Protein AF-A0A7Z9HD71-F1 (afdb_monomer_lite)

Radius of gyration: 30.68 Å; chains: 1; bounding box: 74×83×87 Å

Foldseek 3Di:
DDDPDDPPDDPVVVPPPVPPPADPVNVVVVVVPPPDDAQLQLEDEEEDPPDDPVVVVVCVVVVSLLRRLVVVVVQHQDHGDAYEYEYEQVVVCVVVVHHDPPPDDPQDWDWDADPPRLYIYIYTYHYPDDPDPVNVLVSSLSCQLCVRLFRSCVRPVCPPPQNVLLVPDPDDDDADLLLLLLLCVLLVDDAPLLVVVLVVVCVVVVHDCVPCVVVSSVVVSVVVVVCVVVVNDDPSNVVSSVRSVVVVLVCCLVCVPSVLVSLVVSLVVLCVQAVLQALVRVVVLVCCSVPPSLVNLVVSLVSLVVLLVLLVLLVVLVVCLQVPDDLVVLVVVLVVLVVVLVVCVVVVVALQLLLPQHDDDPVSVVVVVVCLVVLLVSDDDPDDPVCSVVSSVVSSVSNHRHSSSLSSLSSVLSSVLSVDDPVCNRPPSCVDPSNVSNVVSNVVCVVSSVSSVSSSSNSVSVSVSVSSSLVVDDCPPDPRPDNDPVVVVSSVSSNVSSVVSSVVSVVVVVD

pLDDT: mean 79.18, std 13.58, range [26.28, 94.44]

Structure (mmCIF, N/CA/C/O backbone):
data_AF-A0A7Z9HD71-F1
#
_entry.id   AF-A0A7Z9HD71-F1
#
loop_
_atom_site.group_PDB
_atom_site.id
_atom_site.type_symbol
_atom_site.label_atom_id
_atom_site.label_alt_id
_atom_site.label_comp_id
_atom_site.label_asym_id
_atom_site.label_entity_id
_atom_site.label_seq_id
_atom_site.pdbx_PDB_ins_code
_atom_site.Cartn_x
_atom_site.Cartn_y
_atom_site.Cartn_z
_atom_site.occupancy
_atom_site.B_iso_or_equiv
_atom_site.auth_seq_id
_atom_site.auth_comp_id
_atom_site.auth_asym_id
_atom_site.auth_atom_id
_atom_site.pdbx_PDB_model_num
ATOM 1 N N . MET A 1 1 ? -14.960 -52.617 -0.074 1.00 45.84 1 MET A N 1
ATOM 2 C CA . MET A 1 1 ? -15.505 -52.714 -1.448 1.00 45.84 1 MET A CA 1
ATOM 3 C C . MET A 1 1 ? -17.019 -52.862 -1.388 1.00 45.84 1 MET A C 1
ATOM 5 O O . MET A 1 1 ? -17.477 -53.902 -0.934 1.00 45.84 1 MET A O 1
ATOM 9 N N . LYS A 1 2 ? -17.758 -51.826 -1.813 1.00 26.28 2 LYS A N 1
ATOM 10 C CA . LYS A 1 2 ? -19.028 -51.873 -2.569 1.00 26.28 2 LYS A CA 1
ATOM 11 C C . LYS A 1 2 ? -19.408 -50.432 -2.987 1.00 26.28 2 LYS A C 1
ATOM 13 O O . LYS A 1 2 ? -19.581 -49.579 -2.128 1.00 26.28 2 LYS A O 1
ATOM 18 N N . SER A 1 3 ? -19.392 -50.231 -4.310 1.00 29.30 3 SER A N 1
ATOM 19 C CA . SER A 1 3 ? -19.991 -49.202 -5.190 1.00 29.30 3 SER A CA 1
ATOM 20 C C . SER A 1 3 ? -20.022 -47.717 -4.783 1.00 29.30 3 SER A C 1
ATOM 22 O O . SER A 1 3 ? -20.931 -47.270 -4.089 1.00 29.30 3 SER A O 1
ATOM 24 N N . PHE A 1 4 ? -19.106 -46.943 -5.379 1.00 30.17 4 PHE A N 1
ATOM 25 C CA . PHE A 1 4 ? -19.309 -45.536 -5.748 1.00 30.17 4 PHE A CA 1
ATOM 26 C C . PHE A 1 4 ? -20.047 -45.483 -7.094 1.00 30.17 4 PHE A C 1
ATOM 28 O O . PHE A 1 4 ? -19.411 -45.332 -8.130 1.00 30.17 4 PHE A O 1
ATOM 35 N N . ASP A 1 5 ? -21.370 -45.620 -7.083 1.00 34.09 5 ASP A N 1
ATOM 36 C CA . ASP A 1 5 ? -22.198 -45.277 -8.241 1.00 34.09 5 ASP A CA 1
ATOM 37 C C . ASP A 1 5 ? -23.297 -44.306 -7.801 1.00 34.09 5 ASP A C 1
ATOM 39 O O . ASP A 1 5 ? -23.986 -44.545 -6.815 1.00 34.09 5 ASP A O 1
ATOM 43 N N . SER A 1 6 ? -23.433 -43.228 -8.580 1.00 38.50 6 SER A N 1
ATOM 44 C CA . SER A 1 6 ? -24.420 -42.136 -8.520 1.00 38.50 6 SER A CA 1
ATOM 45 C C . SER A 1 6 ? -23.956 -40.816 -7.880 1.00 38.50 6 SER A C 1
ATOM 47 O O . SER A 1 6 ? -24.410 -40.419 -6.810 1.00 38.50 6 SER A O 1
ATOM 49 N N . ASN A 1 7 ? -23.107 -40.070 -8.592 1.00 38.47 7 ASN A N 1
ATOM 50 C CA . ASN A 1 7 ? -23.017 -38.608 -8.436 1.00 38.47 7 ASN A CA 1
ATOM 51 C C . ASN A 1 7 ? -23.155 -37.857 -9.779 1.00 38.47 7 ASN A C 1
ATOM 53 O O . ASN A 1 7 ? -22.732 -36.707 -9.898 1.00 38.47 7 ASN A O 1
ATOM 57 N N . ASP A 1 8 ? -23.820 -38.472 -10.762 1.00 45.00 8 ASP A N 1
ATOM 58 C CA . ASP A 1 8 ? -24.334 -37.796 -11.961 1.00 45.00 8 ASP A CA 1
ATOM 59 C C . ASP A 1 8 ? -25.717 -37.200 -11.675 1.00 45.00 8 ASP A C 1
ATOM 61 O O . ASP A 1 8 ? -26.750 -37.677 -12.137 1.00 45.00 8 ASP A O 1
ATOM 65 N N . LYS A 1 9 ? -25.735 -36.134 -10.874 1.00 44.38 9 LYS A N 1
ATOM 66 C CA . LYS A 1 9 ? -26.870 -35.206 -10.837 1.00 44.38 9 LYS A CA 1
ATOM 67 C C . LYS A 1 9 ? -26.512 -33.974 -11.650 1.00 44.38 9 LYS A C 1
ATOM 69 O O . LYS A 1 9 ? -25.464 -33.359 -11.410 1.00 44.38 9 LYS A O 1
ATOM 74 N N . SER A 1 10 ? -27.357 -33.671 -12.634 1.00 48.06 10 SER A N 1
ATOM 75 C CA . SER A 1 10 ? -27.175 -32.589 -13.598 1.00 48.06 10 SER A CA 1
ATOM 76 C C . SER A 1 10 ? -26.979 -31.245 -12.893 1.00 48.06 10 SER A C 1
ATOM 78 O O . SER A 1 10 ? -27.435 -31.009 -11.773 1.00 48.06 10 SER A O 1
ATOM 80 N N . PHE A 1 11 ? -26.253 -30.349 -13.560 1.00 42.38 11 PHE A N 1
ATOM 81 C CA . PHE A 1 11 ? -25.911 -29.017 -13.057 1.00 42.38 11 PHE A CA 1
ATOM 82 C C . PHE A 1 11 ? -27.153 -28.214 -12.628 1.00 42.38 11 PHE A C 1
ATOM 84 O O . PHE A 1 11 ? -27.065 -27.416 -11.704 1.00 42.38 11 PHE A O 1
ATOM 91 N N . GLU A 1 12 ? -28.311 -28.466 -13.240 1.00 47.09 12 GLU A N 1
ATOM 92 C CA . GLU A 1 12 ? -29.579 -27.793 -12.941 1.00 47.09 12 GLU A CA 1
ATOM 93 C C . GLU A 1 12 ? -30.193 -28.203 -11.591 1.00 47.09 12 GLU A C 1
ATOM 95 O O . GLU A 1 12 ? -30.733 -27.341 -10.902 1.00 47.09 12 GLU A O 1
ATOM 100 N N . GLU A 1 13 ? -30.026 -29.451 -11.132 1.00 47.56 13 GLU A N 1
ATOM 101 C CA . GLU A 1 13 ? -30.533 -29.883 -9.813 1.00 47.56 13 GLU A CA 1
ATOM 102 C C . GLU A 1 13 ? -29.772 -29.234 -8.644 1.00 47.56 13 GLU A C 1
ATOM 104 O O . GLU A 1 13 ? -30.321 -29.060 -7.558 1.00 47.56 13 GLU A O 1
ATOM 109 N N . ARG A 1 14 ? -28.511 -28.826 -8.852 1.00 48.66 14 ARG A N 1
ATOM 110 C CA . ARG A 1 14 ? -27.676 -28.188 -7.811 1.00 48.66 14 ARG A CA 1
ATOM 111 C C . ARG A 1 14 ? -28.049 -26.729 -7.540 1.00 48.66 14 ARG A C 1
ATOM 113 O O . ARG A 1 14 ? -27.627 -26.177 -6.527 1.00 48.66 14 ARG A O 1
ATOM 120 N N . PHE A 1 15 ? -28.812 -26.110 -8.440 1.00 47.66 15 PHE A N 1
ATOM 121 C CA . PHE A 1 15 ? -29.289 -24.731 -8.314 1.00 47.66 15 PHE A CA 1
ATOM 122 C C . PHE A 1 15 ? -30.808 -24.641 -8.133 1.00 47.66 15 PHE A C 1
ATOM 124 O O . PHE A 1 15 ? -31.336 -23.528 -8.107 1.00 47.66 15 PHE A O 1
ATOM 131 N N . ASP A 1 16 ? -31.503 -25.772 -7.961 1.00 54.28 16 ASP A N 1
ATOM 132 C CA . ASP A 1 16 ? -32.911 -25.769 -7.572 1.00 54.28 16 ASP A CA 1
ATOM 133 C C . ASP A 1 16 ? -33.041 -25.130 -6.172 1.00 54.28 16 ASP A C 1
ATOM 135 O O . ASP A 1 16 ? -32.463 -25.639 -5.201 1.00 54.28 16 ASP A O 1
ATOM 139 N N . PRO A 1 17 ? -33.787 -24.018 -6.022 1.00 54.69 17 PRO A N 1
ATOM 140 C CA . PRO A 1 17 ? -34.010 -23.373 -4.731 1.00 54.69 17 PRO A CA 1
ATOM 141 C C . PRO A 1 17 ? -34.573 -24.322 -3.665 1.00 54.69 17 PRO A C 1
ATOM 143 O O . PRO A 1 17 ? -34.365 -24.084 -2.478 1.00 54.69 17 PRO A O 1
ATOM 146 N N . LYS A 1 18 ? -35.255 -25.402 -4.076 1.00 55.28 18 LYS A N 1
ATOM 147 C CA . LYS A 1 18 ? -35.837 -26.413 -3.181 1.00 55.28 18 LYS A CA 1
ATOM 148 C C . LYS A 1 18 ? -34.819 -27.419 -2.629 1.00 55.28 18 LYS A C 1
ATOM 150 O O . LYS A 1 18 ? -35.139 -28.116 -1.671 1.00 55.28 18 LYS A O 1
ATOM 155 N N . LEU A 1 19 ? -33.617 -27.497 -3.209 1.00 49.62 19 LEU A N 1
ATOM 156 C CA . LEU A 1 19 ? -32.542 -28.426 -2.827 1.00 49.62 19 LEU A CA 1
ATOM 157 C C . LEU A 1 19 ? -31.338 -27.728 -2.166 1.00 49.62 19 LEU A C 1
ATOM 159 O O . LEU A 1 19 ? -30.326 -28.379 -1.902 1.00 49.62 19 LEU A O 1
ATOM 163 N N . ARG A 1 20 ? -31.429 -26.421 -1.861 1.00 50.47 20 ARG A N 1
ATOM 164 C CA . ARG A 1 20 ? -30.422 -25.715 -1.050 1.00 50.47 20 ARG A CA 1
ATOM 165 C C . ARG A 1 20 ? -30.355 -26.344 0.346 1.00 50.47 20 ARG A C 1
ATOM 167 O O . ARG A 1 20 ? -31.183 -26.057 1.200 1.00 50.47 20 ARG A O 1
ATOM 174 N N . THR A 1 21 ? -29.345 -27.176 0.587 1.00 55.38 21 THR A N 1
ATOM 175 C CA . THR A 1 21 ? -29.051 -27.746 1.913 1.00 55.38 21 THR A CA 1
ATOM 176 C C . THR A 1 21 ? -28.481 -26.724 2.891 1.00 55.38 21 THR A C 1
ATOM 178 O O . THR A 1 21 ? -28.513 -26.977 4.089 1.00 55.38 21 THR A O 1
ATOM 181 N N . ILE A 1 22 ? -27.991 -25.580 2.399 1.00 50.41 22 ILE A N 1
ATOM 182 C CA . ILE A 1 22 ? -27.481 -24.482 3.222 1.00 50.41 22 ILE A CA 1
ATOM 183 C C . ILE A 1 22 ? -28.224 -23.202 2.842 1.00 50.41 22 ILE A C 1
ATOM 185 O O . ILE A 1 22 ? -28.063 -22.678 1.738 1.00 50.41 22 ILE A O 1
ATOM 189 N N . GLY A 1 23 ? -29.090 -22.735 3.741 1.00 54.22 23 GLY A N 1
ATOM 190 C CA . GLY A 1 23 ? -29.813 -21.471 3.594 1.00 54.22 23 GLY A CA 1
ATOM 191 C C . GLY A 1 23 ? -28.956 -20.268 3.996 1.00 54.22 23 GLY A C 1
ATOM 192 O O . GLY A 1 23 ? -28.019 -20.407 4.780 1.00 54.22 23 GLY A O 1
ATOM 193 N N . ASP A 1 24 ? -29.311 -19.071 3.519 1.00 53.75 24 ASP A N 1
ATOM 194 C CA . ASP A 1 24 ? -28.658 -17.813 3.931 1.00 53.75 24 ASP A CA 1
ATOM 195 C C . ASP A 1 24 ? -28.716 -17.605 5.457 1.00 53.75 24 ASP A C 1
ATOM 197 O O . ASP A 1 24 ? -27.792 -17.048 6.044 1.00 53.75 24 ASP A O 1
ATOM 201 N N . SER A 1 25 ? -29.743 -18.147 6.120 1.00 54.56 25 SER A N 1
ATOM 202 C CA . SER A 1 25 ? -29.850 -18.192 7.581 1.00 54.56 25 SER A CA 1
ATOM 203 C C . SER A 1 25 ? -28.784 -19.072 8.239 1.00 54.56 25 SER A C 1
ATOM 205 O O . SER A 1 25 ? -28.287 -18.726 9.300 1.00 54.56 25 SER A O 1
ATOM 207 N N . GLN A 1 26 ? -28.371 -20.179 7.615 1.00 51.75 26 GLN A N 1
ATOM 208 C CA . GLN A 1 26 ? -27.293 -21.025 8.139 1.00 51.75 26 GLN A CA 1
ATOM 209 C C . GLN A 1 26 ? -25.910 -20.402 7.924 1.00 51.75 26 GLN A C 1
ATOM 211 O O . GLN A 1 26 ? -25.029 -20.594 8.753 1.00 51.75 26 GLN A O 1
ATOM 216 N N . LEU A 1 27 ? -25.719 -19.615 6.859 1.00 47.50 27 LEU A N 1
ATOM 217 C CA . LEU A 1 27 ? -24.504 -18.812 6.668 1.00 47.50 27 LEU A CA 1
ATOM 218 C C . LEU A 1 27 ? -24.435 -17.644 7.662 1.00 47.50 27 LEU A C 1
ATOM 220 O O . LEU A 1 27 ? -23.371 -17.390 8.221 1.00 47.50 27 LEU A O 1
ATOM 224 N N . GLN A 1 28 ? -25.565 -16.983 7.936 1.00 52.75 28 GLN A N 1
ATOM 225 C CA . GLN A 1 28 ? -25.663 -15.983 9.002 1.00 52.75 28 GLN A CA 1
ATOM 226 C C . GLN A 1 28 ? -25.402 -16.599 10.379 1.00 52.75 28 GLN A C 1
ATOM 228 O O . GLN A 1 28 ? -24.622 -16.034 11.139 1.00 52.75 28 GLN A O 1
ATOM 233 N N . ASN A 1 29 ? -25.963 -17.776 10.669 1.00 53.28 29 ASN A N 1
ATOM 234 C CA . ASN A 1 29 ? -25.707 -18.491 11.920 1.00 53.28 29 ASN A CA 1
ATOM 235 C C . ASN A 1 29 ? -24.240 -18.936 12.027 1.00 53.28 29 ASN A C 1
ATOM 237 O O . ASN A 1 29 ? -23.640 -18.776 13.077 1.00 53.28 29 ASN A O 1
ATOM 241 N N . HIS A 1 30 ? -23.611 -19.393 10.940 1.00 45.59 30 HIS A N 1
ATOM 242 C CA . HIS A 1 30 ? -22.191 -19.763 10.938 1.00 45.59 30 HIS A CA 1
ATOM 243 C C . HIS A 1 30 ? -21.258 -18.550 11.145 1.00 45.59 30 HIS A C 1
ATOM 245 O O . HIS A 1 30 ? -20.209 -18.663 11.779 1.00 45.59 30 HIS A O 1
ATOM 251 N N . ASP A 1 31 ? -21.605 -17.367 10.626 1.00 46.19 31 ASP A N 1
ATOM 252 C CA . ASP A 1 31 ? -20.862 -16.132 10.924 1.00 46.19 31 ASP A CA 1
ATOM 253 C C . ASP A 1 31 ? -21.166 -15.571 12.328 1.00 46.19 31 ASP A C 1
ATOM 255 O O . ASP A 1 31 ? -20.317 -14.876 12.895 1.00 46.19 31 ASP A O 1
ATOM 259 N N . GLN A 1 32 ? -22.320 -15.914 12.914 1.00 51.03 32 GLN A N 1
ATOM 260 C CA . GLN A 1 32 ? -22.642 -15.681 14.329 1.00 51.03 32 GLN A CA 1
ATOM 261 C C . GLN A 1 32 ? -21.922 -16.668 15.270 1.00 51.03 32 GLN A C 1
ATOM 263 O O . GLN A 1 32 ? -21.570 -16.284 16.380 1.00 51.03 32 GLN A O 1
ATOM 268 N N . GLU A 1 33 ? -21.648 -17.897 14.819 1.00 43.44 33 GLU A N 1
ATOM 269 C CA . GLU A 1 33 ? -20.976 -18.972 15.572 1.00 43.44 33 GLU A CA 1
ATOM 270 C C . GLU A 1 33 ? -19.443 -18.860 15.606 1.00 43.44 33 GLU A C 1
ATOM 272 O O . GLU A 1 33 ? -18.788 -19.595 16.347 1.00 43.44 33 GLU A O 1
ATOM 277 N N . LYS A 1 34 ? -18.828 -17.926 14.864 1.00 48.38 34 LYS A N 1
ATOM 278 C CA . LYS A 1 34 ? -17.434 -17.547 15.145 1.00 48.38 34 LYS A CA 1
ATOM 279 C C . LYS A 1 34 ? -17.401 -16.973 16.553 1.00 48.38 34 LYS A C 1
ATOM 281 O O . LYS A 1 34 ? -17.892 -15.865 16.735 1.00 48.38 34 LYS A O 1
ATOM 286 N N . GLU A 1 35 ? -16.815 -17.693 17.511 1.00 47.06 35 GLU A N 1
ATOM 287 C CA . GLU A 1 35 ? -16.573 -17.205 18.873 1.00 47.06 35 GLU A CA 1
ATOM 288 C C . GLU A 1 35 ? -15.892 -15.832 18.811 1.00 47.06 35 GLU A C 1
ATOM 290 O O . GLU A 1 35 ? -14.683 -15.699 18.611 1.00 47.06 35 GLU A O 1
ATOM 295 N N . GLN A 1 36 ? -16.692 -14.774 18.917 1.00 58.44 36 GLN A N 1
ATOM 296 C CA . GLN A 1 36 ? -16.181 -13.425 19.031 1.00 58.44 36 GLN A CA 1
ATOM 297 C C . GLN A 1 36 ? -15.729 -13.281 20.472 1.00 58.44 36 GLN A C 1
ATOM 299 O O . GLN A 1 36 ? -16.520 -13.478 21.393 1.00 58.44 36 GLN A O 1
ATOM 304 N N . THR A 1 37 ? -14.455 -12.955 20.675 1.00 63.47 37 THR A N 1
ATOM 305 C CA . THR A 1 37 ? -13.954 -12.593 21.997 1.00 63.47 37 THR A CA 1
ATOM 306 C C . THR A 1 37 ? -14.873 -11.511 22.578 1.00 63.47 37 THR A C 1
ATOM 308 O O . THR A 1 37 ? -15.030 -10.473 21.928 1.00 63.47 37 THR A O 1
ATOM 311 N N . PRO A 1 38 ? -15.497 -11.737 23.753 1.00 72.06 38 PRO A N 1
ATOM 312 C CA . PRO A 1 38 ? -16.361 -10.747 24.381 1.00 72.06 38 PRO A CA 1
ATOM 313 C C . PRO A 1 38 ? -15.624 -9.418 24.522 1.00 72.06 38 PRO A C 1
ATOM 315 O O . PRO A 1 38 ? -14.438 -9.392 24.869 1.00 72.06 38 PRO A O 1
ATOM 318 N N . THR A 1 39 ? -16.322 -8.322 24.238 1.00 73.81 39 THR A N 1
ATOM 319 C CA . THR A 1 39 ? -15.751 -6.974 24.268 1.00 73.81 39 THR A CA 1
ATOM 320 C C . THR A 1 39 ? -15.222 -6.631 25.665 1.00 73.81 39 THR A C 1
ATOM 322 O O . THR A 1 39 ? -14.179 -5.991 25.805 1.00 73.81 39 THR A O 1
ATOM 325 N N . SER A 1 40 ? -15.871 -7.157 26.704 1.00 76.19 40 SER A N 1
ATOM 326 C CA . SER A 1 40 ? -15.459 -7.097 28.105 1.00 76.19 40 SER A CA 1
ATOM 327 C C . SER A 1 40 ? -14.022 -7.578 28.348 1.00 76.19 40 SER A C 1
ATOM 329 O O . SER A 1 40 ? -13.339 -7.024 29.208 1.00 76.19 40 SER A O 1
ATOM 331 N N . LYS A 1 41 ? -13.500 -8.527 27.554 1.00 76.75 41 LYS A N 1
ATOM 332 C CA . LYS A 1 41 ? -12.119 -9.033 27.689 1.00 76.75 41 LYS A CA 1
ATOM 333 C C . LYS A 1 41 ? -11.046 -8.055 27.202 1.00 76.75 41 LYS A C 1
ATOM 335 O O . LYS A 1 41 ? -9.874 -8.238 27.530 1.00 76.75 41 LYS A O 1
ATOM 340 N N . PHE A 1 42 ? -11.411 -7.025 26.437 1.00 73.62 42 PHE A N 1
ATOM 341 C CA . PHE A 1 42 ? -10.463 -6.000 25.982 1.00 73.62 42 PHE A CA 1
ATOM 342 C C . PHE A 1 42 ? -10.230 -4.894 27.023 1.00 73.62 42 PHE A C 1
ATOM 344 O O . PHE A 1 42 ? -9.261 -4.136 26.896 1.00 73.62 42 PHE A O 1
ATOM 351 N N . PHE A 1 43 ? -11.064 -4.837 28.069 1.00 80.00 43 PHE A N 1
ATOM 352 C CA . PHE A 1 43 ? -11.001 -3.840 29.133 1.00 80.00 43 PHE A CA 1
ATOM 353 C C . PHE A 1 43 ? -10.417 -4.408 30.424 1.00 80.00 43 PHE A C 1
ATOM 355 O O . PHE A 1 43 ? -10.829 -5.455 30.917 1.00 80.00 43 PHE A O 1
ATOM 362 N N . ARG A 1 44 ? -9.484 -3.668 31.025 1.00 83.88 44 ARG A N 1
ATOM 363 C CA . ARG A 1 44 ? -9.055 -3.889 32.409 1.00 83.88 44 ARG A CA 1
ATOM 364 C C . ARG A 1 44 ? -9.925 -3.032 33.319 1.00 83.88 44 ARG A C 1
ATOM 366 O O . ARG A 1 44 ? -9.958 -1.815 33.151 1.00 83.88 44 ARG A O 1
ATOM 373 N N . LEU A 1 45 ? -10.629 -3.662 34.255 1.00 87.31 45 LEU A N 1
ATOM 374 C CA . LEU A 1 45 ? -11.439 -2.969 35.256 1.00 87.31 45 LEU A CA 1
ATOM 375 C C . LEU A 1 45 ? -10.585 -2.656 36.488 1.00 87.31 45 LEU A C 1
ATOM 377 O O . LEU A 1 45 ? -9.921 -3.544 37.020 1.00 87.31 45 LEU A O 1
ATOM 381 N N . GLU A 1 46 ? -10.627 -1.414 36.960 1.00 90.19 46 GLU A N 1
ATOM 382 C CA . GLU A 1 46 ? -9.950 -0.989 38.188 1.00 90.19 46 GLU A CA 1
ATOM 383 C C . GLU A 1 46 ? -10.911 -0.177 39.062 1.00 90.19 46 GLU A C 1
ATOM 385 O O . GLU A 1 46 ? -11.564 0.753 38.589 1.00 90.19 46 GLU A O 1
ATOM 390 N N . PHE A 1 47 ? -10.989 -0.500 40.351 1.00 90.31 47 PHE A N 1
ATOM 391 C CA . PHE A 1 47 ? -11.779 0.257 41.321 1.00 90.31 47 PHE A CA 1
ATOM 392 C C . PHE A 1 47 ? -10.860 0.835 42.391 1.00 90.31 47 PHE A C 1
ATOM 394 O O . PHE A 1 47 ? -10.088 0.093 42.996 1.00 90.31 47 PHE A O 1
ATOM 401 N N . SER A 1 48 ? -10.992 2.133 42.675 1.00 88.56 48 SER A N 1
ATOM 402 C CA . SER A 1 48 ? -10.280 2.771 43.788 1.00 88.56 48 SER A CA 1
ATOM 403 C C . SER A 1 48 ? -10.581 2.085 45.125 1.00 88.56 48 SER A C 1
ATOM 405 O O . SER A 1 48 ? -11.681 1.567 45.354 1.00 88.56 48 SER A O 1
ATOM 407 N N . GLU A 1 49 ? -9.621 2.118 46.048 1.00 86.31 49 GLU A N 1
ATOM 408 C CA . GLU A 1 49 ? -9.794 1.653 47.429 1.00 86.31 49 GLU A CA 1
ATOM 409 C C . GLU A 1 49 ? -10.939 2.379 48.145 1.00 86.31 49 GLU A C 1
ATOM 411 O O . GLU A 1 49 ? -11.656 1.761 48.926 1.00 86.31 49 GLU A O 1
ATOM 416 N N . SER A 1 50 ? -11.174 3.645 47.794 1.00 85.00 50 SER A N 1
ATOM 417 C CA . SER A 1 50 ? -12.235 4.493 48.346 1.00 85.00 50 SER A CA 1
ATOM 418 C C . SER A 1 50 ? -13.661 4.050 47.994 1.00 85.00 50 SER A C 1
ATOM 420 O O . SER A 1 50 ? -14.614 4.489 48.638 1.00 85.00 50 SER A O 1
ATOM 422 N N . ILE A 1 51 ? -13.841 3.192 46.983 1.00 87.31 51 ILE A N 1
ATOM 423 C CA . ILE A 1 51 ? -15.172 2.715 46.590 1.00 87.31 51 ILE A CA 1
ATOM 424 C C . ILE A 1 51 ? -15.632 1.597 47.545 1.00 87.31 51 ILE A C 1
ATOM 426 O O . ILE A 1 51 ? -14.900 0.613 47.713 1.00 87.31 51 ILE A O 1
ATOM 430 N N . PRO A 1 52 ? -16.856 1.682 48.112 1.00 87.25 52 PRO A N 1
ATOM 431 C CA . PRO A 1 52 ? -17.421 0.633 48.960 1.00 87.25 52 PRO A CA 1
ATOM 432 C C . PRO A 1 52 ? -17.473 -0.732 48.265 1.00 87.25 52 PRO A C 1
ATOM 434 O O . PRO A 1 52 ? -17.759 -0.816 47.069 1.00 87.25 52 PRO A O 1
ATOM 437 N N . LEU A 1 53 ? -17.253 -1.809 49.026 1.00 85.88 53 LEU A N 1
ATOM 438 C CA . LEU A 1 53 ? -17.245 -3.176 48.494 1.00 85.88 53 LEU A CA 1
ATOM 439 C C . LEU A 1 53 ? -18.568 -3.538 47.802 1.00 85.88 53 LEU A C 1
ATOM 441 O O . LEU A 1 53 ? -18.545 -4.115 46.724 1.00 85.88 53 LEU A O 1
ATOM 445 N N . GLU A 1 54 ? -19.702 -3.126 48.371 1.00 85.50 54 GLU A N 1
ATOM 446 C CA . GLU A 1 54 ? -21.036 -3.334 47.788 1.00 85.50 54 GLU A CA 1
ATOM 447 C C . GLU A 1 54 ? -21.145 -2.742 46.373 1.00 85.50 54 GLU A C 1
ATOM 449 O O . GLU A 1 54 ? -21.603 -3.407 45.445 1.00 85.50 54 GLU A O 1
ATOM 454 N N . THR A 1 55 ? -20.643 -1.518 46.181 1.00 85.38 55 THR A N 1
ATOM 455 C CA . THR A 1 55 ? -20.614 -0.841 44.878 1.00 85.38 55 THR A CA 1
ATOM 456 C C . THR A 1 55 ? -19.680 -1.538 43.890 1.00 85.38 55 THR A C 1
ATOM 458 O O . THR A 1 55 ? -20.009 -1.631 42.706 1.00 85.38 55 THR A O 1
ATOM 461 N N . LYS A 1 56 ? -18.526 -2.037 44.359 1.00 87.50 56 LYS A N 1
ATOM 462 C CA . LYS A 1 56 ? -17.592 -2.812 43.525 1.00 87.50 56 LYS A CA 1
ATOM 463 C C . LYS A 1 56 ? -18.266 -4.078 43.012 1.00 87.50 56 LYS A C 1
ATOM 465 O O . LYS A 1 56 ? -18.284 -4.288 41.807 1.00 87.50 56 LYS A O 1
ATOM 470 N N . THR A 1 57 ? -18.876 -4.860 43.901 1.00 86.25 57 THR A N 1
ATOM 471 C CA . THR A 1 57 ? -19.576 -6.099 43.537 1.00 86.25 57 THR A CA 1
ATOM 472 C C . THR A 1 57 ? -20.705 -5.826 42.546 1.00 86.25 57 THR A C 1
ATOM 474 O O . THR A 1 57 ? -20.740 -6.437 41.482 1.00 86.25 57 THR A O 1
ATOM 477 N N . PHE A 1 58 ? -21.558 -4.834 42.828 1.00 86.81 58 PHE A N 1
ATOM 478 C CA . PHE A 1 58 ? -22.666 -4.463 41.945 1.00 86.81 58 PHE A CA 1
ATOM 479 C C . PHE A 1 58 ? -22.203 -4.085 40.527 1.00 86.81 58 PHE A C 1
ATOM 481 O O . PHE A 1 58 ? -22.759 -4.553 39.533 1.00 86.81 58 PHE A O 1
ATOM 488 N N . LEU A 1 59 ? -21.173 -3.240 40.411 1.00 87.38 59 LEU A N 1
ATOM 489 C CA . LEU A 1 59 ? -20.650 -2.827 39.107 1.00 87.38 59 LEU A CA 1
ATOM 490 C C . LEU A 1 59 ? -19.907 -3.968 38.407 1.00 87.38 59 LEU A C 1
ATOM 492 O O . LEU A 1 59 ? -20.057 -4.124 37.200 1.00 87.38 59 LEU A O 1
ATOM 496 N N . SER A 1 60 ? -19.146 -4.787 39.132 1.00 86.56 60 SER A N 1
ATOM 497 C CA . SER A 1 60 ? -18.468 -5.959 38.570 1.00 86.56 60 SER A CA 1
ATOM 498 C C . SER A 1 60 ? -19.437 -6.984 37.980 1.00 86.56 60 SER A C 1
ATOM 500 O O . SER A 1 60 ? -19.094 -7.609 36.982 1.00 86.56 60 SER A O 1
ATOM 502 N N . GLU A 1 61 ? -20.637 -7.128 38.543 1.00 86.50 61 GLU A N 1
ATOM 503 C CA . GLU A 1 61 ? -21.689 -7.984 37.980 1.00 86.50 61 GLU A CA 1
ATOM 504 C C . GLU A 1 61 ? -22.325 -7.376 36.723 1.00 86.50 61 GLU A C 1
ATOM 506 O O . GLU A 1 61 ? -22.607 -8.092 35.768 1.00 86.50 61 GLU A O 1
ATOM 511 N N . LYS A 1 62 ? -22.539 -6.055 36.693 1.00 85.94 62 LYS A N 1
ATOM 512 C CA . LYS A 1 62 ? -23.259 -5.378 35.598 1.00 85.94 62 LYS A CA 1
ATOM 513 C C . LYS A 1 62 ? -22.391 -4.984 34.403 1.00 85.94 62 LYS A C 1
ATOM 515 O O . LYS A 1 62 ? -22.890 -4.919 33.282 1.00 85.94 62 LYS A O 1
ATOM 520 N N . LEU A 1 63 ? -21.118 -4.666 34.624 1.00 88.12 63 LEU A N 1
ATOM 521 C CA . LEU A 1 63 ? -20.236 -4.133 33.584 1.00 88.12 63 LEU A CA 1
ATOM 522 C C . LEU A 1 63 ? -19.958 -5.105 32.433 1.00 88.12 63 LEU A C 1
ATOM 524 O O . LEU A 1 63 ? -19.952 -4.623 31.304 1.00 88.12 63 LEU A O 1
ATOM 528 N N . PRO A 1 64 ? -19.738 -6.418 32.642 1.00 87.25 64 PRO A N 1
ATOM 529 C CA . PRO A 1 64 ? -19.527 -7.346 31.532 1.00 87.25 64 PRO A CA 1
ATOM 530 C C . PRO A 1 64 ? -20.664 -7.287 30.505 1.00 87.25 64 PRO A C 1
ATOM 532 O O . PRO A 1 64 ? -20.404 -7.043 29.329 1.00 87.25 64 PRO A O 1
ATOM 535 N N . ASP A 1 65 ? -21.915 -7.354 30.968 1.00 86.56 65 ASP A N 1
ATOM 536 C CA . ASP A 1 65 ? -23.101 -7.273 30.108 1.00 86.56 65 ASP A CA 1
ATOM 537 C C . ASP A 1 65 ? -23.190 -5.930 29.373 1.00 86.56 65 ASP A C 1
ATOM 539 O O . ASP A 1 65 ? -23.449 -5.891 28.169 1.00 86.56 65 ASP A O 1
ATOM 543 N N . MET A 1 66 ? -22.920 -4.820 30.073 1.00 87.94 66 MET A N 1
ATOM 544 C CA . MET A 1 66 ? -22.865 -3.495 29.449 1.00 87.94 66 MET A CA 1
ATOM 545 C C . MET A 1 66 ? -21.796 -3.437 28.354 1.00 87.94 66 MET A C 1
ATOM 547 O O . MET A 1 66 ? -22.048 -2.904 27.281 1.00 87.94 66 MET A O 1
ATOM 551 N N . LEU A 1 67 ? -20.599 -3.968 28.602 1.00 87.25 67 LEU A N 1
ATOM 552 C CA . LEU A 1 67 ? -19.485 -3.917 27.653 1.00 87.25 67 LEU A CA 1
ATOM 553 C C . LEU A 1 67 ? -19.718 -4.817 26.437 1.00 87.25 67 LEU A C 1
ATOM 555 O O . LEU A 1 67 ? -19.313 -4.455 25.333 1.00 87.25 67 LEU A O 1
ATOM 559 N N . ASP A 1 68 ? -20.377 -5.957 26.626 1.00 86.94 68 ASP A N 1
ATOM 560 C CA . ASP A 1 68 ? -20.615 -6.943 25.574 1.00 86.94 68 ASP A CA 1
ATOM 561 C C . ASP A 1 68 ? -21.838 -6.618 24.703 1.00 86.94 68 ASP A C 1
ATOM 563 O O . ASP A 1 68 ? -21.868 -6.994 23.527 1.00 86.94 68 ASP A O 1
ATOM 567 N N . PHE A 1 69 ? -22.813 -5.867 25.228 1.00 88.25 69 PHE A N 1
ATOM 568 C CA . PHE A 1 69 ? -24.044 -5.521 24.513 1.00 88.25 69 PHE A CA 1
ATOM 569 C C . PHE A 1 69 ? -23.808 -4.833 23.149 1.00 88.25 69 PHE A C 1
ATOM 571 O O . PHE A 1 69 ? -24.327 -5.327 22.145 1.00 88.25 69 PHE A O 1
ATOM 578 N N . PRO A 1 70 ? -22.986 -3.768 23.024 1.00 86.56 70 PRO A N 1
ATOM 579 C CA . PRO A 1 70 ? -22.773 -3.096 21.736 1.00 86.56 70 PRO A CA 1
ATOM 580 C C . PRO A 1 70 ? -22.109 -3.985 20.676 1.00 86.56 70 PRO A C 1
ATOM 582 O O . PRO A 1 70 ? -22.308 -3.768 19.477 1.00 86.56 70 PRO A O 1
ATOM 585 N N . GLY A 1 71 ? -21.389 -5.031 21.098 1.00 79.88 71 GLY A N 1
ATOM 586 C CA . GLY A 1 71 ? -20.820 -6.034 20.200 1.00 79.88 71 GLY A CA 1
ATOM 587 C C . GLY A 1 71 ? -21.885 -6.766 19.376 1.00 79.88 71 GLY A C 1
ATOM 588 O O . GLY A 1 71 ? -21.652 -7.049 18.199 1.00 79.88 71 GLY A O 1
ATOM 589 N N . ARG A 1 72 ? -23.088 -6.981 19.936 1.00 82.00 72 ARG A N 1
ATOM 590 C CA . ARG A 1 72 ? -24.240 -7.585 19.233 1.00 82.00 72 ARG A CA 1
ATOM 591 C C . ARG A 1 72 ? -24.736 -6.720 18.073 1.00 82.00 72 ARG A C 1
ATOM 593 O O . ARG A 1 72 ? -25.226 -7.240 17.077 1.00 82.00 72 ARG A O 1
ATOM 600 N N . LEU A 1 73 ? -24.557 -5.404 18.180 1.00 81.56 73 LEU A N 1
ATOM 601 C CA . LEU A 1 73 ? -24.915 -4.417 17.157 1.00 81.56 73 LEU A CA 1
ATOM 602 C C . LEU A 1 73 ? -23.777 -4.171 16.149 1.00 81.56 73 LEU A C 1
ATOM 604 O O . LEU A 1 73 ? -23.868 -3.275 15.312 1.00 81.56 73 LEU A O 1
ATOM 608 N N . GLY A 1 74 ? -22.691 -4.948 16.225 1.00 78.94 74 GLY A N 1
ATOM 609 C CA . GLY A 1 74 ? -21.531 -4.826 15.343 1.00 78.94 74 GLY A CA 1
ATOM 610 C C . GLY A 1 74 ? -20.529 -3.740 15.747 1.00 78.94 74 GLY A C 1
ATOM 611 O O . GLY A 1 74 ? -19.566 -3.515 15.013 1.00 78.94 74 GLY A O 1
ATOM 612 N N . LEU A 1 75 ? -20.699 -3.087 16.904 1.00 82.50 75 LEU A N 1
ATOM 613 C CA . LEU A 1 75 ? -19.744 -2.102 17.418 1.00 82.50 75 LEU A CA 1
ATOM 614 C C . LEU A 1 75 ? -18.610 -2.814 18.159 1.00 82.50 75 LEU A C 1
ATOM 616 O O . LEU A 1 75 ? -18.747 -3.187 19.323 1.00 82.50 75 LEU A O 1
ATOM 620 N N . LYS A 1 76 ? -17.479 -3.006 17.474 1.00 79.19 76 LYS A N 1
ATOM 621 C CA . LYS A 1 76 ? -16.302 -3.697 18.015 1.00 79.19 76 LYS A CA 1
ATOM 622 C C . LYS A 1 76 ? -15.126 -2.753 18.222 1.00 79.19 76 LYS A C 1
ATOM 624 O O . LYS A 1 76 ? -14.766 -1.982 17.333 1.00 79.19 76 LYS A O 1
ATOM 629 N N . ILE A 1 77 ? -14.517 -2.854 19.394 1.00 78.31 77 ILE A N 1
ATOM 630 C CA . ILE A 1 77 ? -13.272 -2.169 19.750 1.00 78.31 77 ILE A CA 1
ATOM 631 C C . ILE A 1 77 ? -12.138 -3.155 19.466 1.00 78.31 77 ILE A C 1
ATOM 633 O O . ILE A 1 77 ? -12.222 -4.318 19.858 1.00 78.31 77 ILE A O 1
ATOM 637 N N . ASN A 1 78 ? -11.143 -2.726 18.688 1.00 68.38 78 ASN A N 1
ATOM 638 C CA . ASN A 1 78 ? -10.168 -3.641 18.084 1.00 68.38 78 ASN A CA 1
ATOM 639 C C . ASN A 1 78 ? -8.889 -3.772 18.911 1.00 68.38 78 ASN A C 1
ATOM 641 O O . ASN A 1 78 ? -8.214 -4.800 18.818 1.00 68.38 78 ASN A O 1
ATOM 645 N N . TYR A 1 79 ? -8.525 -2.745 19.680 1.00 68.38 79 TYR A N 1
ATOM 646 C CA . TYR A 1 79 ? -7.312 -2.784 20.487 1.00 68.38 79 TYR A CA 1
ATOM 647 C C . TYR A 1 79 ? -7.596 -3.362 21.879 1.00 68.38 79 TYR A C 1
ATOM 649 O O . TYR A 1 79 ? -8.557 -3.014 22.560 1.00 68.38 79 TYR A O 1
ATOM 657 N N . ALA A 1 80 ? -6.737 -4.284 22.313 1.00 61.12 80 ALA A N 1
ATOM 658 C CA . ALA A 1 80 ? -6.753 -4.803 23.674 1.00 61.12 80 ALA A CA 1
ATOM 659 C C . ALA A 1 80 ? -5.994 -3.847 24.605 1.00 61.12 80 ALA A C 1
ATOM 661 O O . ALA A 1 80 ? -5.006 -3.260 24.168 1.00 61.12 80 ALA A O 1
ATOM 662 N N . SER A 1 81 ? -6.387 -3.782 25.889 1.00 71.19 81 SER A N 1
ATOM 663 C CA . SER A 1 81 ? -5.706 -3.103 27.020 1.00 71.19 81 SER A CA 1
ATOM 664 C C . SER A 1 81 ? -6.196 -1.711 27.449 1.00 71.19 81 SER A C 1
ATOM 666 O O . SER A 1 81 ? -5.499 -1.027 28.202 1.00 71.19 81 SER A O 1
ATOM 668 N N . HIS A 1 82 ? -7.404 -1.291 27.072 1.00 83.38 82 HIS A N 1
ATOM 669 C CA . HIS A 1 82 ? -7.984 -0.071 27.649 1.00 83.38 82 HIS A CA 1
ATOM 670 C C . HIS A 1 82 ? -8.271 -0.255 29.147 1.00 83.38 82 HIS A C 1
ATOM 672 O O . HIS A 1 82 ? -8.712 -1.319 29.585 1.00 83.38 82 HIS A O 1
ATOM 678 N N . LEU A 1 83 ? -8.038 0.792 29.936 1.00 85.50 83 LEU A N 1
ATOM 679 C CA . LEU A 1 83 ? -8.300 0.800 31.373 1.00 85.50 83 LEU A CA 1
ATOM 680 C C . LEU A 1 83 ? -9.630 1.506 31.634 1.00 85.50 83 LEU A C 1
ATOM 682 O O . LEU A 1 83 ? -9.759 2.690 31.328 1.00 85.50 83 LEU A O 1
ATOM 686 N N . LEU A 1 84 ? -10.596 0.802 32.221 1.00 89.81 84 LEU A N 1
ATOM 687 C CA . LEU A 1 84 ? -11.835 1.386 32.726 1.00 89.81 84 LEU A CA 1
ATOM 688 C C . LEU A 1 84 ? -11.753 1.453 34.253 1.00 89.81 84 LEU A C 1
ATOM 690 O O . LEU A 1 84 ? -11.852 0.439 34.945 1.00 89.81 84 LEU A O 1
ATOM 694 N N . ARG A 1 85 ? -11.537 2.663 34.767 1.00 92.81 85 ARG A N 1
ATOM 695 C CA . ARG A 1 85 ? -11.294 2.933 36.182 1.00 92.81 85 ARG A CA 1
ATOM 696 C C . ARG A 1 85 ? -12.477 3.643 36.823 1.00 92.81 85 ARG A C 1
ATOM 698 O O . ARG A 1 85 ? -12.963 4.641 36.295 1.00 92.81 85 ARG A O 1
ATOM 705 N N . PHE A 1 86 ? -12.884 3.182 37.996 1.00 91.69 86 PHE A N 1
ATOM 706 C CA . PHE A 1 86 ? -13.923 3.800 38.813 1.00 91.69 86 PHE A CA 1
ATOM 707 C C . PHE A 1 86 ? -13.301 4.417 40.059 1.00 91.69 86 PHE A C 1
ATOM 709 O O . PHE A 1 86 ? -12.555 3.753 40.782 1.00 91.69 86 PHE A O 1
ATOM 716 N N . ILE A 1 87 ? -13.630 5.679 40.323 1.00 92.38 87 ILE A N 1
ATOM 717 C CA . ILE A 1 87 ? -13.142 6.431 41.485 1.00 92.38 87 ILE A CA 1
ATOM 718 C C . ILE A 1 87 ? -14.268 7.272 42.095 1.00 92.38 87 ILE A C 1
ATOM 720 O O . ILE A 1 87 ? -15.260 7.572 41.430 1.00 92.38 87 ILE A O 1
ATOM 724 N N . ASP A 1 88 ? -14.118 7.673 43.352 1.00 90.44 88 ASP A N 1
ATOM 725 C CA . ASP A 1 88 ? -14.973 8.675 43.988 1.00 90.44 88 ASP A CA 1
ATOM 726 C C . ASP A 1 88 ? -14.440 10.099 43.746 1.00 90.44 88 ASP A C 1
ATOM 728 O O . ASP A 1 88 ? -13.299 10.310 43.324 1.00 90.44 88 ASP A O 1
ATOM 732 N N . GLN A 1 89 ? -15.282 11.094 44.027 1.00 88.69 89 GLN A N 1
ATOM 733 C CA . GLN A 1 89 ? -14.936 12.506 43.848 1.00 88.69 89 GLN A CA 1
ATOM 734 C C . GLN A 1 89 ? -13.671 12.902 44.627 1.00 88.69 89 GLN A C 1
ATOM 736 O O . GLN A 1 89 ? -12.794 13.558 44.075 1.00 88.69 89 GLN A O 1
ATOM 741 N N . THR A 1 90 ? -13.548 12.473 45.884 1.00 86.62 90 THR A N 1
ATOM 742 C CA . THR A 1 90 ? -12.414 12.815 46.753 1.00 86.62 90 THR A CA 1
ATOM 743 C C . THR A 1 90 ? -11.083 12.278 46.233 1.00 86.62 90 THR A C 1
ATOM 745 O O . THR A 1 90 ? -10.094 13.012 46.226 1.00 86.62 90 THR A O 1
ATOM 748 N N . THR A 1 91 ? -11.048 11.041 45.729 1.00 87.69 91 THR A N 1
ATOM 749 C CA . THR A 1 91 ? -9.832 10.497 45.103 1.00 87.69 91 THR A CA 1
ATOM 750 C C . THR A 1 91 ? -9.515 11.210 43.793 1.00 87.69 91 THR A C 1
ATOM 752 O O . THR A 1 91 ? -8.357 11.543 43.560 1.00 87.69 91 THR A O 1
ATOM 755 N N . TYR A 1 92 ? -10.522 11.523 42.965 1.00 87.62 92 TYR A N 1
ATOM 756 C CA . TYR A 1 92 ? -10.299 12.281 41.728 1.00 87.62 92 TYR A CA 1
ATOM 757 C C . TYR A 1 92 ? -9.654 13.648 41.990 1.00 87.62 92 TYR A C 1
ATOM 759 O O . TYR A 1 92 ? -8.657 13.996 41.359 1.00 87.62 92 TYR A O 1
ATOM 767 N N . GLU A 1 93 ? -10.211 14.419 42.926 1.00 88.00 93 GLU A N 1
ATOM 768 C CA . GLU A 1 93 ? -9.730 15.769 43.246 1.00 88.00 93 GLU A CA 1
ATOM 769 C C . GLU A 1 93 ? -8.314 15.743 43.836 1.00 88.00 93 GLU A C 1
ATOM 771 O O . GLU A 1 93 ? -7.506 16.625 43.544 1.00 88.00 93 GLU A O 1
ATOM 776 N N . THR A 1 94 ? -7.993 14.693 44.600 1.00 87.75 94 THR A N 1
ATOM 777 C CA . THR A 1 94 ? -6.654 14.468 45.161 1.00 87.75 94 THR A CA 1
ATOM 778 C C . THR A 1 94 ? -5.633 14.122 44.073 1.00 87.75 94 THR A C 1
ATOM 780 O O . THR A 1 94 ? -4.541 14.682 44.066 1.00 87.75 94 THR A O 1
ATOM 783 N N . GLU A 1 95 ? -5.979 13.241 43.127 1.00 85.44 95 GLU A N 1
ATOM 784 C CA . GLU A 1 95 ? -5.072 12.837 42.041 1.00 85.44 95 GLU A CA 1
ATOM 785 C C . GLU A 1 95 ? -4.831 13.949 41.010 1.00 85.44 95 GLU A C 1
ATOM 787 O O . GLU A 1 95 ? -3.728 14.075 40.483 1.00 85.44 95 GLU A O 1
ATOM 792 N N . ILE A 1 96 ? -5.854 14.753 40.702 1.00 82.50 96 ILE A N 1
ATOM 793 C CA . ILE A 1 96 ? -5.762 15.835 39.710 1.00 82.50 96 ILE A CA 1
ATOM 794 C C . ILE A 1 96 ? -5.253 17.148 40.328 1.00 82.50 96 ILE A C 1
ATOM 796 O O . ILE A 1 96 ? -4.824 18.043 39.600 1.00 82.50 96 ILE A O 1
ATOM 800 N N . GLY A 1 97 ? -5.288 17.286 41.657 1.00 80.12 97 GLY A N 1
ATOM 801 C CA . GLY A 1 97 ? -4.836 18.487 42.365 1.00 80.12 97 GLY A CA 1
ATOM 802 C C . GLY A 1 97 ? -5.745 19.708 42.171 1.00 80.12 97 GLY A C 1
ATOM 803 O O . GLY A 1 97 ? -5.324 20.835 42.427 1.00 80.12 97 GLY A O 1
ATOM 804 N N . SER A 1 98 ? -6.983 19.512 41.704 1.00 82.06 98 SER A N 1
ATOM 805 C CA . SER A 1 98 ? -7.989 20.574 41.574 1.00 82.06 98 SER A CA 1
ATOM 806 C C . SER A 1 98 ? -9.404 20.055 41.870 1.00 82.06 98 SER A C 1
ATOM 808 O O . SER A 1 98 ? -9.706 18.900 41.555 1.00 82.06 98 SER A O 1
ATOM 810 N N . PRO A 1 99 ? -10.277 20.884 42.481 1.00 83.88 99 PRO A N 1
ATOM 811 C CA . PRO A 1 99 ? -11.648 20.492 42.787 1.00 83.88 99 PRO A CA 1
ATOM 812 C C . PRO A 1 99 ? -12.482 20.332 41.511 1.00 83.88 99 PRO A C 1
ATOM 814 O O . PRO A 1 99 ? -12.289 21.062 40.533 1.00 83.88 99 PRO A O 1
ATOM 817 N N . LEU A 1 100 ? -13.453 19.415 41.532 1.00 83.69 100 LEU A N 1
ATOM 818 C CA . LEU A 1 100 ? -14.383 19.236 40.421 1.00 83.69 100 LEU A CA 1
ATOM 819 C C . LEU A 1 100 ? -15.211 20.528 40.239 1.00 83.69 100 LEU A C 1
ATOM 821 O O . LEU A 1 100 ? -15.722 21.071 41.226 1.00 83.69 100 LEU A O 1
ATOM 825 N N . PRO A 1 101 ? -15.382 21.047 39.008 1.00 84.12 101 PRO A N 1
ATOM 826 C CA . PRO A 1 101 ? -16.203 22.232 38.785 1.00 84.12 101 PRO A CA 1
ATOM 827 C C . PRO A 1 101 ? -17.636 22.044 39.307 1.00 84.12 101 PRO A C 1
ATOM 829 O O . PRO A 1 101 ? -18.264 21.014 39.064 1.00 84.12 101 PRO A O 1
ATOM 832 N N . LYS A 1 102 ? -18.181 23.059 39.995 1.00 78.62 102 LYS A N 1
ATOM 833 C CA . LYS A 1 102 ? -19.501 22.989 40.667 1.00 78.62 102 LYS A CA 1
ATOM 834 C C . LYS A 1 102 ? -20.682 22.690 39.729 1.00 78.62 102 LYS A C 1
ATOM 836 O O . LYS A 1 102 ? -21.758 22.348 40.201 1.00 78.62 102 LYS A O 1
ATOM 841 N N . ASN A 1 103 ? -20.501 22.861 38.424 1.00 82.56 103 ASN A N 1
ATOM 842 C CA . ASN A 1 103 ? -21.497 22.622 37.381 1.00 82.56 103 ASN A CA 1
ATOM 843 C C . ASN A 1 103 ? -21.492 21.185 36.829 1.00 82.56 103 ASN A C 1
ATOM 845 O O . ASN A 1 103 ? -22.331 20.868 35.989 1.00 82.56 103 ASN A O 1
ATOM 849 N N . VAL A 1 104 ? -20.565 20.324 37.257 1.00 80.69 104 VAL A N 1
ATOM 850 C CA . VAL A 1 104 ? -20.492 18.931 36.797 1.00 80.69 104 VAL A CA 1
ATOM 851 C C . VAL A 1 104 ? -21.347 18.046 37.700 1.00 80.69 104 VAL A C 1
ATOM 853 O O . VAL A 1 104 ? -21.096 17.934 38.898 1.00 80.69 104 VAL A O 1
ATOM 856 N N . THR A 1 105 ? -22.353 17.394 37.119 1.00 85.00 105 THR A N 1
ATOM 857 C CA . THR A 1 105 ? -23.174 16.397 37.811 1.00 85.00 105 THR A CA 1
ATOM 858 C C . THR A 1 105 ? -22.487 15.030 37.809 1.00 85.00 105 THR A C 1
ATOM 860 O O . THR A 1 105 ? -21.840 14.644 36.835 1.00 85.00 105 THR A O 1
ATOM 863 N N . LEU A 1 106 ? -22.616 14.291 38.914 1.00 86.50 106 LEU A N 1
ATOM 864 C CA . LEU A 1 106 ? -22.131 12.913 39.024 1.00 86.50 106 LEU A CA 1
ATOM 865 C C . LEU A 1 106 ? -23.264 11.930 38.676 1.00 86.50 106 LEU A C 1
ATOM 867 O O . LEU A 1 106 ? -24.407 12.181 39.061 1.00 86.50 106 LEU A O 1
ATOM 871 N N . PRO A 1 107 ? -22.980 10.802 38.002 1.00 87.81 107 PRO A N 1
ATOM 872 C CA . PRO A 1 107 ? -21.661 10.308 37.603 1.00 87.81 107 PRO A CA 1
ATOM 873 C C . PRO A 1 107 ? -21.062 11.092 36.422 1.00 87.81 107 PRO A C 1
ATOM 875 O O . PRO A 1 107 ? -21.754 11.401 35.453 1.00 87.81 107 PRO A O 1
ATOM 878 N N . ALA A 1 108 ? -19.760 11.373 36.487 1.00 87.88 108 ALA A N 1
ATOM 879 C CA . ALA A 1 108 ? -19.014 12.075 35.439 1.00 87.88 108 ALA A CA 1
ATOM 880 C C . ALA A 1 108 ? -17.959 11.158 34.808 1.00 87.88 108 ALA A C 1
ATOM 882 O O . ALA A 1 108 ? -17.608 10.121 35.368 1.00 87.88 108 ALA A O 1
ATOM 883 N N . SER A 1 109 ? -17.440 11.524 33.634 1.00 89.38 109 SER A N 1
ATOM 884 C CA . SER A 1 109 ? -16.461 10.693 32.932 1.00 89.38 109 SER A CA 1
ATOM 885 C C . SER A 1 109 ? -15.366 11.493 32.231 1.00 89.38 109 SER A C 1
ATOM 887 O O . SER A 1 109 ? -15.613 12.497 31.557 1.00 89.38 109 SER A O 1
ATOM 889 N N . ARG A 1 110 ? -14.137 10.990 32.335 1.00 87.19 110 ARG A N 1
ATOM 890 C CA . ARG A 1 110 ? -12.936 11.524 31.687 1.00 87.19 110 ARG A CA 1
ATOM 891 C C . ARG A 1 110 ? -12.267 10.431 30.862 1.00 87.19 110 ARG A C 1
ATOM 893 O O . ARG A 1 110 ? -12.341 9.257 31.209 1.00 87.19 110 ARG A O 1
ATOM 900 N N . ILE A 1 111 ? -11.641 10.823 29.759 1.00 86.06 111 ILE A N 1
ATOM 901 C CA . ILE A 1 111 ? -10.817 9.936 28.942 1.00 86.06 111 ILE A CA 1
ATOM 902 C C . ILE A 1 111 ? -9.446 10.577 28.765 1.00 86.06 111 ILE A C 1
ATOM 904 O O . ILE A 1 111 ? -9.366 11.748 28.401 1.00 86.06 111 ILE A O 1
ATOM 908 N N . ASP A 1 112 ? -8.400 9.807 29.027 1.00 83.06 112 ASP A N 1
ATOM 909 C CA . ASP A 1 112 ? -7.012 10.181 28.783 1.00 83.06 112 ASP A CA 1
ATOM 910 C C . ASP A 1 112 ? -6.408 9.177 27.783 1.00 83.06 112 ASP A C 1
ATOM 912 O O . ASP A 1 112 ? -6.690 7.976 27.842 1.00 83.06 112 ASP A O 1
ATOM 916 N N . SER A 1 113 ? -5.611 9.665 26.833 1.00 74.38 113 SER A N 1
ATOM 917 C CA . SER A 1 113 ? -4.942 8.841 25.817 1.00 74.38 113 SER A CA 1
ATOM 918 C C . SER A 1 113 ? -3.467 8.656 26.154 1.00 74.38 113 SER A C 1
ATOM 920 O O . SER A 1 113 ? -2.777 9.645 26.409 1.00 74.38 113 SER A O 1
ATOM 922 N N . PHE A 1 114 ? -2.961 7.427 26.077 1.00 64.38 114 PHE A N 1
ATOM 923 C CA . PHE A 1 114 ? -1.526 7.165 26.157 1.00 64.38 114 PHE A CA 1
ATOM 924 C C . PHE A 1 114 ? -0.932 7.169 24.746 1.00 64.38 114 PHE A C 1
ATOM 926 O O . PHE A 1 114 ? -1.263 6.315 23.922 1.00 64.38 114 PHE A O 1
ATOM 933 N N . ILE A 1 115 ? -0.072 8.153 24.465 1.00 50.19 115 ILE A N 1
ATOM 934 C CA . ILE A 1 115 ? 0.501 8.395 23.128 1.00 50.19 115 ILE A CA 1
ATOM 935 C C . ILE A 1 115 ? 1.316 7.178 22.644 1.00 50.19 115 ILE A C 1
ATOM 937 O O . ILE A 1 115 ? 1.278 6.852 21.460 1.00 50.19 115 ILE A O 1
ATOM 941 N N . ASP A 1 116 ? 1.953 6.449 23.564 1.00 50.88 116 ASP A N 1
ATOM 942 C CA . ASP A 1 116 ? 2.908 5.384 23.232 1.00 50.88 116 ASP A CA 1
ATOM 943 C C . ASP A 1 116 ? 2.275 3.998 22.999 1.00 50.88 116 ASP A C 1
ATOM 945 O O . ASP A 1 116 ? 2.911 3.125 22.413 1.00 50.88 116 ASP A O 1
ATOM 949 N N . SER A 1 117 ? 1.031 3.759 23.436 1.00 53.84 117 SER A N 1
ATOM 950 C CA . SER A 1 117 ? 0.446 2.403 23.500 1.00 53.84 117 SER A CA 1
ATOM 951 C C . SER A 1 117 ? -0.893 2.228 22.777 1.00 53.84 117 SER A C 1
ATOM 953 O O . SER A 1 117 ? -1.471 1.143 22.835 1.00 53.84 117 SER A O 1
ATOM 955 N N . ARG A 1 118 ? -1.405 3.267 22.094 1.00 65.69 118 ARG A N 1
ATOM 956 C CA . ARG A 1 118 ? -2.758 3.287 21.483 1.00 65.69 118 ARG A CA 1
ATOM 957 C C . ARG A 1 118 ? -3.876 2.857 22.451 1.00 65.69 118 ARG A C 1
ATOM 959 O O . ARG A 1 118 ? -4.957 2.473 22.014 1.00 65.69 118 ARG A O 1
ATOM 966 N N . SER A 1 119 ? -3.633 2.929 23.760 1.00 76.62 119 SER A N 1
ATOM 967 C CA . SER A 1 119 ? -4.602 2.581 24.791 1.00 76.62 119 SER A CA 1
ATOM 968 C C . SER A 1 119 ? -5.173 3.839 25.441 1.00 76.62 119 SER A C 1
ATOM 970 O O . SER A 1 119 ? -4.588 4.927 25.422 1.00 76.62 119 SER A O 1
ATOM 972 N N . PHE A 1 120 ? -6.366 3.688 26.007 1.00 83.12 120 PHE A N 1
ATOM 973 C CA . PHE A 1 120 ? -7.118 4.780 26.613 1.00 83.12 120 PHE A CA 1
ATOM 974 C C . PHE A 1 120 ? -7.404 4.428 28.069 1.00 83.12 120 PHE A C 1
ATOM 976 O O . PHE A 1 120 ? -7.750 3.283 28.376 1.00 83.12 120 PHE A O 1
ATOM 983 N N . LYS A 1 121 ? -7.285 5.419 28.955 1.00 88.06 121 LYS A N 1
ATOM 984 C CA . LYS A 1 121 ? -7.779 5.356 30.331 1.00 88.06 121 LYS A CA 1
ATOM 985 C C . LYS A 1 121 ? -9.107 6.090 30.397 1.00 88.06 121 LYS A C 1
ATOM 987 O O . LYS A 1 121 ? -9.159 7.310 30.268 1.00 88.06 121 LYS A O 1
ATOM 992 N N . VAL A 1 122 ? -10.182 5.348 30.615 1.00 89.75 122 VAL A N 1
ATOM 993 C CA . VAL A 1 122 ? -11.511 5.893 30.881 1.00 89.75 122 VAL A CA 1
ATOM 994 C C . VAL A 1 122 ? -11.731 5.889 32.381 1.00 89.75 122 VAL A C 1
ATOM 996 O O . VAL A 1 122 ? -11.729 4.838 33.010 1.00 89.75 122 VAL A O 1
ATOM 999 N N . THR A 1 123 ? -11.921 7.071 32.954 1.00 91.25 123 THR A N 1
ATOM 1000 C CA . THR A 1 123 ? -12.180 7.251 34.381 1.00 91.25 123 THR A CA 1
ATOM 1001 C C . THR A 1 123 ? -13.634 7.660 34.578 1.00 91.25 123 THR A C 1
ATOM 1003 O O . THR A 1 123 ? -14.056 8.695 34.061 1.00 91.25 123 THR A O 1
ATOM 1006 N N . ILE A 1 124 ? -14.395 6.863 35.325 1.00 92.19 124 ILE A N 1
ATOM 1007 C CA . ILE A 1 124 ? -15.768 7.162 35.737 1.00 92.19 124 ILE A CA 1
ATOM 1008 C C . ILE A 1 124 ? -15.745 7.614 37.199 1.00 92.19 124 ILE A C 1
ATOM 1010 O O . ILE A 1 124 ? -15.318 6.874 38.085 1.00 92.19 124 ILE A O 1
ATOM 1014 N N . ILE A 1 125 ? -16.201 8.841 37.440 1.00 91.56 125 ILE A N 1
ATOM 1015 C CA . ILE A 1 125 ? -16.289 9.449 38.768 1.00 91.56 125 ILE A CA 1
ATOM 1016 C C . ILE A 1 125 ? -17.692 9.182 39.301 1.00 91.56 125 ILE A C 1
ATOM 1018 O O . ILE A 1 125 ? -18.680 9.676 38.751 1.00 91.56 125 ILE A O 1
ATOM 1022 N N . LEU A 1 126 ? -17.777 8.381 40.357 1.00 91.00 126 LEU A N 1
ATOM 1023 C CA . LEU A 1 126 ? -19.036 7.950 40.948 1.00 91.00 126 LEU A CA 1
ATOM 1024 C C . LEU A 1 126 ? -19.507 8.914 42.049 1.00 91.00 126 LEU A C 1
ATOM 1026 O O . LEU A 1 126 ? -18.684 9.477 42.779 1.00 91.00 126 LEU A O 1
ATOM 1030 N N . PRO A 1 127 ? -20.831 9.090 42.216 1.00 87.00 127 PRO A N 1
ATOM 1031 C CA . PRO A 1 127 ? -21.381 9.729 43.404 1.00 87.00 127 PRO A CA 1
ATOM 1032 C C . PRO A 1 127 ? -21.186 8.838 44.641 1.00 87.00 127 PRO A C 1
ATOM 1034 O O . PRO A 1 127 ? -20.988 7.629 44.533 1.00 87.00 127 PRO A O 1
ATOM 1037 N N . LYS A 1 128 ? -21.303 9.427 45.840 1.00 79.50 128 LYS A N 1
ATOM 1038 C CA . LYS A 1 128 ? -21.117 8.712 47.120 1.00 79.50 128 LYS A CA 1
ATOM 1039 C C . LYS A 1 128 ? -22.056 7.516 47.306 1.00 79.50 128 LYS A C 1
ATOM 1041 O O . LYS A 1 128 ? -21.723 6.603 48.054 1.00 79.50 128 LYS A O 1
ATOM 1046 N N . LYS A 1 129 ? -23.228 7.537 46.666 1.00 78.62 129 LYS A N 1
ATOM 1047 C CA . LYS A 1 129 ? -24.226 6.471 46.738 1.00 78.62 129 LYS A CA 1
ATOM 1048 C C . LYS A 1 129 ? -24.907 6.250 45.389 1.00 78.62 129 LYS A C 1
ATOM 1050 O O . LYS A 1 129 ? -25.187 7.213 44.677 1.00 78.62 129 LYS A O 1
ATOM 1055 N N . LEU A 1 130 ? -25.208 4.990 45.076 1.00 81.50 130 LEU A N 1
ATOM 1056 C CA . LEU A 1 130 ? -25.907 4.557 43.861 1.00 81.50 130 LEU A CA 1
ATOM 1057 C C . LEU A 1 130 ? -27.368 4.186 44.173 1.00 81.50 130 LEU A C 1
ATOM 1059 O O . LEU A 1 130 ? -27.784 3.054 43.962 1.00 81.50 130 LEU A O 1
ATOM 1063 N N . GLU A 1 131 ? -28.138 5.113 44.747 1.00 76.00 131 GLU A N 1
ATOM 1064 C CA . GLU A 1 131 ? -29.489 4.810 45.261 1.00 76.00 131 GLU A CA 1
ATOM 1065 C C . GLU A 1 131 ? -30.597 4.880 44.191 1.00 76.00 131 GLU A C 1
ATOM 1067 O O . GLU A 1 131 ? -31.671 4.321 44.397 1.00 76.00 131 GLU A O 1
ATOM 1072 N N . THR A 1 132 ? -30.371 5.541 43.047 1.00 82.44 132 THR A N 1
ATOM 1073 C CA . THR A 1 132 ? -31.411 5.746 42.022 1.00 82.44 132 THR A CA 1
ATOM 1074 C C . THR A 1 132 ? -31.090 5.056 40.698 1.00 82.44 132 THR A C 1
ATOM 1076 O O . THR A 1 132 ? -29.941 5.005 40.253 1.00 82.44 132 THR A O 1
ATOM 1079 N N . ALA A 1 133 ? -32.136 4.579 40.014 1.00 83.50 133 ALA A N 1
ATOM 1080 C CA . ALA A 1 133 ? -32.022 4.013 38.669 1.00 83.50 133 ALA A CA 1
ATOM 1081 C C . ALA A 1 133 ? -31.425 5.019 37.669 1.00 83.50 133 ALA A C 1
ATOM 1083 O O . ALA A 1 133 ? -30.641 4.640 36.805 1.00 83.50 133 ALA A O 1
ATOM 1084 N N . GLU A 1 134 ? -31.725 6.309 37.832 1.00 85.81 134 GLU A N 1
ATOM 1085 C CA . GLU A 1 134 ? -31.166 7.384 37.010 1.00 85.81 134 GLU A CA 1
ATOM 1086 C C . GLU A 1 134 ? -29.635 7.458 37.109 1.00 85.81 134 GLU A C 1
ATOM 1088 O O . GLU A 1 134 ? -28.954 7.622 36.096 1.00 85.81 134 GLU A O 1
ATOM 1093 N N . VAL A 1 135 ? -29.072 7.279 38.309 1.00 86.81 135 VAL A N 1
ATOM 1094 C CA . VAL A 1 135 ? -27.615 7.247 38.495 1.00 86.81 135 VAL A CA 1
ATOM 1095 C C . VAL A 1 135 ? -27.009 6.064 37.741 1.00 86.81 135 VAL A C 1
ATOM 1097 O O . VAL A 1 135 ? -26.006 6.243 37.054 1.00 86.81 135 VAL A O 1
ATOM 1100 N N . ILE A 1 136 ? -27.633 4.884 37.796 1.00 87.06 136 ILE A N 1
ATOM 1101 C CA . ILE A 1 136 ? -27.161 3.687 37.081 1.00 87.06 136 ILE A CA 1
ATOM 1102 C C . ILE A 1 136 ? -27.229 3.909 35.563 1.00 87.06 136 ILE A C 1
ATOM 1104 O O . ILE A 1 136 ? -26.247 3.667 34.865 1.00 87.06 136 ILE A O 1
ATOM 1108 N N . VAL A 1 137 ? -28.341 4.450 35.057 1.00 88.50 137 VAL A N 1
ATOM 1109 C CA . VAL A 1 137 ? -28.506 4.803 33.637 1.00 88.50 137 VAL A CA 1
ATOM 1110 C C . VAL A 1 137 ? -27.429 5.795 33.193 1.00 88.50 137 VAL A C 1
ATOM 1112 O O . VAL A 1 137 ? -26.850 5.641 32.118 1.00 88.50 137 VAL A O 1
ATOM 1115 N N . ASN A 1 138 ? -27.102 6.787 34.023 1.00 88.81 138 ASN A N 1
ATOM 1116 C CA . ASN A 1 138 ? -26.056 7.760 33.719 1.00 88.81 138 ASN A CA 1
ATOM 1117 C C . ASN A 1 138 ? -24.639 7.156 33.763 1.00 88.81 138 ASN A C 1
ATOM 1119 O O . ASN A 1 138 ? -23.778 7.592 32.996 1.00 88.81 138 ASN A O 1
ATOM 1123 N N . ILE A 1 139 ? -24.378 6.134 34.590 1.00 89.62 139 ILE A N 1
ATOM 1124 C CA . ILE A 1 139 ? -23.125 5.357 34.527 1.00 89.62 139 ILE A CA 1
ATOM 1125 C C . ILE A 1 139 ? -23.038 4.644 33.175 1.00 89.62 139 ILE A C 1
ATOM 1127 O O . ILE A 1 139 ? -22.052 4.827 32.461 1.00 89.62 139 ILE A O 1
ATOM 1131 N N . THR A 1 140 ? -24.084 3.913 32.784 1.00 90.31 140 THR A N 1
ATOM 1132 C CA . THR A 1 140 ? -24.165 3.202 31.496 1.00 90.31 140 THR A CA 1
ATOM 1133 C C . THR A 1 140 ? -23.957 4.154 30.320 1.00 90.31 140 THR A C 1
ATOM 1135 O O . THR A 1 140 ? -23.121 3.916 29.447 1.00 90.31 140 THR A O 1
ATOM 1138 N N . ARG A 1 141 ? -24.640 5.303 30.345 1.00 90.62 141 ARG A N 1
ATOM 1139 C CA . ARG A 1 141 ? -24.515 6.364 29.342 1.00 90.62 141 ARG A CA 1
ATOM 1140 C C . ARG A 1 141 ? -23.073 6.859 29.222 1.00 90.62 141 ARG A C 1
ATOM 1142 O O . ARG A 1 141 ? -22.554 6.969 28.109 1.00 90.62 141 ARG A O 1
ATOM 1149 N N . ASN A 1 142 ? -22.410 7.130 30.347 1.00 90.94 142 ASN A N 1
ATOM 1150 C CA . ASN A 1 142 ? -21.009 7.552 30.370 1.00 90.94 142 ASN A CA 1
ATOM 1151 C C . ASN A 1 142 ? -20.071 6.480 29.797 1.00 90.94 142 ASN A C 1
ATOM 1153 O O . ASN A 1 142 ? -19.206 6.808 28.983 1.00 90.94 142 ASN A O 1
ATOM 1157 N N . VAL A 1 143 ? -20.267 5.213 30.175 1.00 90.62 143 VAL A N 1
ATOM 1158 C CA . VAL A 1 143 ? -19.501 4.078 29.641 1.00 90.62 143 VAL A CA 1
ATOM 1159 C C . VAL A 1 143 ? -19.661 4.011 28.119 1.00 90.62 143 VAL A C 1
ATOM 1161 O O . VAL A 1 143 ? -18.663 4.069 27.400 1.00 90.62 143 VAL A O 1
ATOM 1164 N N . PHE A 1 144 ? -20.891 4.024 27.598 1.00 93.00 144 PHE A N 1
ATOM 1165 C CA . PHE A 1 144 ? -21.132 4.009 26.152 1.00 93.00 144 PHE A CA 1
ATOM 1166 C C . PHE A 1 144 ? -20.566 5.231 25.425 1.00 93.00 144 PHE A C 1
ATOM 1168 O O . PHE A 1 144 ? -19.958 5.091 24.365 1.00 93.00 144 PHE A O 1
ATOM 1175 N N . SER A 1 145 ? -20.689 6.424 26.010 1.00 91.81 145 SER A N 1
ATOM 1176 C CA . SER A 1 145 ? -20.171 7.667 25.427 1.00 91.81 145 SER A CA 1
ATOM 1177 C C . SER A 1 145 ? -18.651 7.650 25.252 1.00 91.81 145 SER A C 1
ATOM 1179 O O . SER A 1 145 ? -18.136 8.120 24.232 1.00 91.81 145 SER A O 1
ATOM 1181 N N . LYS A 1 146 ? -17.911 7.107 26.226 1.00 91.12 146 LYS A N 1
ATOM 1182 C CA . LYS A 1 146 ? -16.445 7.064 26.167 1.00 91.12 146 LYS A CA 1
ATOM 1183 C C . LYS A 1 146 ? -15.936 5.895 25.337 1.00 91.12 146 LYS A C 1
ATOM 1185 O O . LYS A 1 146 ? -15.070 6.110 24.496 1.00 91.12 146 LYS A O 1
ATOM 1190 N N . LEU A 1 147 ? -16.496 4.703 25.517 1.00 88.81 147 LEU A N 1
ATOM 1191 C CA . LEU A 1 147 ? -16.027 3.503 24.827 1.00 88.81 147 LEU A CA 1
ATOM 1192 C C . LEU A 1 147 ? -16.483 3.470 23.364 1.00 88.81 147 LEU A C 1
ATOM 1194 O O . LEU A 1 147 ? -15.667 3.484 22.450 1.00 88.81 147 LEU A O 1
ATOM 1198 N N . PHE A 1 148 ? -17.786 3.516 23.115 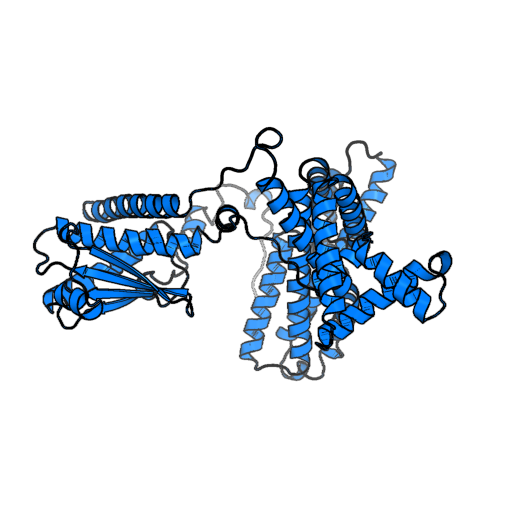1.00 88.81 148 PHE A N 1
ATOM 1199 C CA . PHE A 1 148 ? -18.336 3.370 21.761 1.00 88.81 148 PHE A CA 1
ATOM 1200 C C . PHE A 1 148 ? -18.588 4.712 21.067 1.00 88.81 148 PHE A C 1
ATOM 1202 O O . PHE A 1 148 ? -18.709 4.792 19.845 1.00 88.81 148 PHE A O 1
ATOM 1209 N N . GLY A 1 149 ? -18.627 5.794 21.840 1.00 87.31 149 GLY A N 1
ATOM 1210 C CA . GLY A 1 149 ? -18.593 7.144 21.305 1.00 87.31 149 GLY A CA 1
ATOM 1211 C C . GLY A 1 149 ? -17.177 7.595 20.951 1.00 87.31 149 GLY A C 1
ATOM 1212 O O . GLY A 1 149 ? -16.925 7.956 19.814 1.00 87.31 149 GLY A O 1
ATOM 1213 N N . ASN A 1 150 ? -16.230 7.587 21.893 1.00 87.19 150 ASN A N 1
ATOM 1214 C CA . ASN A 1 150 ? -14.910 8.184 21.650 1.00 87.19 150 ASN A CA 1
ATOM 1215 C C . ASN A 1 150 ? -13.877 7.174 21.130 1.00 87.19 150 ASN A C 1
ATOM 1217 O O . ASN A 1 150 ? -13.299 7.391 20.068 1.00 87.19 150 ASN A O 1
ATOM 1221 N N . ILE A 1 151 ? -13.664 6.062 21.842 1.00 87.19 151 ILE A N 1
ATOM 1222 C CA . ILE A 1 151 ? -12.641 5.070 21.469 1.00 87.19 151 ILE A CA 1
ATOM 1223 C C . ILE A 1 151 ? -12.978 4.439 20.116 1.00 87.19 151 ILE A C 1
ATOM 1225 O O . ILE A 1 151 ? -12.181 4.540 19.189 1.00 87.19 151 ILE A O 1
ATOM 1229 N N . PHE A 1 152 ? -14.189 3.898 19.952 1.00 87.62 152 PHE A N 1
ATOM 1230 C CA . PHE A 1 152 ? -14.637 3.334 18.673 1.00 87.62 152 PHE A CA 1
ATOM 1231 C C . PHE A 1 152 ? -14.531 4.341 17.520 1.00 87.62 152 PHE A C 1
ATOM 1233 O O . PHE A 1 152 ? -14.112 3.980 16.423 1.00 87.62 152 PHE A O 1
ATOM 1240 N N . PHE A 1 153 ? -14.853 5.617 17.758 1.00 85.94 153 PHE A N 1
ATOM 1241 C CA . PHE A 1 153 ? -14.684 6.649 16.738 1.00 85.94 153 PHE A CA 1
ATOM 1242 C C . PHE A 1 153 ? -13.220 6.786 16.318 1.00 85.94 153 PHE A C 1
ATOM 1244 O O . PHE A 1 153 ? -12.929 6.755 15.127 1.00 85.94 153 PHE A O 1
ATOM 1251 N N . ASN A 1 154 ? -12.291 6.884 17.269 1.00 80.69 154 ASN A N 1
ATOM 1252 C CA . ASN A 1 154 ? -10.867 7.011 16.954 1.00 80.69 154 ASN A CA 1
ATOM 1253 C C . ASN A 1 154 ? -10.288 5.744 16.300 1.00 80.69 154 ASN A C 1
ATOM 1255 O O . ASN A 1 154 ? -9.360 5.845 15.503 1.00 80.69 154 ASN A O 1
ATOM 1259 N N . GLU A 1 155 ? -10.821 4.564 16.620 1.00 80.88 155 GLU A N 1
ATOM 1260 C CA . GLU A 1 155 ? -10.310 3.281 16.127 1.00 80.88 155 GLU A CA 1
ATOM 1261 C C . GLU A 1 155 ? -10.900 2.830 14.793 1.00 80.88 155 GLU A C 1
ATOM 1263 O O . GLU A 1 155 ? -10.203 2.185 14.014 1.00 80.88 155 GLU A O 1
ATOM 1268 N N . GLN A 1 156 ? -12.174 3.129 14.538 1.00 82.62 156 GLN A N 1
ATOM 1269 C CA . GLN A 1 156 ? -12.926 2.556 13.415 1.00 82.62 156 GLN A CA 1
ATOM 1270 C C . GLN A 1 156 ? -13.425 3.608 12.434 1.00 82.62 156 GLN A C 1
ATOM 1272 O O . GLN A 1 156 ? -13.542 3.320 11.247 1.00 82.62 156 GLN A O 1
ATOM 1277 N N . ILE A 1 157 ? -13.738 4.817 12.913 1.00 81.19 157 ILE A N 1
ATOM 1278 C CA . ILE A 1 157 ? -14.329 5.877 12.083 1.00 81.19 157 ILE A CA 1
ATOM 1279 C C . ILE A 1 157 ? -13.235 6.809 11.564 1.00 81.19 157 ILE A C 1
ATOM 1281 O O . ILE A 1 157 ? -13.093 6.986 10.358 1.00 81.19 157 ILE A O 1
ATOM 1285 N N . LEU A 1 158 ? -12.422 7.372 12.458 1.00 76.56 158 LEU A N 1
ATOM 1286 C CA . LEU A 1 158 ? -11.354 8.311 12.121 1.00 76.56 158 LEU A CA 1
ATOM 1287 C C . LEU A 1 158 ? -10.329 7.743 11.121 1.00 76.56 158 LEU A C 1
ATOM 1289 O O . LEU A 1 158 ? -9.888 8.501 10.257 1.00 76.56 158 LEU A O 1
ATOM 1293 N N . PRO A 1 159 ? -9.959 6.444 11.164 1.00 72.25 159 PRO A N 1
ATOM 1294 C CA . PRO A 1 159 ? -9.026 5.886 10.192 1.00 72.25 159 PRO A CA 1
ATOM 1295 C C . PRO A 1 159 ? -9.600 5.722 8.782 1.00 72.25 159 PRO A C 1
ATOM 1297 O O . PRO A 1 159 ? -8.825 5.448 7.870 1.00 72.25 159 PRO A O 1
ATOM 1300 N N . LEU A 1 160 ? -10.912 5.879 8.571 1.00 72.88 160 LEU A N 1
ATOM 1301 C CA . LEU A 1 160 ? -11.493 5.810 7.231 1.00 72.88 160 LEU A CA 1
ATOM 1302 C C . LEU A 1 160 ? -10.993 6.989 6.381 1.00 72.88 160 LEU A C 1
ATOM 1304 O O . LEU A 1 160 ? -10.949 8.130 6.847 1.00 72.88 160 LEU A O 1
ATOM 1308 N N . GLU A 1 161 ? -10.662 6.713 5.114 1.00 61.72 161 GLU A N 1
ATOM 1309 C CA . GLU A 1 161 ? -10.020 7.655 4.175 1.00 61.72 161 GLU A CA 1
ATOM 1310 C C . GLU A 1 161 ? -10.717 9.027 4.132 1.00 61.72 161 GLU A C 1
ATOM 1312 O O . GLU A 1 161 ? -10.068 10.072 4.114 1.00 61.72 161 GLU A O 1
ATOM 1317 N N . PHE A 1 162 ? -12.050 9.021 4.191 1.00 67.38 162 PHE A N 1
ATOM 1318 C CA . PHE A 1 162 ? -12.880 10.221 4.171 1.00 67.38 162 PHE A CA 1
ATOM 1319 C C . PHE A 1 162 ? -12.617 11.175 5.353 1.00 67.38 162 PHE A C 1
ATOM 1321 O O . PHE A 1 162 ? -12.557 12.388 5.161 1.00 67.38 162 PHE A O 1
ATOM 1328 N N . TYR A 1 163 ? -12.415 10.649 6.567 1.00 68.88 163 TYR A N 1
ATOM 1329 C CA . TYR A 1 163 ? -12.206 11.467 7.767 1.00 68.88 163 TYR A CA 1
ATOM 1330 C C . TYR A 1 163 ? -10.738 11.857 7.962 1.00 68.88 163 TYR A C 1
ATOM 1332 O O . TYR A 1 163 ? -10.468 12.965 8.424 1.00 68.88 163 TYR A O 1
ATOM 1340 N N . GLN A 1 164 ? -9.783 11.018 7.538 1.00 61.88 164 GLN A N 1
ATOM 1341 C CA . GLN A 1 164 ? -8.352 11.355 7.582 1.00 61.88 164 GLN A CA 1
ATOM 1342 C C . GLN A 1 164 ? -8.023 12.633 6.796 1.00 61.88 164 GLN A C 1
ATOM 1344 O O . GLN A 1 164 ? -7.193 13.434 7.228 1.00 61.88 164 GLN A O 1
ATOM 1349 N N . GLN A 1 165 ? -8.713 12.861 5.676 1.00 56.31 165 GLN A N 1
ATOM 1350 C CA . GLN A 1 165 ? -8.543 14.059 4.848 1.00 56.31 165 GLN A CA 1
ATOM 1351 C C . GLN A 1 165 ? -8.986 15.345 5.570 1.00 56.31 165 GLN A C 1
ATOM 1353 O O . GLN A 1 165 ? -8.450 16.409 5.286 1.00 56.31 165 GLN A O 1
ATOM 1358 N N . SER A 1 166 ? -9.890 15.253 6.557 1.00 58.72 166 SER A N 1
ATOM 1359 C CA . SER A 1 166 ? -10.282 16.390 7.409 1.00 58.72 166 SER A CA 1
ATOM 1360 C C . SER A 1 166 ? -9.337 16.608 8.606 1.00 58.72 166 SER A C 1
ATOM 1362 O O . SER A 1 166 ? -9.287 17.708 9.146 1.00 58.72 166 SER A O 1
ATOM 1364 N N . VAL A 1 167 ? -8.561 15.590 9.018 1.00 52.16 167 VAL A N 1
ATOM 1365 C CA . VAL A 1 167 ? -7.504 15.719 10.052 1.00 52.16 167 VAL A CA 1
ATOM 1366 C C . VAL A 1 167 ? -6.290 16.466 9.495 1.00 52.16 167 VAL A C 1
ATOM 1368 O O . VAL A 1 167 ? -5.620 17.209 10.212 1.00 52.16 167 VAL A O 1
ATOM 1371 N N . LYS A 1 168 ? -6.002 16.274 8.203 1.00 51.22 168 LYS A N 1
ATOM 1372 C CA . LYS A 1 168 ? -4.943 16.968 7.464 1.00 51.22 168 LYS A CA 1
ATOM 1373 C C . LYS A 1 168 ? -5.372 18.402 7.088 1.00 51.22 168 LYS A C 1
ATOM 1375 O O . LYS A 1 168 ? -5.325 18.777 5.924 1.00 51.22 168 LYS A O 1
ATOM 1380 N N . GLY A 1 169 ? -5.803 19.224 8.049 1.00 52.25 169 GLY A N 1
ATOM 1381 C CA . GLY A 1 169 ? -5.873 20.675 7.814 1.00 52.25 169 GLY A CA 1
ATOM 1382 C C . GLY A 1 169 ? -4.497 21.209 7.389 1.00 52.25 169 GLY A C 1
ATOM 1383 O O . GLY A 1 169 ? -3.512 20.637 7.843 1.00 52.25 169 GLY A O 1
ATOM 1384 N N . GLN A 1 170 ? -4.452 22.239 6.523 1.00 49.94 170 GLN A N 1
ATOM 1385 C CA . GLN A 1 170 ? -3.284 22.993 5.993 1.00 49.94 170 GLN A CA 1
ATOM 1386 C C . GLN A 1 170 ? -1.886 22.531 6.470 1.00 49.94 170 GLN A C 1
ATOM 1388 O O . GLN A 1 170 ? -1.132 23.294 7.076 1.00 49.94 170 GLN A O 1
ATOM 1393 N N . LYS A 1 171 ? -1.504 21.278 6.218 1.00 53.41 171 LYS A N 1
ATOM 1394 C CA . LYS A 1 171 ? -0.135 20.828 6.450 1.00 53.41 171 LYS A CA 1
ATOM 1395 C C . LYS A 1 171 ? 0.636 21.199 5.201 1.00 53.41 171 LYS A C 1
ATOM 1397 O O . LYS A 1 171 ? 0.294 20.725 4.123 1.00 53.41 171 LYS A O 1
ATOM 1402 N N . GLN A 1 172 ? 1.654 22.043 5.361 1.00 58.53 172 GLN A N 1
ATOM 1403 C CA . GLN A 1 172 ? 2.639 22.259 4.308 1.00 58.53 172 GLN A CA 1
ATOM 1404 C C . GLN A 1 172 ? 3.201 20.900 3.908 1.00 58.53 172 GLN A C 1
ATOM 1406 O O . GLN A 1 172 ? 3.675 20.144 4.760 1.00 58.53 172 GLN A O 1
ATOM 1411 N N . ILE A 1 173 ? 3.114 20.579 2.623 1.00 66.00 173 ILE A N 1
ATOM 1412 C CA . ILE A 1 173 ? 3.659 19.329 2.115 1.00 66.00 173 ILE A CA 1
ATOM 1413 C C . ILE A 1 173 ? 5.172 19.395 2.224 1.00 66.00 173 ILE A C 1
ATOM 1415 O O . ILE A 1 173 ? 5.812 20.340 1.754 1.00 66.00 173 ILE A O 1
ATOM 1419 N N . THR A 1 174 ? 5.739 18.355 2.819 1.00 67.62 174 THR A N 1
ATOM 1420 C CA . THR A 1 174 ? 7.175 18.117 2.848 1.00 67.62 174 THR A CA 1
ATOM 1421 C C . THR A 1 174 ? 7.452 16.808 2.134 1.00 67.62 174 THR A C 1
ATOM 1423 O O . THR A 1 174 ? 6.933 15.775 2.550 1.00 67.62 174 THR A O 1
ATOM 1426 N N . ALA A 1 175 ? 8.273 16.857 1.092 1.00 78.38 175 ALA A N 1
ATOM 1427 C CA . ALA A 1 175 ? 8.815 15.673 0.445 1.00 78.38 175 ALA A CA 1
ATOM 1428 C C . ALA A 1 175 ? 10.205 15.376 1.016 1.00 78.38 175 ALA A C 1
ATOM 1430 O O . ALA A 1 175 ? 11.007 16.289 1.242 1.00 78.38 175 ALA A O 1
ATOM 1431 N N . ALA A 1 176 ? 10.507 14.103 1.251 1.00 84.19 176 ALA A N 1
ATOM 1432 C CA . ALA A 1 176 ? 11.852 13.693 1.622 1.00 84.19 176 ALA A CA 1
ATOM 1433 C C . ALA A 1 176 ? 12.805 13.836 0.422 1.00 84.19 176 ALA A C 1
ATOM 1435 O O . ALA A 1 176 ? 12.402 13.720 -0.734 1.00 84.19 176 ALA A O 1
ATOM 1436 N N . ILE A 1 177 ? 14.104 14.019 0.680 1.00 84.06 177 ILE A N 1
ATOM 1437 C CA . ILE A 1 177 ? 15.125 14.161 -0.376 1.00 84.06 177 ILE A CA 1
ATOM 1438 C C . ILE A 1 177 ? 15.056 13.046 -1.442 1.00 84.06 177 ILE A C 1
ATOM 1440 O O . ILE A 1 177 ? 15.087 13.376 -2.627 1.00 84.06 177 ILE A O 1
ATOM 1444 N N . PRO A 1 178 ? 14.900 11.749 -1.099 1.00 84.44 178 PRO A N 1
ATOM 1445 C CA . PRO A 1 178 ? 14.751 10.700 -2.108 1.00 84.44 178 PRO A CA 1
ATOM 1446 C C . PRO A 1 178 ? 13.532 10.882 -3.015 1.00 84.44 178 PRO A C 1
ATOM 1448 O O . PRO A 1 178 ? 13.618 10.575 -4.199 1.00 84.44 178 PRO A O 1
ATOM 1451 N N . GLU A 1 179 ? 12.427 11.393 -2.473 1.00 85.50 179 GLU A N 1
ATOM 1452 C CA . GLU A 1 179 ? 11.180 11.619 -3.206 1.00 85.50 179 GLU A CA 1
ATOM 1453 C C . GLU A 1 179 ? 11.326 12.802 -4.166 1.00 85.50 179 GLU A C 1
ATOM 1455 O O . GLU A 1 179 ? 10.896 12.712 -5.312 1.00 85.50 179 GLU A O 1
ATOM 1460 N N . ILE A 1 180 ? 12.018 13.869 -3.743 1.00 86.38 180 ILE A N 1
ATOM 1461 C CA . ILE A 1 180 ? 12.376 15.002 -4.611 1.00 86.38 180 ILE A CA 1
ATOM 1462 C C . ILE A 1 180 ? 13.254 14.512 -5.771 1.00 86.38 180 ILE A C 1
ATOM 1464 O O . ILE A 1 180 ? 12.984 14.815 -6.932 1.00 86.38 180 ILE A O 1
ATOM 1468 N N . LEU A 1 181 ? 14.285 13.712 -5.478 1.00 86.94 181 LEU A N 1
ATOM 1469 C CA . LEU A 1 181 ? 15.180 13.158 -6.498 1.00 86.94 181 LEU A CA 1
ATOM 1470 C C . LEU A 1 181 ? 14.453 12.211 -7.464 1.00 86.94 181 LEU A C 1
ATOM 1472 O O . LEU A 1 181 ? 14.731 12.234 -8.663 1.00 86.94 181 LEU A O 1
ATOM 1476 N N . ASP A 1 182 ? 13.545 11.373 -6.957 1.00 85.94 182 ASP A N 1
ATOM 1477 C CA . ASP A 1 182 ? 12.700 10.500 -7.778 1.00 85.94 182 ASP A CA 1
ATOM 1478 C C . ASP A 1 182 ? 11.802 11.328 -8.700 1.00 85.94 182 ASP A C 1
ATOM 1480 O O . ASP A 1 182 ? 11.812 11.110 -9.908 1.00 85.94 182 ASP A O 1
ATOM 1484 N N . LEU A 1 183 ? 11.126 12.345 -8.166 1.00 86.31 183 LEU A N 1
ATOM 1485 C CA . LEU A 1 183 ? 10.234 13.220 -8.924 1.00 86.31 183 LEU A CA 1
ATOM 1486 C C . LEU A 1 183 ? 10.966 13.928 -10.071 1.00 86.31 183 LEU A C 1
ATOM 1488 O O . LEU A 1 183 ? 10.503 13.936 -11.217 1.00 86.31 183 LEU A O 1
ATOM 1492 N N . VAL A 1 184 ? 12.146 14.485 -9.783 1.00 85.44 184 VAL A N 1
ATOM 1493 C CA . VAL A 1 184 ? 12.987 15.169 -10.774 1.00 85.44 184 VAL A CA 1
ATOM 1494 C C . VAL A 1 184 ? 13.445 14.209 -11.872 1.00 85.44 184 VAL A C 1
ATOM 1496 O O . VAL A 1 184 ? 13.507 14.604 -13.042 1.00 85.44 184 VAL A O 1
ATOM 1499 N N . LYS A 1 185 ? 13.769 12.961 -11.513 1.00 85.06 185 LYS A N 1
ATOM 1500 C CA . LYS A 1 185 ? 14.253 11.927 -12.437 1.00 85.06 185 LYS A CA 1
ATOM 1501 C C . LYS A 1 185 ? 13.132 11.343 -13.295 1.00 85.06 185 LYS A C 1
ATOM 1503 O O . LYS A 1 185 ? 13.319 11.174 -14.497 1.00 85.06 185 LYS A O 1
ATOM 1508 N N . GLU A 1 186 ? 11.983 11.046 -12.697 1.00 83.50 186 GLU A N 1
ATOM 1509 C CA . GLU A 1 186 ? 10.868 10.345 -13.339 1.00 83.50 186 GLU A CA 1
ATOM 1510 C C . GLU A 1 186 ? 10.100 11.234 -14.324 1.00 83.50 186 GLU A C 1
ATOM 1512 O O . GLU A 1 186 ? 9.697 10.755 -15.384 1.00 83.50 186 GLU A O 1
ATOM 1517 N N . PHE A 1 187 ? 9.951 12.532 -14.033 1.00 79.69 187 PHE A N 1
ATOM 1518 C CA . PHE A 1 187 ? 9.219 13.464 -14.908 1.00 79.69 187 PHE A CA 1
ATOM 1519 C C . PHE A 1 187 ? 10.106 14.415 -15.711 1.00 79.69 187 PHE A C 1
ATOM 1521 O O . PHE A 1 187 ? 9.590 15.284 -16.426 1.00 79.69 187 PHE A O 1
ATOM 1528 N N . ASN A 1 188 ? 11.429 14.258 -15.596 1.00 77.50 188 ASN A N 1
ATOM 1529 C CA . ASN A 1 188 ? 12.419 15.160 -16.179 1.00 77.50 188 ASN A CA 1
ATOM 1530 C C . ASN A 1 188 ? 12.067 16.636 -15.898 1.00 77.50 188 ASN A C 1
ATOM 1532 O O . ASN A 1 188 ? 11.974 17.457 -16.811 1.00 77.50 188 ASN A O 1
ATOM 1536 N N . PHE A 1 189 ? 11.765 16.951 -14.632 1.00 79.75 189 PHE A N 1
ATOM 1537 C CA . PHE A 1 189 ? 11.290 18.276 -14.218 1.00 79.75 189 PHE A CA 1
ATOM 1538 C C . PHE A 1 189 ? 12.363 19.343 -14.462 1.00 79.75 189 PHE A C 1
ATOM 1540 O O . PHE A 1 189 ? 13.491 19.194 -14.002 1.00 79.75 189 PHE A O 1
ATOM 1547 N N . HIS A 1 190 ? 12.045 20.387 -15.214 1.00 77.81 190 HIS A N 1
ATOM 1548 C CA . HIS A 1 190 ? 12.976 21.482 -15.466 1.00 77.81 190 HIS A CA 1
ATOM 1549 C C . HIS A 1 190 ? 12.884 22.476 -14.306 1.00 77.81 190 HIS A C 1
ATOM 1551 O O . HIS A 1 190 ? 11.788 22.913 -13.969 1.00 77.81 190 HIS A O 1
ATOM 1557 N N . SER A 1 191 ? 14.023 22.744 -13.673 1.00 83.06 191 SER A N 1
ATOM 1558 C CA . SER A 1 191 ? 14.146 23.582 -12.482 1.00 83.06 191 SER A CA 1
ATOM 1559 C C . SER A 1 191 ? 15.340 24.501 -12.667 1.00 83.06 191 SER A C 1
ATOM 1561 O O . SER A 1 191 ? 16.443 24.010 -12.917 1.00 83.06 191 SER A O 1
ATOM 1563 N N . ASP A 1 192 ? 15.133 25.801 -12.489 1.00 85.12 192 ASP A N 1
ATOM 1564 C CA . ASP A 1 192 ? 16.177 26.817 -12.638 1.00 85.12 192 ASP A CA 1
ATOM 1565 C C . ASP A 1 192 ? 17.298 26.585 -11.614 1.00 85.12 192 ASP A C 1
ATOM 1567 O O . ASP A 1 192 ? 18.486 26.673 -11.935 1.00 85.12 192 ASP A O 1
ATOM 1571 N N . SER A 1 193 ? 16.932 26.183 -10.390 1.00 84.56 193 SER A N 1
ATOM 1572 C CA . SER A 1 193 ? 17.890 25.796 -9.348 1.00 84.56 193 SER A CA 1
ATOM 1573 C C . SER A 1 193 ? 18.744 24.586 -9.744 1.00 84.56 193 SER A C 1
ATOM 1575 O O . SER A 1 193 ? 19.951 24.562 -9.485 1.00 84.56 193 SER A O 1
ATOM 1577 N N . LEU A 1 194 ? 18.141 23.571 -10.376 1.00 84.94 194 LEU A N 1
ATOM 1578 C CA . LEU A 1 194 ? 18.872 22.393 -10.848 1.00 84.94 194 LEU A CA 1
ATOM 1579 C C . LEU A 1 194 ? 19.799 22.741 -12.016 1.00 84.94 194 LEU A C 1
ATOM 1581 O O . LEU A 1 194 ? 20.931 22.259 -12.060 1.00 84.94 194 LEU A O 1
ATOM 1585 N N . GLU A 1 195 ? 19.334 23.567 -12.951 1.00 84.62 195 GLU A N 1
ATOM 1586 C CA . GLU A 1 195 ? 20.122 23.973 -14.113 1.00 84.62 195 GLU A CA 1
ATOM 1587 C C . GLU A 1 195 ? 21.301 24.850 -13.727 1.00 84.62 195 GLU A C 1
ATOM 1589 O O . GLU A 1 195 ? 22.422 24.553 -14.137 1.00 84.62 195 GLU A O 1
ATOM 1594 N N . GLY A 1 196 ? 21.097 25.836 -12.851 1.00 84.12 196 GLY A N 1
ATOM 1595 C CA . GLY A 1 196 ? 22.185 26.660 -12.329 1.00 84.12 196 GLY A CA 1
ATOM 1596 C C . GLY A 1 196 ? 23.274 25.824 -11.648 1.00 84.12 196 GLY A C 1
ATOM 1597 O O . GLY A 1 196 ? 24.469 26.083 -11.819 1.00 84.12 196 GLY A O 1
ATOM 1598 N N . HIS A 1 197 ? 22.884 24.763 -10.933 1.00 83.25 197 HIS A N 1
ATOM 1599 C CA . HIS A 1 197 ? 23.843 23.848 -10.319 1.00 83.25 197 HIS A CA 1
ATOM 1600 C C . HIS A 1 197 ? 24.543 22.951 -11.358 1.00 83.25 197 HIS A C 1
ATOM 1602 O O . HIS A 1 197 ? 25.764 22.793 -11.305 1.00 83.25 197 HIS A O 1
ATOM 1608 N N . CYS A 1 198 ? 23.817 22.437 -12.359 1.00 84.50 198 CYS A N 1
ATOM 1609 C CA . CYS A 1 198 ? 24.413 21.686 -13.471 1.00 84.50 198 CYS A CA 1
ATOM 1610 C C . CYS A 1 198 ? 25.405 22.541 -14.274 1.00 84.50 198 CYS A C 1
ATOM 1612 O O . CYS A 1 198 ? 26.475 22.053 -14.628 1.00 84.50 198 CYS A O 1
ATOM 1614 N N . GLU A 1 199 ? 25.107 23.819 -14.515 1.00 85.69 199 GLU A N 1
ATOM 1615 C CA . GLU A 1 199 ? 26.021 24.754 -15.174 1.00 85.69 199 GLU A CA 1
ATOM 1616 C C . GLU A 1 199 ? 27.289 25.012 -14.358 1.00 85.69 199 GLU A C 1
ATOM 1618 O O . GLU A 1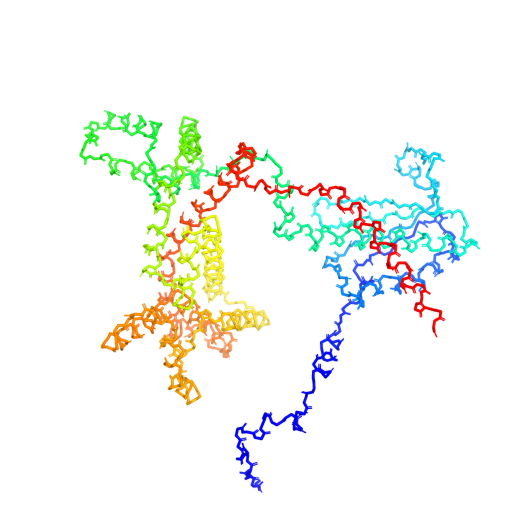 199 ? 28.379 25.106 -14.926 1.00 85.69 199 GLU A O 1
ATOM 1623 N N . SER A 1 200 ? 27.164 25.142 -13.034 1.00 83.31 200 SER A N 1
ATOM 1624 C CA . SER A 1 200 ? 28.309 25.310 -12.133 1.00 83.31 200 SER A CA 1
ATOM 1625 C C . SER A 1 200 ? 29.247 24.099 -12.202 1.00 83.31 200 SER A C 1
ATOM 1627 O O . SER A 1 200 ? 30.461 24.249 -12.368 1.00 83.31 200 SER A O 1
ATOM 1629 N N . VAL A 1 201 ? 28.673 22.892 -12.190 1.00 82.50 201 VAL A N 1
ATOM 1630 C CA . VAL A 1 201 ? 29.406 21.630 -12.355 1.00 82.50 201 VAL A CA 1
ATOM 1631 C C . VAL A 1 201 ? 30.011 21.520 -13.758 1.00 82.50 201 VAL A C 1
ATOM 1633 O O . VAL A 1 201 ? 31.191 21.214 -13.908 1.00 82.50 201 VAL A O 1
ATOM 1636 N N . ALA A 1 202 ? 29.266 21.844 -14.813 1.00 84.69 202 ALA A N 1
ATOM 1637 C CA . ALA A 1 202 ? 29.799 21.822 -16.172 1.00 84.69 202 ALA A CA 1
ATOM 1638 C C . ALA A 1 202 ? 30.992 22.779 -16.333 1.00 84.69 202 ALA A C 1
ATOM 1640 O O . ALA A 1 202 ? 32.008 22.412 -16.926 1.00 84.69 202 ALA A O 1
ATOM 1641 N N . LYS A 1 203 ? 30.920 23.980 -15.741 1.00 85.12 203 LYS A N 1
ATOM 1642 C CA . LYS A 1 203 ? 32.018 24.960 -15.734 1.00 85.12 203 LYS A CA 1
ATOM 1643 C C . LYS A 1 203 ? 33.241 24.453 -14.968 1.00 85.12 203 LYS A C 1
ATOM 1645 O O . LYS A 1 203 ? 34.358 24.634 -15.454 1.00 85.12 203 LYS A O 1
ATOM 1650 N N . SER A 1 204 ? 33.060 23.799 -13.817 1.00 83.38 204 SER A N 1
ATOM 1651 C CA . SER A 1 204 ? 34.180 23.277 -13.020 1.00 83.38 204 SER A CA 1
ATOM 1652 C C . SER A 1 204 ? 34.917 22.126 -13.720 1.00 83.38 204 SER A C 1
ATOM 1654 O O . SER A 1 204 ? 36.146 22.061 -13.657 1.00 83.38 204 SER A O 1
ATOM 1656 N N . TYR A 1 205 ? 34.195 21.290 -14.473 1.00 81.69 205 TYR A N 1
ATOM 1657 C CA . TYR A 1 205 ? 34.757 20.166 -15.232 1.00 81.69 205 TYR A CA 1
ATOM 1658 C C . TYR A 1 205 ? 35.042 20.467 -16.717 1.00 81.69 205 TYR A C 1
ATOM 1660 O O . TYR A 1 205 ? 35.539 19.594 -17.426 1.00 81.69 205 TYR A O 1
ATOM 1668 N N . ARG A 1 206 ? 34.794 21.700 -17.189 1.00 82.06 206 ARG A N 1
ATOM 1669 C CA . ARG A 1 206 ? 34.939 22.133 -18.600 1.00 82.06 206 ARG A CA 1
ATOM 1670 C C . ARG A 1 206 ? 34.112 21.299 -19.592 1.00 82.06 206 ARG A C 1
ATOM 1672 O O . ARG A 1 206 ? 34.554 21.043 -20.712 1.00 82.06 206 ARG A O 1
ATOM 1679 N N . LEU A 1 207 ? 32.922 20.892 -19.171 1.00 84.31 207 LEU A N 1
ATOM 1680 C CA . LEU A 1 207 ? 31.952 20.133 -19.959 1.00 84.31 207 LEU A CA 1
ATOM 1681 C C . LEU A 1 207 ? 30.974 21.073 -20.678 1.00 84.31 207 LEU A C 1
ATOM 1683 O O . LEU A 1 207 ? 30.781 22.223 -20.276 1.00 84.31 207 LEU A O 1
ATOM 1687 N N . SER A 1 208 ? 30.354 20.595 -21.758 1.00 81.50 208 SER A N 1
ATOM 1688 C CA . SER A 1 208 ? 29.399 21.384 -22.549 1.00 81.50 208 SER A CA 1
ATOM 1689 C C . SER A 1 208 ? 27.964 21.037 -22.166 1.00 81.50 208 SER A C 1
ATOM 1691 O O . SER A 1 208 ? 27.506 19.929 -22.432 1.00 81.50 208 SER A O 1
ATOM 1693 N N . MET A 1 209 ? 27.216 22.000 -21.616 1.00 79.56 209 MET A N 1
ATOM 1694 C CA . MET A 1 209 ? 25.804 21.793 -21.256 1.00 79.56 209 MET A CA 1
ATOM 1695 C C . MET A 1 209 ? 24.925 21.411 -22.456 1.00 79.56 209 MET A C 1
ATOM 1697 O O . MET A 1 209 ? 24.055 20.558 -22.318 1.00 79.56 209 MET A O 1
ATOM 1701 N N . GLU A 1 210 ? 25.197 21.955 -23.647 1.00 75.75 210 GLU A N 1
ATOM 1702 C CA . GLU A 1 210 ? 24.441 21.641 -24.871 1.00 75.75 210 GLU A CA 1
ATOM 1703 C C . GLU A 1 210 ? 24.594 20.183 -25.329 1.00 75.75 210 GLU A C 1
ATOM 1705 O O . GLU A 1 210 ? 23.704 19.648 -25.986 1.00 75.75 210 GLU A O 1
ATOM 1710 N N . LYS A 1 211 ? 25.725 19.536 -25.015 1.00 75.44 211 LYS A N 1
ATOM 1711 C CA . LYS A 1 211 ? 26.021 18.163 -25.460 1.00 75.44 211 LYS A CA 1
ATOM 1712 C C . LYS A 1 211 ? 25.889 17.128 -24.349 1.00 75.44 211 LYS A C 1
ATOM 1714 O O . LYS A 1 211 ? 25.523 15.991 -24.624 1.00 75.44 211 LYS A O 1
ATOM 1719 N N . GLU A 1 212 ? 26.207 17.507 -23.115 1.00 80.00 212 GLU A N 1
ATOM 1720 C CA . GLU A 1 212 ? 26.381 16.588 -21.984 1.00 80.00 212 GLU A CA 1
ATOM 1721 C C . GLU A 1 212 ? 25.391 16.863 -20.840 1.00 80.00 212 GLU A C 1
ATOM 1723 O O . GLU A 1 212 ? 25.385 16.123 -19.856 1.00 80.00 212 GLU A O 1
ATOM 1728 N N . GLY A 1 213 ? 24.516 17.870 -20.963 1.00 78.94 213 GLY A N 1
ATOM 1729 C CA . GLY A 1 213 ? 23.605 18.313 -19.899 1.00 78.94 213 GLY A CA 1
ATOM 1730 C C . GLY A 1 213 ? 22.735 17.198 -19.306 1.00 78.94 213 GLY A C 1
ATOM 1731 O O . GLY A 1 213 ? 22.686 17.037 -18.088 1.00 78.94 213 GLY A O 1
ATOM 1732 N N . ASP A 1 214 ? 22.129 16.354 -20.145 1.00 80.81 214 ASP A N 1
ATOM 1733 C CA . ASP A 1 214 ? 21.312 15.217 -19.686 1.00 80.81 214 ASP A CA 1
ATOM 1734 C C . ASP A 1 214 ? 22.121 14.180 -18.893 1.00 80.81 214 ASP A C 1
ATOM 1736 O O . ASP A 1 214 ? 21.612 13.543 -17.963 1.00 80.81 214 ASP A O 1
ATOM 1740 N N . GLN A 1 215 ? 23.385 13.979 -19.270 1.00 83.44 215 GLN A N 1
ATOM 1741 C CA . GLN A 1 215 ? 24.276 13.040 -18.601 1.00 83.44 215 GLN A CA 1
ATOM 1742 C C . GLN A 1 215 ? 24.758 13.610 -17.266 1.00 83.44 215 GLN A C 1
ATOM 1744 O O . GLN A 1 215 ? 24.706 12.896 -16.264 1.00 83.44 215 GLN A O 1
ATOM 1749 N N . ILE A 1 216 ? 25.144 14.890 -17.243 1.00 83.06 216 ILE A N 1
ATOM 1750 C CA . ILE A 1 216 ? 25.525 15.625 -16.029 1.00 83.06 216 ILE A CA 1
ATOM 1751 C C . ILE A 1 216 ? 24.376 15.573 -15.026 1.00 83.06 216 ILE A C 1
ATOM 1753 O O . ILE A 1 216 ? 24.563 15.145 -13.891 1.00 83.06 216 ILE A O 1
ATOM 1757 N N . ARG A 1 217 ? 23.159 15.898 -15.468 1.00 84.69 217 ARG A N 1
ATOM 1758 C CA . ARG A 1 217 ? 21.962 15.871 -14.627 1.00 84.69 217 ARG A CA 1
ATOM 1759 C C . ARG A 1 217 ? 21.707 14.493 -14.015 1.00 84.69 217 ARG A C 1
ATOM 1761 O O . ARG A 1 217 ? 21.435 14.392 -12.821 1.00 84.69 217 ARG A O 1
ATOM 1768 N N . LYS A 1 218 ? 21.788 13.418 -14.808 1.00 84.69 218 LYS A N 1
ATOM 1769 C CA . LYS A 1 218 ? 21.600 12.046 -14.298 1.00 84.69 218 LYS A CA 1
ATOM 1770 C C . LYS A 1 218 ? 22.665 11.667 -13.274 1.00 84.69 218 LYS A C 1
ATOM 1772 O O . LYS A 1 218 ? 22.316 11.135 -12.224 1.00 84.69 218 LYS A O 1
ATOM 1777 N N . GLN A 1 219 ? 23.931 11.954 -13.572 1.00 86.06 219 GLN A N 1
ATOM 1778 C CA . GLN A 1 219 ? 25.046 11.670 -12.669 1.00 86.06 219 GLN A CA 1
ATOM 1779 C C . GLN A 1 219 ? 24.907 12.434 -11.353 1.00 86.06 219 GLN A C 1
ATOM 1781 O O . GLN A 1 219 ? 25.096 11.846 -10.296 1.00 86.06 219 GLN A O 1
ATOM 1786 N N . LEU A 1 220 ? 24.492 13.697 -11.414 1.00 87.06 220 LEU A N 1
ATOM 1787 C CA . LEU A 1 220 ? 24.300 14.554 -10.251 1.00 87.06 220 LEU A CA 1
ATOM 1788 C C . LEU A 1 220 ? 23.159 14.067 -9.343 1.00 87.06 220 LEU A C 1
ATOM 1790 O O . LEU A 1 220 ? 23.315 13.994 -8.128 1.00 87.06 220 LEU A O 1
ATOM 1794 N N . ILE A 1 221 ? 22.030 13.652 -9.927 1.00 87.56 221 ILE A N 1
ATOM 1795 C CA . ILE A 1 221 ? 20.914 13.050 -9.177 1.00 87.56 221 ILE A CA 1
ATOM 1796 C C . ILE A 1 221 ? 21.348 11.744 -8.495 1.00 87.56 221 ILE A C 1
ATOM 1798 O O . ILE A 1 221 ? 20.972 11.485 -7.349 1.00 87.56 221 ILE A O 1
ATOM 1802 N N . ASP A 1 222 ? 22.119 10.907 -9.194 1.00 86.88 222 ASP A N 1
ATOM 1803 C CA . ASP A 1 222 ? 22.616 9.647 -8.641 1.00 86.88 222 ASP A CA 1
ATOM 1804 C C . ASP A 1 222 ? 23.680 9.900 -7.547 1.00 86.88 222 ASP A C 1
ATOM 1806 O O . ASP A 1 222 ? 23.651 9.243 -6.507 1.00 86.88 222 ASP A O 1
ATOM 1810 N N . GLU A 1 223 ? 24.543 10.909 -7.705 1.00 89.38 223 GLU A N 1
ATOM 1811 C CA . GLU A 1 223 ? 25.511 11.346 -6.689 1.00 89.38 223 GLU A CA 1
ATOM 1812 C C . GLU A 1 223 ? 24.815 11.859 -5.424 1.00 89.38 223 GLU A C 1
ATOM 1814 O O . GLU A 1 223 ? 25.129 11.409 -4.321 1.00 89.38 223 GLU A O 1
ATOM 1819 N N . TRP A 1 224 ? 23.828 12.750 -5.560 1.00 90.06 224 TRP A N 1
ATOM 1820 C CA . TRP A 1 224 ? 23.046 13.250 -4.427 1.00 90.06 224 TRP A CA 1
ATOM 1821 C C . TRP A 1 224 ? 22.307 12.137 -3.691 1.00 90.06 224 TRP A C 1
ATOM 1823 O O . TRP A 1 224 ? 22.185 12.184 -2.466 1.00 90.06 224 TRP A O 1
ATOM 1833 N N . ARG A 1 225 ? 21.863 11.095 -4.403 1.00 88.94 225 ARG A N 1
ATOM 1834 C CA . ARG A 1 225 ? 21.256 9.916 -3.778 1.00 88.94 225 ARG A CA 1
ATOM 1835 C C . ARG A 1 225 ? 22.255 9.136 -2.928 1.00 88.94 225 ARG A C 1
ATOM 1837 O O . ARG A 1 225 ? 21.901 8.713 -1.828 1.00 88.94 225 ARG A O 1
ATOM 1844 N N . GLU A 1 226 ? 23.478 8.940 -3.409 1.00 90.38 226 GLU A N 1
ATOM 1845 C CA . GLU A 1 226 ? 24.518 8.257 -2.634 1.00 90.38 226 GLU A CA 1
ATOM 1846 C C . GLU A 1 226 ? 25.005 9.114 -1.458 1.00 90.38 226 GLU A C 1
ATOM 1848 O O . GLU A 1 226 ? 25.119 8.600 -0.345 1.00 90.38 226 GLU A O 1
ATOM 1853 N N . LYS A 1 227 ? 25.171 10.432 -1.643 1.00 89.31 227 LYS A N 1
ATOM 1854 C CA . LYS A 1 227 ? 25.461 11.368 -0.542 1.00 89.31 227 LYS A CA 1
ATOM 1855 C C . LYS A 1 227 ? 24.361 11.369 0.514 1.00 89.31 227 LYS A C 1
ATOM 1857 O O . LYS A 1 227 ? 24.655 11.377 1.706 1.00 89.31 227 LYS A O 1
ATOM 1862 N N . TRP A 1 228 ? 23.093 11.302 0.107 1.00 89.06 228 TRP A N 1
ATOM 1863 C CA . TRP A 1 228 ? 21.975 11.186 1.041 1.00 89.06 228 TRP A CA 1
ATOM 1864 C C . TRP A 1 228 ? 22.050 9.897 1.869 1.00 89.06 228 TRP A C 1
ATOM 1866 O O . TRP A 1 228 ? 21.959 9.956 3.095 1.00 89.06 228 TRP A O 1
ATOM 1876 N N . LYS A 1 229 ? 22.282 8.741 1.227 1.00 88.19 229 LYS A N 1
ATOM 1877 C CA . LYS A 1 229 ? 22.450 7.451 1.927 1.00 88.19 229 LYS A CA 1
ATOM 1878 C C . LYS A 1 229 ? 23.632 7.470 2.898 1.00 88.19 229 LYS A C 1
ATOM 1880 O O . LYS A 1 229 ? 23.539 6.896 3.978 1.00 88.19 229 LYS A O 1
ATOM 1885 N N . ALA A 1 230 ? 24.723 8.128 2.511 1.00 89.81 230 ALA A N 1
ATOM 1886 C CA . ALA A 1 230 ? 25.924 8.288 3.323 1.00 89.81 230 ALA A CA 1
ATOM 1887 C C . ALA A 1 230 ? 25.828 9.431 4.354 1.00 89.81 230 ALA A C 1
ATOM 1889 O O . ALA A 1 230 ? 26.793 9.665 5.077 1.00 89.81 230 ALA A O 1
ATOM 1890 N N . GLN A 1 231 ? 24.694 10.144 4.420 1.00 86.62 231 GLN A N 1
ATOM 1891 C CA . GLN A 1 231 ? 24.478 11.317 5.278 1.00 86.62 231 GLN A CA 1
ATOM 1892 C C . GLN A 1 231 ? 25.538 12.424 5.092 1.00 86.62 231 GLN A C 1
ATOM 1894 O O . GLN A 1 231 ? 25.889 13.128 6.035 1.00 86.62 231 GLN A O 1
ATOM 1899 N N . SER A 1 232 ? 26.045 12.590 3.869 1.00 90.69 232 SER A N 1
ATOM 1900 C CA . SER A 1 232 ? 27.149 13.496 3.519 1.00 90.69 232 SER A CA 1
ATOM 1901 C C . SER A 1 232 ? 26.743 14.659 2.606 1.00 90.69 232 SER A C 1
ATOM 1903 O O . SER A 1 232 ? 27.604 15.335 2.046 1.00 90.69 232 SER A O 1
ATOM 1905 N N . LEU A 1 233 ? 25.438 14.904 2.451 1.00 88.31 233 LEU A N 1
ATOM 1906 C CA . LEU A 1 233 ? 24.919 16.065 1.724 1.00 88.31 233 LEU A CA 1
ATOM 1907 C C . LEU A 1 233 ? 25.304 17.368 2.428 1.00 88.31 233 LEU A C 1
ATOM 1909 O O . LEU A 1 233 ? 25.016 17.552 3.613 1.00 88.31 233 LEU A O 1
ATOM 1913 N N . SER A 1 234 ? 25.891 18.286 1.671 1.00 87.38 234 SER A N 1
ATOM 1914 C CA . SER A 1 234 ? 26.215 19.633 2.134 1.00 87.38 234 SER A CA 1
ATOM 1915 C C . SER A 1 234 ? 24.961 20.494 2.325 1.00 87.38 234 SER A C 1
ATOM 1917 O O . SER A 1 234 ? 23.903 20.241 1.745 1.00 87.38 234 SER A O 1
ATOM 1919 N N . THR A 1 235 ? 25.084 21.555 3.124 1.00 86.00 235 THR A N 1
ATOM 1920 C CA . THR A 1 235 ? 23.998 22.520 3.359 1.00 86.00 235 THR A CA 1
ATOM 1921 C C . THR A 1 235 ? 23.547 23.212 2.070 1.00 86.00 235 THR A C 1
ATOM 1923 O O . THR A 1 235 ? 22.360 23.483 1.905 1.00 86.00 235 THR A O 1
ATOM 1926 N N . GLU A 1 236 ? 24.473 23.469 1.142 1.00 85.31 236 GLU A N 1
ATOM 1927 C CA . GLU A 1 236 ? 24.166 24.065 -0.162 1.00 85.31 236 GLU A CA 1
ATOM 1928 C C . GLU A 1 236 ? 23.309 23.118 -1.013 1.00 85.31 236 GLU A C 1
ATOM 1930 O O . GLU A 1 236 ? 22.253 23.518 -1.490 1.00 85.31 236 GLU A O 1
ATOM 1935 N N . GLU A 1 237 ? 23.681 21.836 -1.104 1.00 87.12 237 GLU A N 1
ATOM 1936 C CA . GLU A 1 237 ? 22.906 20.826 -1.842 1.00 87.12 237 GLU A CA 1
ATOM 1937 C C . GLU A 1 237 ? 21.504 20.622 -1.242 1.00 87.12 237 GLU A C 1
ATOM 1939 O O . GLU A 1 237 ? 20.523 20.497 -1.975 1.00 87.12 237 GLU A O 1
ATOM 1944 N N . GLN A 1 238 ? 21.376 20.637 0.090 1.00 85.69 238 GLN A N 1
ATOM 1945 C CA . GLN A 1 238 ? 20.071 20.569 0.762 1.00 85.69 238 GLN A CA 1
ATOM 1946 C C . GLN A 1 238 ? 19.195 21.791 0.452 1.00 85.69 238 GLN A C 1
ATOM 1948 O O . GLN A 1 238 ? 17.986 21.647 0.234 1.00 85.69 238 GLN A O 1
ATOM 1953 N N . HIS A 1 239 ? 19.791 22.987 0.400 1.00 87.12 239 HIS A N 1
ATOM 1954 C CA . HIS A 1 239 ? 19.083 24.202 0.007 1.00 87.12 239 HIS A CA 1
ATOM 1955 C C . HIS A 1 239 ? 18.640 24.126 -1.459 1.00 87.12 239 HIS A C 1
ATOM 1957 O O . HIS A 1 239 ? 17.479 24.398 -1.751 1.00 87.12 239 HIS A O 1
ATOM 1963 N N . THR A 1 240 ? 19.510 23.686 -2.373 1.00 87.25 240 THR A N 1
ATOM 1964 C CA . THR A 1 240 ? 19.163 23.495 -3.790 1.00 87.25 240 THR A CA 1
ATOM 1965 C C . THR A 1 240 ? 18.001 22.516 -3.960 1.00 87.25 240 THR A C 1
ATOM 1967 O O . THR A 1 240 ? 17.051 22.821 -4.674 1.00 87.25 240 THR A O 1
ATOM 1970 N N . LEU A 1 241 ? 18.010 21.376 -3.260 1.00 88.38 241 LEU A N 1
ATOM 1971 C CA . LEU A 1 241 ? 16.905 20.407 -3.288 1.00 88.38 241 LEU A CA 1
ATOM 1972 C C . LEU A 1 241 ? 15.585 20.996 -2.771 1.00 88.38 241 LEU A C 1
ATOM 1974 O O . LEU A 1 241 ? 14.521 20.719 -3.326 1.00 88.38 241 LEU A O 1
ATOM 1978 N N . SER A 1 242 ? 15.653 21.839 -1.741 1.00 87.12 242 SER A N 1
ATOM 1979 C CA . SER A 1 242 ? 14.482 22.537 -1.198 1.00 87.12 242 SER A CA 1
ATOM 1980 C C . SER A 1 242 ? 13.926 23.574 -2.182 1.00 87.12 242 SER A C 1
ATOM 1982 O O . SER A 1 242 ? 12.707 23.677 -2.347 1.00 87.12 242 SER A O 1
ATOM 1984 N N . SER A 1 243 ? 14.803 24.302 -2.881 1.00 88.06 243 SER A N 1
ATOM 1985 C CA . SER A 1 243 ? 14.414 25.227 -3.951 1.00 88.06 243 SER A CA 1
ATOM 1986 C C . SER A 1 243 ? 13.762 24.492 -5.122 1.00 88.06 243 SER A C 1
ATOM 1988 O O . SER A 1 243 ? 12.669 24.876 -5.528 1.00 88.06 243 SER A O 1
ATOM 1990 N N . ILE A 1 244 ? 14.348 23.377 -5.582 1.00 88.94 244 ILE A N 1
ATOM 1991 C CA . ILE A 1 244 ? 13.777 22.533 -6.649 1.00 88.94 244 ILE A CA 1
ATOM 1992 C C . ILE A 1 244 ? 12.345 22.107 -6.296 1.00 88.94 244 ILE A C 1
ATOM 1994 O O . ILE A 1 244 ? 11.443 22.175 -7.131 1.00 88.94 244 ILE A O 1
ATOM 1998 N N . PHE A 1 245 ? 12.111 21.676 -5.053 1.00 88.81 245 PHE A N 1
ATOM 1999 C CA . PHE A 1 245 ? 10.774 21.269 -4.624 1.00 88.81 245 PHE A CA 1
ATOM 2000 C C . PHE A 1 245 ? 9.791 22.447 -4.540 1.00 88.81 245 PHE A C 1
ATOM 2002 O O . PHE A 1 245 ? 8.601 22.287 -4.811 1.00 88.81 245 PHE A O 1
ATOM 2009 N N . THR A 1 246 ? 10.273 23.640 -4.197 1.00 86.25 246 THR A N 1
ATOM 2010 C CA . THR A 1 246 ? 9.448 24.856 -4.171 1.00 86.25 246 THR A CA 1
ATOM 2011 C C . THR A 1 246 ? 9.026 25.263 -5.582 1.00 86.25 246 THR A C 1
ATOM 2013 O O . THR A 1 246 ? 7.833 25.439 -5.821 1.00 86.25 246 THR A O 1
ATOM 2016 N N . GLU A 1 247 ? 9.967 25.290 -6.529 1.00 87.69 247 GLU A N 1
ATOM 2017 C CA . GLU A 1 247 ? 9.697 25.542 -7.952 1.00 87.69 247 GLU A CA 1
ATOM 2018 C C . GLU A 1 247 ? 8.706 24.521 -8.525 1.00 87.69 247 GLU A C 1
ATOM 2020 O O . GLU A 1 247 ? 7.780 24.877 -9.254 1.00 87.69 247 GLU A O 1
ATOM 2025 N N . PHE A 1 248 ? 8.843 23.246 -8.147 1.00 87.56 248 PHE A N 1
ATOM 2026 C CA . PHE A 1 248 ? 7.894 22.207 -8.539 1.00 87.56 248 PHE A CA 1
ATOM 2027 C C . PHE A 1 248 ? 6.465 22.515 -8.072 1.00 87.56 248 PHE A C 1
ATOM 2029 O O . PHE A 1 248 ? 5.535 22.430 -8.877 1.00 87.56 248 PHE A O 1
ATOM 2036 N N . LYS A 1 249 ? 6.273 22.893 -6.800 1.00 84.88 249 LYS A N 1
ATOM 2037 C CA . LYS A 1 249 ? 4.941 23.227 -6.266 1.00 84.88 249 LYS A CA 1
ATOM 2038 C C . LYS A 1 249 ? 4.310 24.404 -7.009 1.00 84.88 249 LYS A C 1
ATOM 2040 O O . LYS A 1 249 ? 3.119 24.364 -7.318 1.00 84.88 249 LYS A O 1
ATOM 2045 N N . GLU A 1 250 ? 5.096 25.432 -7.318 1.00 84.00 250 GLU A N 1
ATOM 2046 C CA . GLU A 1 250 ? 4.626 26.601 -8.070 1.00 84.00 250 GLU A CA 1
ATOM 2047 C C . GLU A 1 250 ? 4.239 26.243 -9.511 1.00 84.00 250 GLU A C 1
ATOM 2049 O O . GLU A 1 250 ? 3.166 26.632 -9.989 1.00 84.00 250 GLU A O 1
ATOM 2054 N N . LEU A 1 251 ? 5.060 25.443 -10.195 1.00 81.81 251 LEU A N 1
ATOM 2055 C CA . LEU A 1 251 ? 4.788 25.028 -11.571 1.00 81.81 251 LEU A CA 1
ATOM 2056 C C . LEU A 1 251 ? 3.582 24.084 -11.648 1.00 81.81 251 LEU A C 1
ATOM 2058 O O . LEU A 1 251 ? 2.748 24.207 -12.543 1.00 81.81 251 LEU A O 1
ATOM 2062 N N . PHE A 1 252 ? 3.438 23.174 -10.681 1.00 82.12 252 PHE A N 1
ATOM 2063 C CA . PHE A 1 252 ? 2.279 22.285 -10.599 1.00 82.12 252 PHE A CA 1
ATOM 2064 C C . PHE A 1 252 ? 0.981 23.061 -10.342 1.00 82.12 252 PHE A C 1
ATOM 2066 O O . PHE A 1 252 ? -0.046 22.759 -10.948 1.00 82.12 252 PHE A O 1
ATOM 2073 N N . ARG A 1 253 ? 1.025 24.099 -9.496 1.00 77.62 253 ARG A N 1
ATOM 2074 C CA . ARG A 1 253 ? -0.124 24.979 -9.233 1.00 77.62 253 ARG A CA 1
ATOM 2075 C C . ARG A 1 253 ? -0.548 25.775 -10.469 1.00 77.62 253 ARG A C 1
ATOM 2077 O O . ARG A 1 253 ? -1.739 26.005 -10.658 1.00 77.62 253 ARG A O 1
ATOM 2084 N N . THR A 1 254 ? 0.405 26.223 -11.282 1.00 80.00 254 THR A N 1
ATOM 2085 C CA . THR A 1 254 ? 0.134 27.070 -12.456 1.00 80.00 254 THR A CA 1
ATOM 2086 C C . THR A 1 254 ? -0.243 26.273 -13.704 1.00 80.00 254 THR A C 1
ATOM 2088 O O . THR A 1 254 ? -1.059 26.750 -14.490 1.00 80.00 254 THR A O 1
ATOM 2091 N N . ASN A 1 255 ? 0.299 25.066 -13.891 1.00 78.62 255 ASN A N 1
ATOM 2092 C CA . ASN A 1 255 ? 0.010 24.227 -15.055 1.00 78.62 255 ASN A CA 1
ATOM 2093 C C . ASN A 1 255 ? -0.049 22.722 -14.709 1.00 78.62 255 ASN A C 1
ATOM 2095 O O . ASN A 1 255 ? 0.854 21.955 -15.067 1.00 78.62 255 ASN A O 1
ATOM 2099 N N . PRO A 1 256 ? -1.122 22.258 -14.042 1.00 78.44 256 PRO A N 1
ATOM 2100 C CA . PRO A 1 256 ? -1.254 20.854 -13.655 1.00 78.44 256 PRO A CA 1
ATOM 2101 C C . PRO A 1 256 ? -1.428 19.916 -14.861 1.00 78.44 256 PRO A C 1
ATOM 2103 O O . PRO A 1 256 ? -0.996 18.766 -14.816 1.00 78.44 256 PRO A O 1
ATOM 2106 N N . GLU A 1 257 ? -2.019 20.379 -15.968 1.00 79.06 257 GLU A N 1
ATOM 2107 C CA . GLU A 1 257 ? -2.312 19.534 -17.136 1.00 79.06 257 GLU A CA 1
ATOM 2108 C C . GLU A 1 257 ? -1.049 18.968 -17.795 1.00 79.06 257 GLU A C 1
ATOM 2110 O O . GLU A 1 257 ? -1.009 17.786 -18.150 1.00 79.06 257 GLU A O 1
ATOM 2115 N N . GLN A 1 258 ? 0.010 19.777 -17.898 1.00 78.88 258 GLN A N 1
ATOM 2116 C CA . GLN A 1 258 ? 1.287 19.335 -18.459 1.00 78.88 258 GLN A CA 1
ATOM 2117 C C . GLN A 1 258 ? 1.915 18.209 -17.623 1.00 78.88 258 GLN A C 1
ATOM 2119 O O . GLN A 1 258 ? 2.488 17.262 -18.172 1.00 78.88 258 GLN A O 1
ATOM 2124 N N . PHE A 1 259 ? 1.785 18.275 -16.295 1.00 80.56 259 PHE A N 1
ATOM 2125 C CA . PHE A 1 259 ? 2.226 17.198 -15.411 1.00 80.56 259 PHE A CA 1
ATOM 2126 C C . PHE A 1 259 ? 1.339 15.966 -15.536 1.00 80.56 259 PHE A C 1
ATOM 2128 O O . PHE A 1 259 ? 1.860 14.855 -15.622 1.00 80.56 259 PHE A O 1
ATOM 2135 N N . ASN A 1 260 ? 0.021 16.145 -15.612 1.00 84.50 260 ASN A N 1
ATOM 2136 C CA . ASN A 1 260 ? -0.924 15.037 -15.719 1.00 84.50 260 ASN A CA 1
ATOM 2137 C C . ASN A 1 260 ? -0.662 14.178 -16.968 1.00 84.50 260 ASN A C 1
ATOM 2139 O O . ASN A 1 260 ? -0.698 12.946 -16.898 1.00 84.50 260 ASN A O 1
ATOM 2143 N N . GLN A 1 261 ? -0.319 14.810 -18.095 1.00 85.62 261 GLN A N 1
ATOM 2144 C CA . GLN A 1 261 ? 0.073 14.108 -19.322 1.00 85.62 261 GLN A CA 1
ATOM 2145 C C . GLN A 1 261 ? 1.358 13.294 -19.127 1.00 85.62 261 GLN A C 1
ATOM 2147 O O . GLN A 1 261 ? 1.352 12.082 -19.354 1.00 85.62 261 GLN A O 1
ATOM 2152 N N . LYS A 1 262 ? 2.430 13.916 -18.613 1.00 86.81 262 LYS A N 1
ATOM 2153 C CA . LYS A 1 262 ? 3.707 13.229 -18.339 1.00 86.81 262 LYS A CA 1
ATOM 2154 C C . LYS A 1 262 ? 3.539 12.051 -17.377 1.00 86.81 262 LYS A C 1
ATOM 2156 O O . LYS A 1 262 ? 4.108 10.981 -17.587 1.00 86.81 262 LYS A O 1
ATOM 2161 N N . VAL A 1 263 ? 2.731 12.229 -16.333 1.00 89.25 263 VAL A N 1
ATOM 2162 C CA . VAL A 1 263 ? 2.396 11.178 -15.366 1.00 89.25 263 VAL A CA 1
ATOM 2163 C C . VAL A 1 263 ? 1.680 10.023 -16.056 1.00 89.25 263 VAL A C 1
ATOM 2165 O O . VAL A 1 263 ? 2.063 8.866 -15.881 1.00 89.25 263 VAL A O 1
ATOM 2168 N N . SER A 1 264 ? 0.675 10.319 -16.878 1.00 89.81 264 SER A N 1
ATOM 2169 C CA . SER A 1 264 ? -0.086 9.303 -17.607 1.00 89.81 264 SER A CA 1
ATOM 2170 C C . SER A 1 264 ? 0.790 8.497 -18.556 1.00 89.81 264 SER A C 1
ATOM 2172 O O . SER A 1 264 ? 0.737 7.266 -18.551 1.00 89.81 264 SER A O 1
ATOM 2174 N N . GLU A 1 265 ? 1.640 9.172 -19.329 1.00 91.50 265 GLU A N 1
ATOM 2175 C CA . GLU A 1 265 ? 2.608 8.541 -20.228 1.00 91.50 265 GLU A CA 1
ATOM 2176 C C . GLU A 1 265 ? 3.568 7.633 -19.464 1.00 91.50 265 GLU A C 1
ATOM 2178 O O . GLU A 1 265 ? 3.781 6.478 -19.848 1.00 91.50 265 GLU A O 1
ATOM 2183 N N . ARG A 1 266 ? 4.098 8.115 -18.337 1.00 90.62 266 ARG A N 1
ATOM 2184 C CA . ARG A 1 266 ? 5.037 7.350 -17.523 1.00 90.62 266 ARG A CA 1
ATOM 2185 C C . ARG A 1 266 ? 4.389 6.120 -16.891 1.00 90.62 266 ARG A C 1
ATOM 2187 O O . ARG A 1 266 ? 4.972 5.034 -16.919 1.00 90.62 266 ARG A O 1
ATOM 2194 N N . VAL A 1 267 ? 3.161 6.246 -16.390 1.00 92.94 267 VAL A N 1
ATOM 2195 C CA . VAL A 1 267 ? 2.377 5.122 -15.858 1.00 92.94 267 VAL A CA 1
ATOM 2196 C C . VAL A 1 267 ? 2.063 4.104 -16.958 1.00 92.94 267 VAL A C 1
ATOM 2198 O O . VAL A 1 267 ? 2.238 2.903 -16.744 1.00 92.94 267 VAL A O 1
ATOM 2201 N N . LYS A 1 268 ? 1.676 4.553 -18.160 1.00 93.25 268 LYS A N 1
ATOM 2202 C CA . LYS A 1 268 ? 1.458 3.681 -19.329 1.00 93.25 268 LYS A CA 1
ATOM 2203 C C . LYS A 1 268 ? 2.737 2.951 -19.728 1.00 93.25 268 LYS A C 1
ATOM 2205 O O . LYS A 1 268 ? 2.692 1.751 -20.002 1.00 93.25 268 LYS A O 1
ATOM 2210 N N . GLN A 1 269 ? 3.880 3.637 -19.696 1.00 93.00 269 GLN A N 1
ATOM 2211 C CA . GLN A 1 269 ? 5.184 3.030 -19.935 1.00 93.00 269 GLN A CA 1
ATOM 2212 C C . GLN A 1 269 ? 5.513 1.985 -18.866 1.00 93.00 269 GLN A C 1
ATOM 2214 O O . GLN A 1 269 ? 5.945 0.892 -19.206 1.00 93.00 269 GLN A O 1
ATOM 2219 N N . LEU A 1 270 ? 5.290 2.251 -17.579 1.00 92.81 270 LEU A N 1
ATOM 2220 C CA . LEU A 1 270 ? 5.502 1.236 -16.544 1.00 92.81 270 LEU A CA 1
ATOM 2221 C C . LEU A 1 270 ? 4.569 0.030 -16.757 1.00 92.81 270 LEU A C 1
ATOM 2223 O O . LEU A 1 270 ? 5.000 -1.125 -16.689 1.00 92.81 270 LEU A O 1
ATOM 2227 N N . ASN A 1 271 ? 3.301 0.290 -17.074 1.00 94.31 271 ASN A N 1
ATOM 2228 C CA . ASN A 1 271 ? 2.295 -0.742 -17.284 1.00 94.31 271 ASN A CA 1
ATOM 2229 C C . ASN A 1 271 ? 2.572 -1.601 -18.527 1.00 94.31 271 ASN A C 1
ATOM 2231 O O . ASN A 1 271 ? 2.251 -2.785 -18.524 1.00 94.31 271 ASN A O 1
ATOM 2235 N N . SER A 1 272 ? 3.211 -1.065 -19.569 1.00 91.00 272 SER A N 1
ATOM 2236 C CA . SER A 1 272 ? 3.588 -1.862 -20.744 1.00 91.00 272 SER A CA 1
ATOM 2237 C C . SER A 1 272 ? 4.659 -2.915 -20.437 1.00 91.00 272 SER A C 1
ATOM 2239 O O . SER A 1 272 ? 4.731 -3.922 -21.133 1.00 91.00 272 SER A O 1
ATOM 2241 N N . HIS A 1 273 ? 5.452 -2.718 -19.378 1.00 89.69 273 HIS A N 1
ATOM 2242 C CA . HIS A 1 273 ? 6.482 -3.666 -18.945 1.00 89.69 273 HIS A CA 1
ATOM 2243 C C . HIS A 1 273 ? 6.013 -4.616 -17.835 1.00 89.69 273 HIS A C 1
ATOM 2245 O O . HIS A 1 273 ? 6.558 -5.714 -17.691 1.00 89.69 273 HIS A O 1
ATOM 2251 N N . LEU A 1 274 ? 5.068 -4.175 -17.000 1.00 91.81 274 LEU A N 1
ATOM 2252 C CA . LEU A 1 274 ? 4.632 -4.901 -15.803 1.00 91.81 274 LEU A CA 1
ATOM 2253 C C . LEU A 1 274 ? 3.219 -5.481 -15.904 1.00 91.81 274 LEU A C 1
ATOM 2255 O O . LEU A 1 274 ? 2.911 -6.410 -15.163 1.00 91.81 274 LEU A O 1
ATOM 2259 N N . HIS A 1 275 ? 2.371 -4.938 -16.776 1.00 94.12 275 HIS A N 1
ATOM 2260 C CA . HIS A 1 275 ? 0.950 -5.269 -16.914 1.00 94.12 275 HIS A CA 1
ATOM 2261 C C . HIS A 1 275 ? 0.228 -5.356 -15.558 1.00 94.12 275 HIS A C 1
ATOM 2263 O O . HIS A 1 275 ? -0.381 -6.372 -15.220 1.00 94.12 275 HIS A O 1
ATOM 2269 N N . PHE A 1 276 ? 0.352 -4.300 -14.748 1.00 93.88 276 PHE A N 1
ATOM 2270 C CA . PHE A 1 276 ? -0.286 -4.206 -13.431 1.00 93.88 276 PHE A CA 1
ATOM 2271 C C . PHE A 1 276 ? -1.711 -3.632 -13.487 1.00 93.88 276 PHE A C 1
ATOM 2273 O O . PHE A 1 276 ? -2.493 -3.833 -12.562 1.00 93.88 276 PHE A O 1
ATOM 2280 N N . ILE A 1 277 ? -2.078 -2.943 -14.569 1.00 93.44 277 ILE A N 1
ATOM 2281 C CA . ILE A 1 277 ? -3.477 -2.640 -14.890 1.00 93.44 277 ILE A CA 1
ATOM 2282 C C . ILE A 1 277 ? -3.970 -3.763 -15.791 1.00 93.44 277 ILE A C 1
ATOM 2284 O O . ILE A 1 277 ? -3.507 -3.921 -16.926 1.00 93.44 277 ILE A O 1
ATOM 2288 N N . LEU A 1 278 ? -4.880 -4.579 -15.266 1.00 92.06 278 LEU A N 1
ATOM 2289 C CA . LEU A 1 278 ? -5.334 -5.778 -15.955 1.00 92.06 278 LEU A CA 1
ATOM 2290 C C . LEU A 1 278 ? -6.359 -5.432 -17.044 1.00 92.06 278 LEU A C 1
ATOM 2292 O O . LEU A 1 278 ? -7.063 -4.427 -16.939 1.00 92.06 278 LEU A O 1
ATOM 2296 N N . PRO A 1 279 ? -6.514 -6.276 -18.084 1.00 88.69 279 PRO A N 1
ATOM 2297 C CA . PRO A 1 279 ? -7.431 -5.998 -19.192 1.00 88.69 279 PRO A CA 1
ATOM 2298 C C . PRO A 1 279 ? -8.872 -5.655 -18.783 1.00 88.69 279 PRO A C 1
ATOM 2300 O O . PRO A 1 279 ? -9.505 -4.823 -19.424 1.00 88.69 279 PRO A O 1
ATOM 2303 N N . HIS A 1 280 ? -9.391 -6.260 -17.710 1.00 86.56 280 HIS A N 1
ATOM 2304 C CA . HIS A 1 280 ? -10.745 -5.980 -17.218 1.00 86.56 280 HIS A CA 1
ATOM 2305 C C . HIS A 1 280 ? -10.871 -4.655 -16.448 1.00 86.56 280 HIS A C 1
ATOM 2307 O O . HIS A 1 280 ? -11.987 -4.198 -16.220 1.00 86.56 280 HIS A O 1
ATOM 2313 N N . GLU A 1 281 ? -9.752 -4.052 -16.046 1.00 89.81 281 GLU A N 1
ATOM 2314 C CA . GLU A 1 281 ? -9.687 -2.783 -15.313 1.00 89.81 281 GLU A CA 1
ATOM 2315 C C . GLU A 1 281 ? -9.413 -1.600 -16.251 1.00 89.81 281 GLU A C 1
ATOM 2317 O O . GLU A 1 281 ? -9.736 -0.467 -15.907 1.00 89.81 281 GLU A O 1
ATOM 2322 N N . MET A 1 282 ? -8.850 -1.850 -17.441 1.00 87.25 282 MET A N 1
ATOM 2323 C CA . MET A 1 282 ? -8.302 -0.816 -18.328 1.00 87.25 282 MET A CA 1
ATOM 2324 C C . MET A 1 282 ? -9.276 0.338 -18.598 1.00 87.25 282 MET A C 1
ATOM 2326 O O . MET A 1 282 ? -8.911 1.490 -18.408 1.00 87.25 282 MET A O 1
ATOM 2330 N N . ARG A 1 283 ? -10.539 0.036 -18.932 1.00 84.56 283 ARG A N 1
ATOM 2331 C CA . ARG A 1 283 ? -11.561 1.067 -19.199 1.00 84.56 283 ARG A CA 1
ATOM 2332 C C . ARG A 1 283 ? -11.821 1.979 -18.005 1.00 84.56 283 ARG A C 1
ATOM 2334 O O . ARG A 1 283 ? -12.076 3.161 -18.173 1.00 84.56 283 ARG A O 1
ATOM 2341 N N . VAL A 1 284 ? -11.783 1.428 -16.793 1.00 87.06 284 VAL A N 1
ATOM 2342 C CA . VAL A 1 284 ? -11.999 2.213 -15.572 1.00 87.06 284 VAL A CA 1
ATOM 2343 C C . VAL A 1 284 ? -10.838 3.185 -15.373 1.00 87.06 284 VAL A C 1
ATOM 2345 O O . VAL A 1 284 ? -11.065 4.345 -15.049 1.00 87.06 284 VAL A O 1
ATOM 2348 N N . TYR A 1 285 ? -9.607 2.735 -15.627 1.00 90.75 285 TYR A N 1
ATOM 2349 C CA . TYR A 1 285 ? -8.421 3.587 -15.552 1.00 90.75 285 TYR A CA 1
ATOM 2350 C C . TYR A 1 285 ? -8.392 4.649 -16.657 1.00 90.75 285 TYR A C 1
ATOM 2352 O O . TYR A 1 285 ? -8.051 5.788 -16.363 1.00 90.75 285 TYR A O 1
ATOM 2360 N N . GLU A 1 286 ? -8.806 4.315 -17.882 1.00 88.19 286 GLU A N 1
ATOM 2361 C CA . GLU A 1 286 ? -8.968 5.279 -18.983 1.00 88.19 286 GLU A CA 1
ATOM 2362 C C . GLU A 1 286 ? -10.004 6.358 -18.629 1.00 88.19 286 GLU A C 1
ATOM 2364 O O . GLU A 1 286 ? -9.743 7.546 -18.808 1.00 88.19 286 GLU A O 1
ATOM 2369 N N . ASN A 1 287 ? -11.141 5.969 -18.044 1.00 86.44 287 ASN A N 1
ATOM 2370 C CA . ASN A 1 287 ? -12.152 6.921 -17.583 1.00 86.44 287 ASN A CA 1
ATOM 2371 C C . ASN A 1 287 ? -11.627 7.802 -16.440 1.00 86.44 287 ASN A C 1
ATOM 2373 O O . ASN A 1 287 ? -11.871 9.004 -16.427 1.00 86.44 287 ASN A O 1
ATOM 2377 N N . PHE A 1 288 ? -10.886 7.237 -15.480 1.00 87.56 288 PHE A N 1
ATOM 2378 C CA . PHE A 1 288 ? -10.272 8.036 -14.416 1.00 87.56 288 PHE A CA 1
ATOM 2379 C C . PHE A 1 288 ? -9.228 9.011 -14.957 1.00 87.56 288 PHE A C 1
ATOM 2381 O O . PHE A 1 288 ? -9.183 10.146 -14.493 1.00 87.56 288 PHE A O 1
ATOM 2388 N N . GLU A 1 289 ? -8.413 8.597 -15.927 1.00 88.50 289 GLU A N 1
ATOM 2389 C CA . GLU A 1 289 ? -7.425 9.465 -16.575 1.00 88.50 289 GLU A CA 1
ATOM 2390 C C . GLU A 1 289 ? -8.101 10.683 -17.225 1.00 88.50 289 GLU A C 1
ATOM 2392 O O . GLU A 1 289 ? -7.599 11.796 -17.092 1.00 88.50 289 GLU A O 1
ATOM 2397 N N . GLN A 1 290 ? -9.259 10.486 -17.867 1.00 84.25 290 GLN A N 1
ATOM 2398 C CA . GLN A 1 290 ? -9.999 11.540 -18.571 1.00 84.25 290 GLN A CA 1
ATOM 2399 C C . GLN A 1 290 ? -10.845 12.426 -17.646 1.00 84.25 290 GLN A C 1
ATOM 2401 O O . GLN A 1 290 ? -10.856 13.643 -17.804 1.00 84.25 290 GLN A O 1
ATOM 2406 N N . GLU A 1 291 ? -11.575 11.833 -16.699 1.00 81.06 291 GLU A N 1
ATOM 2407 C CA . GLU A 1 291 ? -12.604 12.542 -15.925 1.00 81.06 291 GLU A CA 1
ATOM 2408 C C . GLU A 1 291 ? -12.151 12.924 -14.510 1.00 81.06 291 GLU A C 1
ATOM 2410 O O . GLU A 1 291 ? -12.660 13.883 -13.930 1.00 81.06 291 GLU A O 1
ATOM 2415 N N . ARG A 1 292 ? -11.249 12.144 -13.895 1.00 83.31 292 ARG A N 1
ATOM 2416 C CA . ARG A 1 292 ? -10.894 12.263 -12.467 1.00 83.31 292 ARG A CA 1
ATOM 2417 C C . ARG A 1 292 ? -9.428 11.924 -12.211 1.00 83.31 292 ARG A C 1
ATOM 2419 O O . ARG A 1 292 ? -9.110 10.936 -11.543 1.00 83.31 292 ARG A O 1
ATOM 2426 N N . PHE A 1 293 ? -8.530 12.787 -12.674 1.00 83.94 293 PHE A N 1
ATOM 2427 C CA . PHE A 1 293 ? -7.091 12.522 -12.643 1.00 83.94 293 PHE A CA 1
ATOM 2428 C C . PHE A 1 293 ? -6.516 12.228 -11.240 1.00 83.94 293 PHE A C 1
ATOM 2430 O O . PHE A 1 293 ? -5.671 11.352 -11.071 1.00 83.94 293 PHE A O 1
ATOM 2437 N N . SER A 1 294 ? -7.029 12.884 -10.194 1.00 81.44 294 SER A N 1
ATOM 2438 C CA . SER A 1 294 ? -6.645 12.590 -8.803 1.00 81.44 294 SER A CA 1
ATOM 2439 C C . SER A 1 294 ? -6.968 11.149 -8.387 1.00 81.44 294 SER A C 1
ATOM 2441 O O . SER A 1 294 ? -6.179 10.497 -7.704 1.00 81.44 294 SER A O 1
ATOM 2443 N N . HIS A 1 295 ? -8.110 10.625 -8.839 1.00 83.69 295 HIS A N 1
ATOM 2444 C CA . HIS A 1 295 ? -8.520 9.248 -8.571 1.00 83.69 295 HIS A CA 1
ATOM 2445 C C . HIS A 1 295 ? -7.690 8.264 -9.393 1.00 83.69 295 HIS A C 1
ATOM 2447 O O . HIS A 1 295 ? -7.372 7.186 -8.892 1.00 83.69 295 HIS A O 1
ATOM 2453 N N . TYR A 1 296 ? -7.299 8.639 -10.615 1.00 88.31 296 TYR A N 1
ATOM 2454 C CA . TYR A 1 296 ? -6.352 7.872 -11.420 1.00 88.31 296 TYR A CA 1
ATOM 2455 C C . TYR A 1 296 ? -5.014 7.709 -10.688 1.00 88.31 296 TYR A C 1
ATOM 2457 O O . TYR A 1 296 ? -4.605 6.572 -10.448 1.00 88.31 296 TYR A O 1
ATOM 2465 N N . ILE A 1 297 ? -4.391 8.812 -10.242 1.00 89.12 297 ILE A N 1
ATOM 2466 C CA . ILE A 1 297 ? -3.126 8.773 -9.486 1.00 89.12 297 ILE A CA 1
ATOM 2467 C C . ILE A 1 297 ? -3.258 7.873 -8.257 1.00 89.12 297 ILE A C 1
ATOM 2469 O O . ILE A 1 297 ? -2.463 6.948 -8.096 1.00 89.12 297 ILE A O 1
ATOM 2473 N N . ARG A 1 298 ? -4.281 8.089 -7.419 1.00 87.62 298 ARG A N 1
ATOM 2474 C CA . ARG A 1 298 ? -4.475 7.300 -6.192 1.00 87.62 298 ARG A CA 1
ATOM 2475 C C . ARG A 1 298 ? -4.675 5.811 -6.486 1.00 87.62 298 ARG A C 1
ATOM 2477 O O . ARG A 1 298 ? -4.077 4.959 -5.835 1.00 87.62 298 ARG A O 1
ATOM 2484 N N . SER A 1 299 ? -5.464 5.484 -7.508 1.00 88.25 299 SER A N 1
ATOM 2485 C CA . SER A 1 299 ? -5.728 4.093 -7.901 1.00 88.25 299 SER A CA 1
ATOM 2486 C C . SER A 1 299 ? -4.489 3.393 -8.460 1.00 88.25 299 SER A C 1
ATOM 2488 O O . SER A 1 299 ? -4.344 2.179 -8.307 1.00 88.25 299 SER A O 1
ATOM 2490 N N . VAL A 1 300 ? -3.604 4.125 -9.141 1.00 93.31 300 VAL A N 1
ATOM 2491 C CA . VAL A 1 300 ? -2.307 3.603 -9.591 1.00 93.31 300 VAL A CA 1
ATOM 2492 C C . VAL A 1 300 ? -1.374 3.429 -8.395 1.00 93.31 300 VAL A C 1
ATOM 2494 O O . VAL A 1 300 ? -0.791 2.357 -8.245 1.00 93.31 300 VAL A O 1
ATOM 2497 N N . LEU A 1 301 ? -1.284 4.434 -7.520 1.00 90.62 301 LEU A N 1
ATOM 2498 C CA . LEU A 1 301 ? -0.452 4.417 -6.318 1.00 90.62 301 LEU A CA 1
ATOM 2499 C C . LEU A 1 301 ? -0.754 3.194 -5.444 1.00 90.62 301 LEU A C 1
ATOM 2501 O O . LEU A 1 301 ? 0.155 2.416 -5.167 1.00 90.62 301 LEU A O 1
ATOM 2505 N N . HIS A 1 302 ? -2.029 2.945 -5.129 1.00 88.44 302 HIS A N 1
ATOM 2506 C CA . HIS A 1 302 ? -2.441 1.789 -4.323 1.00 88.44 302 HIS A CA 1
ATOM 2507 C C . HIS A 1 302 ? -2.026 0.448 -4.952 1.00 88.44 302 HIS A C 1
ATOM 2509 O O . HIS A 1 302 ? -1.632 -0.481 -4.246 1.00 88.44 302 HIS A O 1
ATOM 2515 N N . LYS A 1 303 ? -2.084 0.322 -6.287 1.00 92.50 303 LYS A N 1
ATOM 2516 C CA . LYS A 1 303 ? -1.613 -0.893 -6.973 1.00 92.50 303 LYS A CA 1
ATOM 2517 C C . LYS A 1 303 ? -0.104 -1.065 -6.837 1.00 92.50 303 LYS A C 1
ATOM 2519 O O . LYS A 1 303 ? 0.355 -2.181 -6.602 1.00 92.50 303 LYS A O 1
ATOM 2524 N N . LEU A 1 304 ? 0.667 0.010 -7.000 1.00 92.62 304 LEU A N 1
ATOM 2525 C CA . LEU A 1 304 ? 2.124 -0.040 -6.860 1.00 92.62 304 LEU A CA 1
ATOM 2526 C C . LEU A 1 304 ? 2.537 -0.352 -5.417 1.00 92.62 304 LEU A C 1
ATOM 2528 O O . LEU A 1 304 ? 3.426 -1.175 -5.218 1.00 92.62 304 LEU A O 1
ATOM 2532 N N . GLU A 1 305 ? 1.852 0.220 -4.427 1.00 88.56 305 GLU A N 1
ATOM 2533 C CA . GLU A 1 305 ? 2.040 -0.082 -3.003 1.00 88.56 305 GLU A CA 1
ATOM 2534 C C . GLU A 1 305 ? 1.777 -1.551 -2.685 1.00 88.56 305 GLU A C 1
ATOM 2536 O O . GLU A 1 305 ? 2.598 -2.204 -2.042 1.00 88.56 305 GLU A O 1
ATOM 2541 N N . GLU A 1 306 ? 0.670 -2.101 -3.184 1.00 89.94 306 GLU A N 1
ATOM 2542 C CA . GLU A 1 306 ? 0.356 -3.517 -3.021 1.00 89.94 306 GLU A CA 1
ATOM 2543 C C . GLU A 1 306 ? 1.440 -4.408 -3.643 1.00 89.94 306 GLU A C 1
ATOM 2545 O O . GLU A 1 306 ? 1.891 -5.371 -3.021 1.00 89.94 306 GLU A O 1
ATOM 2550 N N . ILE A 1 307 ? 1.884 -4.086 -4.861 1.00 91.62 307 ILE A N 1
ATOM 2551 C CA . ILE A 1 307 ? 2.942 -4.832 -5.550 1.00 91.62 307 ILE A CA 1
ATOM 2552 C C . ILE A 1 307 ? 4.249 -4.762 -4.757 1.00 91.62 307 ILE A C 1
ATOM 2554 O O . ILE A 1 307 ? 4.887 -5.796 -4.558 1.00 91.62 307 ILE A O 1
ATOM 2558 N N . SER A 1 308 ? 4.630 -3.575 -4.280 1.00 88.62 308 SER A N 1
ATOM 2559 C CA . SER A 1 308 ? 5.809 -3.365 -3.436 1.00 88.62 308 SER A CA 1
ATOM 2560 C C . SER A 1 308 ? 5.721 -4.164 -2.133 1.00 88.62 308 SER A C 1
ATOM 2562 O O . SER A 1 308 ? 6.696 -4.808 -1.750 1.00 88.62 308 SER A O 1
ATOM 2564 N N . ALA A 1 309 ? 4.558 -4.179 -1.475 1.00 87.75 309 ALA A N 1
ATOM 2565 C CA . ALA A 1 309 ? 4.332 -4.922 -0.238 1.00 87.75 309 ALA A CA 1
ATOM 2566 C C . ALA A 1 309 ? 4.393 -6.443 -0.454 1.00 87.75 309 ALA A C 1
ATOM 2568 O O . ALA A 1 309 ? 5.027 -7.158 0.322 1.00 87.75 309 ALA A O 1
ATOM 2569 N N . LEU A 1 310 ? 3.780 -6.950 -1.530 1.00 89.50 310 LEU A N 1
ATOM 2570 C CA . LEU A 1 310 ? 3.845 -8.368 -1.892 1.00 89.50 310 LEU A CA 1
ATOM 2571 C C . LEU A 1 310 ? 5.267 -8.791 -2.270 1.00 89.50 310 LEU A C 1
ATOM 2573 O O . LEU A 1 310 ? 5.715 -9.851 -1.842 1.00 89.50 310 LEU A O 1
ATOM 2577 N N . ALA A 1 311 ? 5.981 -7.970 -3.042 1.00 90.06 311 ALA A N 1
ATOM 2578 C CA . ALA A 1 311 ? 7.369 -8.229 -3.408 1.00 90.06 311 ALA A CA 1
ATOM 2579 C C . ALA A 1 311 ? 8.286 -8.234 -2.176 1.00 90.06 311 ALA A C 1
ATOM 2581 O O . ALA A 1 311 ? 9.097 -9.145 -2.042 1.00 90.06 311 ALA A O 1
ATOM 2582 N N . GLY A 1 312 ? 8.115 -7.272 -1.262 1.00 87.31 312 GLY A N 1
ATOM 2583 C CA . GLY A 1 312 ? 8.858 -7.210 -0.001 1.00 87.31 312 GLY A CA 1
ATOM 2584 C C . GLY A 1 312 ? 8.604 -8.429 0.885 1.00 87.31 312 GLY A C 1
ATOM 2585 O O . GLY A 1 312 ? 9.552 -9.028 1.376 1.00 87.31 312 GLY A O 1
ATOM 2586 N N . PHE A 1 313 ? 7.347 -8.868 1.000 1.00 88.94 313 PHE A N 1
ATOM 2587 C CA . PHE A 1 313 ? 7.014 -10.102 1.715 1.00 88.94 313 PHE A CA 1
ATOM 2588 C C . PHE A 1 313 ? 7.688 -11.337 1.098 1.00 88.94 313 PHE A C 1
ATOM 2590 O O . PHE A 1 313 ? 8.230 -12.174 1.812 1.00 88.94 313 PHE A O 1
ATOM 2597 N N . ILE A 1 314 ? 7.672 -11.466 -0.231 1.00 90.38 314 ILE A N 1
ATOM 2598 C CA . ILE A 1 314 ? 8.331 -12.586 -0.918 1.00 90.38 314 ILE A CA 1
ATOM 2599 C C . ILE A 1 314 ? 9.852 -12.525 -0.729 1.00 90.38 314 ILE A C 1
ATOM 2601 O O . ILE A 1 314 ? 10.478 -13.567 -0.557 1.00 90.38 314 ILE A O 1
ATOM 2605 N N . GLU A 1 315 ? 10.448 -11.331 -0.760 1.00 89.12 315 GLU A N 1
ATOM 2606 C CA . GLU A 1 315 ? 11.880 -11.138 -0.526 1.00 89.12 315 GLU A CA 1
ATOM 2607 C C . GLU A 1 315 ? 12.280 -11.525 0.898 1.00 89.12 315 GLU A C 1
ATOM 2609 O O . GLU A 1 315 ? 13.247 -12.261 1.066 1.00 89.12 315 GLU A O 1
ATOM 2614 N N . GLU A 1 316 ? 11.505 -11.117 1.902 1.00 88.44 316 GLU A N 1
ATOM 2615 C CA . GLU A 1 316 ? 11.715 -11.508 3.297 1.00 88.44 316 GLU A CA 1
ATOM 2616 C C . GLU A 1 316 ? 11.671 -13.033 3.460 1.00 88.44 316 GLU A C 1
ATOM 2618 O O . GLU A 1 316 ? 12.602 -13.625 4.006 1.00 88.44 316 GLU A O 1
ATOM 2623 N N . LEU A 1 317 ? 10.653 -13.691 2.895 1.00 86.75 317 LEU A N 1
ATOM 2624 C CA . LEU A 1 317 ? 10.559 -15.153 2.910 1.00 86.75 317 LEU A CA 1
ATOM 2625 C C . LEU A 1 317 ? 11.699 -15.832 2.138 1.00 86.75 317 LEU A C 1
ATOM 2627 O O . LEU A 1 317 ? 12.160 -16.906 2.520 1.00 86.75 317 LEU A O 1
ATOM 2631 N N . TYR A 1 318 ? 12.168 -15.222 1.050 1.00 86.50 318 TYR A N 1
ATOM 2632 C CA . TYR A 1 318 ? 13.305 -15.725 0.283 1.00 86.50 318 TYR A CA 1
ATOM 2633 C C . TYR A 1 318 ? 14.636 -15.605 1.036 1.00 86.50 318 TYR A C 1
ATOM 2635 O O . TYR A 1 318 ? 15.526 -16.436 0.853 1.00 86.50 318 TYR A O 1
ATOM 2643 N N . GLU A 1 319 ? 14.793 -14.598 1.889 1.00 84.38 319 GLU A N 1
ATOM 2644 C CA . GLU A 1 319 ? 15.952 -14.498 2.774 1.00 84.38 319 GLU A CA 1
ATOM 2645 C C . GLU A 1 319 ? 15.832 -15.471 3.959 1.00 84.38 319 GLU A C 1
ATOM 2647 O O . GLU A 1 319 ? 16.805 -16.159 4.266 1.00 84.38 319 GLU A O 1
ATOM 2652 N N . GLN A 1 320 ? 14.636 -15.645 4.535 1.00 81.19 320 GLN A N 1
ATOM 2653 C CA . GLN A 1 320 ? 14.365 -16.675 5.555 1.00 81.19 320 GLN A CA 1
ATOM 2654 C C . GLN A 1 320 ? 14.612 -18.097 5.033 1.00 81.19 320 GLN A C 1
ATOM 2656 O O . GLN A 1 320 ? 15.080 -18.959 5.766 1.00 81.19 320 GLN A O 1
ATOM 2661 N N . LEU A 1 321 ? 14.392 -18.351 3.743 1.00 78.56 321 LEU A N 1
ATOM 2662 C CA . LEU A 1 321 ? 14.758 -19.615 3.096 1.00 78.56 321 LEU A CA 1
ATOM 2663 C C . LEU A 1 321 ? 16.249 -19.972 3.240 1.00 78.56 321 LEU A C 1
ATOM 2665 O O . LEU A 1 321 ? 16.594 -21.151 3.216 1.00 78.56 321 LEU A O 1
ATOM 2669 N N . LYS A 1 322 ? 17.142 -18.981 3.381 1.00 75.31 322 LYS A N 1
ATOM 2670 C CA . LYS A 1 322 ? 18.583 -19.214 3.591 1.00 75.31 322 LYS A CA 1
ATOM 2671 C C . LYS A 1 322 ? 18.918 -19.582 5.041 1.00 75.31 322 LYS A C 1
ATOM 2673 O O . LYS A 1 322 ? 19.999 -20.111 5.285 1.00 75.31 322 LYS A O 1
ATOM 2678 N N . GLN A 1 323 ? 18.021 -19.290 5.983 1.00 75.06 323 GLN A N 1
ATOM 2679 C CA . GLN A 1 323 ? 18.135 -19.588 7.413 1.00 75.06 323 GLN A CA 1
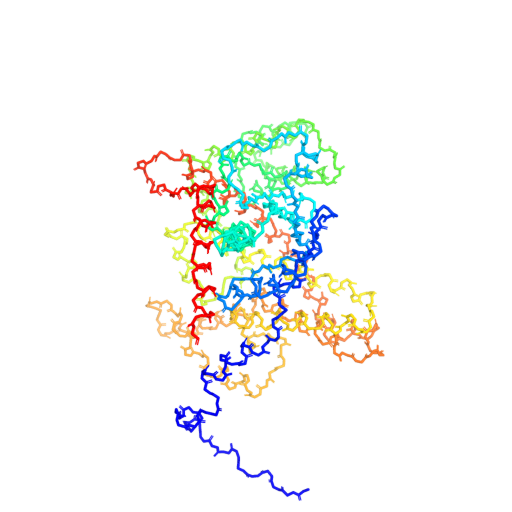ATOM 2680 C C . GLN A 1 323 ? 16.765 -20.066 7.927 1.00 75.06 323 GLN A C 1
ATOM 2682 O O . GLN A 1 323 ? 16.017 -19.274 8.500 1.00 75.06 323 GLN A O 1
ATOM 2687 N N . PRO A 1 324 ? 16.392 -21.329 7.651 1.00 67.19 324 PRO A N 1
ATOM 2688 C CA . PRO A 1 324 ? 15.021 -21.786 7.832 1.00 67.19 324 PRO A CA 1
ATOM 2689 C C . PRO A 1 324 ? 14.584 -21.717 9.311 1.00 67.19 324 PRO A C 1
ATOM 2691 O O . PRO A 1 324 ? 15.328 -22.192 10.172 1.00 67.19 324 P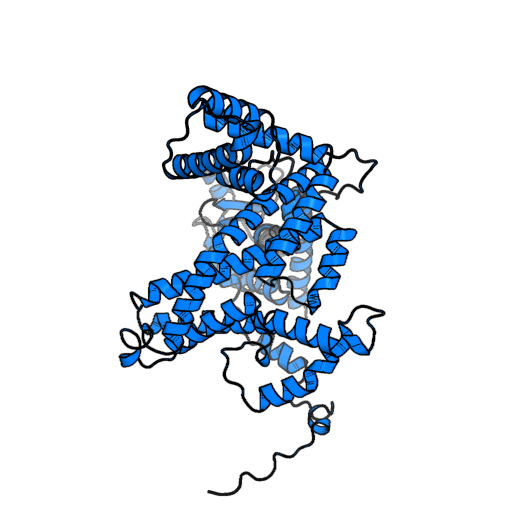RO A O 1
ATOM 2694 N N . PRO A 1 325 ? 13.392 -21.156 9.603 1.00 66.56 325 PRO A N 1
ATOM 2695 C CA . PRO A 1 325 ? 12.838 -21.067 10.956 1.00 66.56 325 PRO A CA 1
ATOM 2696 C C . PRO A 1 325 ? 12.331 -22.423 11.481 1.00 66.56 325 PRO A C 1
ATOM 2698 O O . PRO A 1 325 ? 12.322 -23.428 10.762 1.00 66.56 325 PRO A O 1
ATOM 2701 N N . GLU A 1 326 ? 11.888 -22.454 12.742 1.00 65.94 326 GLU A N 1
ATOM 2702 C CA . GLU A 1 326 ? 11.340 -23.657 13.380 1.00 65.94 326 GLU A CA 1
ATOM 2703 C C . GLU A 1 326 ? 10.056 -24.162 12.684 1.00 65.94 326 GLU A C 1
ATOM 2705 O O . GLU A 1 326 ? 9.290 -23.407 12.081 1.00 65.94 326 GLU A O 1
ATOM 2710 N N . ALA A 1 327 ? 9.773 -25.466 12.790 1.00 65.12 327 ALA A N 1
ATOM 2711 C CA . ALA A 1 327 ? 8.682 -26.124 12.060 1.00 65.12 327 ALA A CA 1
ATOM 2712 C C . ALA A 1 327 ? 7.278 -25.550 12.344 1.00 65.12 327 ALA A C 1
ATOM 2714 O O . ALA A 1 327 ? 6.439 -25.507 11.443 1.00 65.12 327 ALA A O 1
ATOM 2715 N N . VAL A 1 328 ? 7.023 -25.087 13.572 1.00 57.19 328 VAL A N 1
ATOM 2716 C CA . VAL A 1 328 ? 5.736 -24.489 13.979 1.00 57.19 328 VAL A CA 1
ATOM 2717 C C . VAL A 1 328 ? 5.531 -23.113 13.333 1.00 57.19 328 VAL A C 1
ATOM 2719 O O . VAL A 1 328 ? 4.418 -22.767 12.935 1.00 57.19 328 VAL A O 1
ATOM 2722 N N . GLU A 1 329 ? 6.605 -22.345 13.154 1.00 68.31 329 GLU A N 1
ATOM 2723 C CA . GLU A 1 329 ? 6.558 -21.028 12.512 1.00 68.31 329 GLU A CA 1
ATOM 2724 C C . GLU A 1 329 ? 6.289 -21.150 11.003 1.00 68.31 329 GLU A C 1
ATOM 2726 O O . GLU A 1 329 ? 5.559 -20.337 10.425 1.00 68.31 329 GLU A O 1
ATOM 2731 N N . LEU A 1 330 ? 6.784 -22.220 10.368 1.00 71.44 330 LEU A N 1
ATOM 2732 C CA . LEU A 1 330 ? 6.581 -22.494 8.942 1.00 71.44 330 LEU A CA 1
ATOM 2733 C C . LEU A 1 330 ? 5.115 -22.744 8.560 1.00 71.44 330 LEU A C 1
ATOM 2735 O O . LEU A 1 330 ? 4.706 -22.350 7.465 1.00 71.44 330 LEU A O 1
ATOM 2739 N N . ASP A 1 331 ? 4.301 -23.352 9.428 1.00 74.00 331 ASP A N 1
ATOM 2740 C CA . ASP A 1 331 ? 2.869 -23.531 9.138 1.00 74.00 331 ASP A CA 1
ATOM 2741 C C . ASP A 1 331 ? 2.099 -22.200 9.213 1.00 74.00 331 ASP A C 1
ATOM 2743 O O . ASP A 1 331 ? 1.239 -21.905 8.368 1.00 74.00 331 ASP A O 1
ATOM 2747 N N . GLY A 1 332 ? 2.483 -21.335 10.159 1.00 79.94 332 GLY A N 1
ATOM 2748 C CA . GLY A 1 332 ? 2.008 -19.953 10.230 1.00 79.94 332 GLY A CA 1
ATOM 2749 C C . GLY A 1 332 ? 2.327 -19.180 8.946 1.00 79.94 332 GLY A C 1
ATOM 2750 O O . GLY A 1 332 ? 1.429 -18.598 8.324 1.00 79.94 332 GLY A O 1
ATOM 2751 N N . VAL A 1 333 ? 3.579 -19.255 8.485 1.00 81.25 333 VAL A N 1
ATOM 2752 C CA . VAL A 1 333 ? 4.037 -18.664 7.216 1.00 81.25 333 VAL A CA 1
ATOM 2753 C C . VAL A 1 333 ? 3.269 -19.242 6.021 1.00 81.25 333 VAL A C 1
ATOM 2755 O O . VAL A 1 333 ? 2.742 -18.491 5.191 1.00 81.25 333 VAL A O 1
ATOM 2758 N N . GLY A 1 334 ? 3.113 -20.566 5.952 1.00 82.12 334 GLY A N 1
ATOM 2759 C CA . GLY A 1 334 ? 2.356 -21.247 4.899 1.00 82.12 334 GLY A CA 1
ATOM 2760 C C . GLY A 1 334 ? 0.901 -20.784 4.828 1.00 82.12 334 GLY A C 1
ATOM 2761 O O . GLY A 1 334 ? 0.354 -20.558 3.743 1.00 82.12 334 GLY A O 1
ATOM 2762 N N . THR A 1 335 ? 0.267 -20.571 5.979 1.00 80.69 335 THR A N 1
ATOM 2763 C CA . THR A 1 335 ? -1.109 -20.072 6.061 1.00 80.69 335 THR A CA 1
ATOM 2764 C C . THR A 1 335 ? -1.227 -18.635 5.553 1.00 80.69 335 THR A C 1
ATOM 2766 O O . THR A 1 335 ? -2.152 -18.336 4.786 1.00 80.69 335 THR A O 1
ATOM 2769 N N . GLN A 1 336 ? -0.268 -17.765 5.885 1.00 83.00 336 GLN A N 1
ATOM 2770 C CA . GLN A 1 336 ? -0.211 -16.393 5.370 1.00 83.00 336 GLN A CA 1
ATOM 2771 C C . GLN A 1 336 ? -0.018 -16.352 3.846 1.00 83.00 336 GLN A C 1
ATOM 2773 O O . GLN A 1 336 ? -0.755 -15.641 3.155 1.00 83.00 336 GLN A O 1
ATOM 2778 N N . ILE A 1 337 ? 0.901 -17.159 3.300 1.00 82.56 337 ILE A N 1
ATOM 2779 C CA . ILE A 1 337 ? 1.127 -17.283 1.848 1.00 82.56 337 ILE A CA 1
ATOM 2780 C C . ILE A 1 337 ? -0.172 -17.696 1.144 1.00 82.56 337 ILE A C 1
ATOM 2782 O O . ILE A 1 337 ? -0.646 -17.011 0.231 1.00 82.56 337 ILE A O 1
ATOM 2786 N N . ARG A 1 338 ? -0.808 -18.780 1.609 1.00 85.50 338 ARG A N 1
ATOM 2787 C CA . ARG A 1 338 ? -2.065 -19.288 1.033 1.00 85.50 338 ARG A CA 1
ATOM 2788 C C . ARG A 1 338 ? -3.217 -18.292 1.169 1.00 85.50 338 ARG A C 1
ATOM 2790 O O . ARG A 1 338 ? -4.121 -18.293 0.330 1.00 85.50 338 ARG A O 1
ATOM 2797 N N . SER A 1 339 ? -3.229 -17.469 2.219 1.00 81.88 339 SER A N 1
ATOM 2798 C CA . SER A 1 339 ? -4.207 -16.388 2.396 1.00 81.88 339 SER A CA 1
ATOM 2799 C C . SER A 1 339 ? -4.043 -15.309 1.320 1.00 81.88 339 SER A C 1
ATOM 2801 O O . SER A 1 339 ? -4.988 -15.035 0.579 1.00 81.88 339 SER A O 1
ATOM 2803 N N . ARG A 1 340 ? -2.820 -14.797 1.120 1.00 83.88 340 ARG A N 1
ATOM 2804 C CA . ARG A 1 340 ? -2.515 -13.809 0.066 1.00 83.88 340 ARG A CA 1
ATOM 2805 C C . ARG A 1 340 ? -2.803 -14.348 -1.339 1.00 83.88 340 ARG A C 1
ATOM 2807 O O . ARG A 1 340 ? -3.421 -13.672 -2.157 1.00 83.88 340 ARG A O 1
ATOM 2814 N N . MET A 1 341 ? -2.466 -15.611 -1.609 1.00 86.44 341 MET A N 1
ATOM 2815 C CA . MET A 1 341 ? -2.822 -16.274 -2.872 1.00 86.44 341 MET A CA 1
ATOM 2816 C C . MET A 1 341 ? -4.342 -16.407 -3.071 1.00 86.44 341 MET A C 1
ATOM 2818 O O . MET A 1 341 ? -4.835 -16.344 -4.199 1.00 86.44 341 MET A O 1
ATOM 2822 N N . ARG A 1 342 ? -5.121 -16.626 -2.003 1.00 82.06 342 ARG A N 1
ATOM 2823 C CA . ARG A 1 342 ? -6.594 -16.614 -2.073 1.00 82.06 342 ARG A CA 1
ATOM 2824 C C . ARG A 1 342 ? -7.120 -15.210 -2.360 1.00 82.06 342 ARG A C 1
ATOM 2826 O O . ARG A 1 342 ? -8.011 -15.083 -3.196 1.00 82.06 342 ARG A O 1
ATOM 2833 N N . GLN A 1 343 ? -6.542 -14.183 -1.744 1.00 80.94 343 GLN A N 1
ATOM 2834 C CA . GLN A 1 343 ? -6.913 -12.788 -1.972 1.00 80.94 343 GLN A CA 1
ATOM 2835 C C . GLN A 1 343 ? -6.693 -12.361 -3.431 1.00 80.94 343 GLN A C 1
ATOM 2837 O O . GLN A 1 343 ? -7.644 -11.924 -4.076 1.00 80.94 343 GLN A O 1
ATOM 2842 N N . LEU A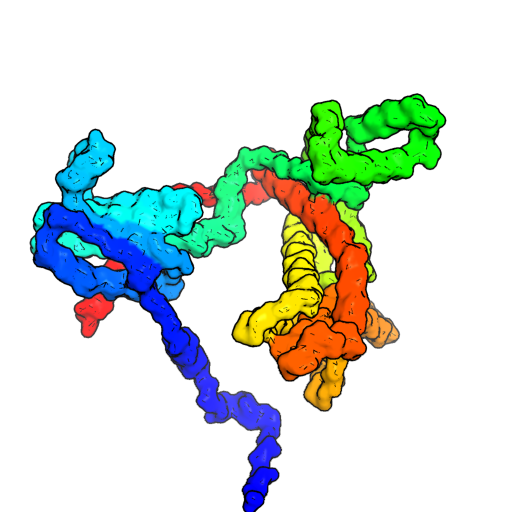 1 344 ? -5.508 -12.620 -4.000 1.00 84.50 344 LEU A N 1
ATOM 2843 C CA . LEU A 1 344 ? -5.203 -12.317 -5.409 1.00 84.50 344 LEU A CA 1
ATOM 2844 C C . LEU A 1 344 ? -6.190 -12.976 -6.392 1.00 84.50 344 LEU A C 1
ATOM 2846 O O . LEU A 1 344 ? -6.534 -12.400 -7.424 1.00 84.50 344 LEU A O 1
ATOM 2850 N N . ARG A 1 345 ? -6.679 -14.181 -6.068 1.00 85.31 345 ARG A N 1
ATOM 2851 C CA . ARG A 1 345 ? -7.711 -14.872 -6.858 1.00 85.31 345 ARG A CA 1
ATOM 2852 C C . ARG A 1 345 ? -9.098 -14.265 -6.663 1.00 85.31 345 ARG A C 1
ATOM 2854 O O . ARG A 1 345 ? -9.809 -14.059 -7.644 1.00 85.31 345 ARG A O 1
ATOM 2861 N N . LYS A 1 346 ? -9.485 -13.970 -5.417 1.00 82.06 346 LYS A N 1
ATOM 2862 C CA . LYS A 1 346 ? -10.783 -13.362 -5.075 1.00 82.06 346 LYS A CA 1
ATOM 2863 C C . LYS A 1 346 ? -10.955 -12.005 -5.759 1.00 82.06 346 LYS A C 1
ATOM 2865 O O . LYS A 1 346 ? -12.016 -11.722 -6.306 1.00 82.06 346 LYS A O 1
ATOM 2870 N N . GLU A 1 347 ? -9.889 -11.216 -5.787 1.00 81.38 347 GLU A N 1
ATOM 2871 C CA . GLU A 1 347 ? -9.833 -9.897 -6.422 1.00 81.38 347 GLU A CA 1
ATOM 2872 C C . GLU A 1 347 ? -9.617 -9.971 -7.943 1.00 81.38 347 GLU A C 1
ATOM 2874 O O . GLU A 1 347 ? -9.507 -8.942 -8.597 1.00 81.38 347 GLU A O 1
ATOM 2879 N N . LYS A 1 348 ? -9.575 -11.180 -8.527 1.00 85.81 348 LYS A N 1
ATOM 2880 C CA . LYS A 1 348 ? -9.371 -11.431 -9.967 1.00 85.81 348 LYS A CA 1
ATOM 2881 C C . LYS A 1 348 ? -8.070 -10.841 -10.529 1.00 85.81 348 LYS A C 1
ATOM 2883 O O . LYS A 1 348 ? -7.939 -10.694 -11.744 1.00 85.81 348 LYS A O 1
ATOM 2888 N N . LYS A 1 349 ? -7.085 -10.585 -9.663 1.00 88.12 349 LYS A N 1
ATOM 2889 C CA . LYS A 1 349 ? -5.738 -10.145 -10.051 1.00 88.12 349 LYS A CA 1
ATOM 2890 C C . LYS A 1 349 ? -4.954 -11.247 -10.755 1.00 88.12 349 LYS A C 1
ATOM 2892 O O . LYS A 1 349 ? -4.078 -10.980 -11.571 1.00 88.12 349 LYS A O 1
ATOM 2897 N N . VAL A 1 350 ? -5.304 -12.498 -10.453 1.00 87.69 350 VAL A N 1
ATOM 2898 C CA . VAL A 1 350 ? -4.710 -13.695 -11.047 1.00 87.69 350 VAL A CA 1
ATOM 2899 C C . VAL A 1 350 ? -5.804 -14.590 -11.611 1.00 87.69 350 VAL A C 1
ATOM 2901 O O . VAL A 1 350 ? -6.762 -14.942 -10.921 1.00 87.69 350 VAL A O 1
ATOM 2904 N N . ILE A 1 351 ? -5.619 -15.013 -12.860 1.00 85.00 351 ILE A N 1
ATOM 2905 C CA . ILE A 1 351 ? -6.434 -16.031 -13.518 1.00 85.00 351 ILE A CA 1
ATOM 2906 C C . ILE A 1 351 ? -5.562 -17.277 -13.664 1.00 85.00 351 ILE A C 1
ATOM 2908 O O . ILE A 1 351 ? -4.635 -17.289 -14.467 1.00 85.00 351 ILE A O 1
ATOM 2912 N N . LEU A 1 352 ? -5.849 -18.312 -12.870 1.00 81.38 352 LEU A N 1
ATOM 2913 C CA . LEU A 1 352 ? -4.939 -19.448 -12.659 1.00 81.38 352 LEU A CA 1
ATOM 2914 C C . LEU A 1 352 ? -4.456 -20.121 -13.947 1.00 81.38 352 LEU A C 1
ATOM 2916 O O . LEU A 1 352 ? -3.267 -20.379 -14.080 1.00 81.38 352 LEU A O 1
ATOM 2920 N N . PHE A 1 353 ? -5.347 -20.358 -14.909 1.00 82.12 353 PHE A N 1
ATOM 2921 C CA . PHE A 1 353 ? -4.990 -21.029 -16.164 1.00 82.12 353 PHE A CA 1
ATOM 2922 C C . PHE A 1 353 ? -4.180 -20.152 -17.138 1.00 82.12 353 PHE A C 1
ATOM 2924 O O . PHE A 1 353 ? -3.704 -20.666 -18.148 1.00 82.12 353 PHE A O 1
ATOM 2931 N N . TYR A 1 354 ? -4.008 -18.853 -16.855 1.00 83.00 354 TYR A N 1
ATOM 2932 C CA . TYR A 1 354 ? -3.069 -17.983 -17.574 1.00 83.00 354 TYR A CA 1
ATOM 2933 C C . TYR A 1 354 ? -1.712 -17.861 -16.882 1.00 83.00 354 TYR A C 1
ATOM 2935 O O . TYR A 1 354 ? -0.803 -17.287 -17.471 1.00 83.00 354 TYR A O 1
ATOM 2943 N N . VAL A 1 355 ? -1.541 -18.393 -15.668 1.00 84.06 355 VAL A N 1
ATOM 2944 C CA . VAL A 1 355 ? -0.240 -18.389 -14.995 1.00 84.06 355 VAL A CA 1
ATOM 2945 C C . VAL A 1 355 ? 0.628 -19.491 -15.615 1.00 84.06 355 VAL A C 1
ATOM 2947 O O . VAL A 1 355 ? 0.300 -20.666 -15.440 1.00 84.06 355 VAL A O 1
ATOM 2950 N N . PRO A 1 356 ? 1.722 -19.161 -16.334 1.00 77.31 356 PRO A N 1
ATOM 2951 C CA . PRO A 1 356 ? 2.453 -20.146 -17.143 1.00 77.31 356 PRO A CA 1
ATOM 2952 C C . PRO A 1 356 ? 3.055 -21.296 -16.333 1.00 77.31 356 PRO A C 1
ATOM 2954 O O . PRO A 1 356 ? 3.240 -22.394 -16.845 1.00 77.31 356 PRO A O 1
ATOM 2957 N N . GLU A 1 357 ? 3.382 -21.027 -15.071 1.00 74.81 357 GLU A N 1
ATOM 2958 C CA . GLU A 1 357 ? 4.144 -21.925 -14.206 1.00 74.81 357 GLU A CA 1
ATOM 2959 C C . GLU A 1 357 ? 3.248 -22.793 -13.302 1.00 74.81 357 GLU A C 1
ATOM 2961 O O . GLU A 1 357 ? 3.767 -23.570 -12.500 1.00 74.81 357 GLU A O 1
ATOM 2966 N N . MET A 1 358 ? 1.917 -22.670 -13.418 1.00 78.75 358 MET A N 1
ATOM 2967 C CA . MET A 1 358 ? 0.959 -23.453 -12.630 1.00 78.75 358 MET A CA 1
ATOM 2968 C C . MET A 1 358 ? 0.637 -24.792 -13.300 1.00 78.75 358 MET A C 1
ATOM 2970 O O . MET A 1 358 ? 0.430 -24.831 -14.517 1.00 78.75 358 MET A O 1
ATOM 2974 N N . PRO A 1 359 ? 0.513 -25.887 -12.528 1.00 69.69 359 PRO A N 1
ATOM 2975 C CA . PRO A 1 359 ? 0.049 -27.157 -13.069 1.00 69.69 359 PRO A CA 1
ATOM 2976 C C . PRO A 1 359 ? -1.385 -27.009 -13.598 1.00 69.69 359 PRO A C 1
ATOM 2978 O O . PRO A 1 359 ? -2.286 -26.586 -12.870 1.00 69.69 359 PRO A O 1
ATOM 2981 N N . GLN A 1 360 ? -1.604 -27.348 -14.873 1.00 68.75 360 GLN A N 1
ATOM 2982 C CA . GLN A 1 360 ? -2.951 -27.397 -15.444 1.00 68.75 360 GLN A CA 1
ATOM 2983 C C . GLN A 1 360 ? -3.642 -28.682 -14.989 1.00 68.75 360 GLN A C 1
ATOM 2985 O O . GLN A 1 360 ? -3.061 -29.766 -15.038 1.00 68.75 360 GLN A O 1
ATOM 2990 N N . ASN A 1 361 ? -4.877 -28.552 -14.513 1.00 74.31 361 ASN A N 1
ATOM 2991 C CA . ASN A 1 361 ? -5.750 -29.679 -14.221 1.00 74.31 361 ASN A CA 1
ATOM 2992 C C . ASN A 1 361 ? -6.991 -29.614 -15.125 1.00 74.31 361 ASN A C 1
ATOM 2994 O O . ASN A 1 361 ? -7.312 -28.570 -15.699 1.00 74.31 361 ASN A O 1
ATOM 2998 N N . SER A 1 362 ? -7.710 -30.731 -15.229 1.00 69.94 362 SER A N 1
ATOM 2999 C CA . SER A 1 362 ? -8.888 -30.859 -16.099 1.00 69.94 362 SER A CA 1
ATOM 3000 C C . SER A 1 362 ? -9.995 -29.843 -15.782 1.00 69.94 362 SER A C 1
ATOM 3002 O O . SER A 1 362 ? -10.746 -29.435 -16.668 1.00 69.94 362 SER A O 1
ATOM 3004 N N . GLU A 1 363 ? -10.083 -29.389 -14.530 1.00 72.12 363 GLU A N 1
ATOM 3005 C CA . GLU A 1 363 ? -11.010 -28.343 -14.097 1.00 72.12 363 GLU A CA 1
ATOM 3006 C C . GLU A 1 363 ? -10.621 -26.959 -14.650 1.00 72.12 363 GLU A C 1
ATOM 3008 O O . GLU A 1 363 ? -11.462 -26.259 -15.219 1.00 72.12 363 GLU A O 1
ATOM 3013 N N . LEU A 1 364 ? -9.343 -26.580 -14.553 1.00 70.06 364 LEU A N 1
ATOM 3014 C CA . LEU A 1 364 ? -8.804 -25.336 -15.108 1.00 70.06 364 LEU A CA 1
ATOM 3015 C C . LEU A 1 364 ? -8.893 -25.310 -16.636 1.00 70.06 364 LEU A C 1
ATOM 3017 O O . LEU A 1 364 ? -9.202 -24.257 -17.194 1.00 70.06 364 LEU A O 1
ATOM 3021 N N . ASP A 1 365 ? -8.711 -26.451 -17.300 1.00 69.06 365 ASP A N 1
ATOM 3022 C CA . ASP A 1 365 ? -8.884 -26.573 -18.750 1.00 69.06 365 ASP A CA 1
ATOM 3023 C C . ASP A 1 365 ? -10.341 -26.367 -19.178 1.00 69.06 365 ASP A C 1
ATOM 3025 O O . ASP A 1 365 ? -10.619 -25.643 -20.137 1.00 69.06 365 ASP A O 1
ATOM 3029 N N . ASN A 1 366 ? -11.296 -26.918 -18.427 1.00 69.38 366 ASN A N 1
ATOM 3030 C CA . ASN A 1 366 ? -12.722 -26.710 -18.683 1.00 69.38 366 ASN A CA 1
ATOM 3031 C C . ASN A 1 366 ? -13.127 -25.237 -18.459 1.00 69.38 366 ASN A C 1
ATOM 3033 O O . ASN A 1 366 ? -13.876 -24.653 -19.247 1.00 69.38 366 ASN A O 1
ATOM 3037 N N . ILE A 1 367 ? -12.579 -24.587 -17.425 1.00 68.75 367 ILE A N 1
ATOM 3038 C CA . ILE A 1 367 ? -12.780 -23.147 -17.189 1.00 68.75 367 ILE A CA 1
ATOM 3039 C C . ILE A 1 367 ? -12.157 -22.321 -18.324 1.00 68.75 367 ILE A C 1
ATOM 3041 O O . ILE A 1 367 ? -12.796 -21.386 -18.818 1.00 68.75 367 ILE A O 1
ATOM 3045 N N . ARG A 1 368 ? -10.948 -22.677 -18.776 1.00 70.81 368 ARG A N 1
ATOM 3046 C CA . ARG A 1 368 ? -10.244 -22.021 -19.885 1.00 70.81 368 ARG A CA 1
ATOM 3047 C C . ARG A 1 368 ? -11.052 -22.073 -21.177 1.00 70.81 368 ARG A C 1
ATOM 3049 O O . ARG A 1 368 ? -11.142 -21.058 -21.858 1.00 70.81 368 ARG A O 1
ATOM 3056 N N . GLN A 1 369 ? -11.702 -23.197 -21.482 1.00 68.94 369 GLN A N 1
ATOM 3057 C CA . GLN A 1 369 ? -12.561 -23.331 -22.666 1.00 68.94 369 GLN A CA 1
ATOM 3058 C C . GLN A 1 369 ? -13.790 -22.403 -22.633 1.00 68.94 369 GLN A C 1
ATOM 3060 O O . GLN A 1 369 ? -14.245 -21.943 -23.678 1.00 68.94 369 GLN A O 1
ATOM 3065 N N . LYS A 1 370 ? -14.311 -22.073 -21.443 1.00 66.12 370 LYS A N 1
ATOM 3066 C CA . LYS A 1 370 ? -15.500 -21.213 -21.262 1.00 66.12 370 LYS A CA 1
ATOM 3067 C C . LYS A 1 370 ? -15.171 -19.721 -21.116 1.00 66.12 370 LYS A C 1
ATOM 3069 O O . LYS A 1 370 ? -16.061 -18.874 -21.214 1.00 66.12 370 LYS A O 1
ATOM 3074 N N . PHE A 1 371 ? -13.908 -19.374 -20.875 1.00 66.62 371 PHE A N 1
ATOM 3075 C CA . PHE A 1 371 ? -13.470 -18.004 -20.604 1.00 66.62 371 PHE A CA 1
ATOM 3076 C C . PHE A 1 371 ? -13.451 -17.017 -21.798 1.00 66.62 371 PHE A C 1
ATOM 3078 O O . PHE A 1 371 ? -13.646 -15.823 -21.543 1.00 66.62 371 PHE A O 1
ATOM 3085 N N . PRO A 1 372 ? -13.291 -17.425 -23.078 1.00 64.44 372 PRO A N 1
ATOM 3086 C CA . PRO A 1 372 ? -13.217 -16.493 -24.210 1.00 64.44 372 PRO A CA 1
ATOM 3087 C C . PRO A 1 372 ? -14.425 -15.553 -24.323 1.00 64.44 372 PRO A C 1
ATOM 3089 O O . PRO A 1 372 ? -14.275 -14.385 -24.674 1.00 64.44 372 PRO A O 1
ATOM 3092 N N . LEU A 1 373 ? -15.616 -16.007 -23.914 1.00 67.69 373 LEU A N 1
ATOM 3093 C CA . LEU A 1 373 ? -16.834 -15.187 -23.891 1.00 67.69 373 LEU A CA 1
ATOM 3094 C C . LEU A 1 373 ? -16.731 -13.975 -22.950 1.00 67.69 373 LEU A C 1
ATOM 3096 O O . LEU A 1 373 ? -17.354 -12.945 -23.203 1.00 67.69 373 LEU A O 1
ATOM 3100 N N . ARG A 1 374 ? -15.941 -14.065 -21.869 1.00 72.19 374 ARG A N 1
ATOM 3101 C CA . ARG A 1 374 ? -15.688 -12.927 -20.969 1.00 72.19 374 ARG A CA 1
ATOM 3102 C C . ARG A 1 374 ? -14.725 -11.919 -21.584 1.00 72.19 374 ARG A C 1
ATOM 3104 O O . ARG A 1 374 ? -14.945 -10.727 -21.410 1.00 72.19 374 ARG A O 1
ATOM 3111 N N . LEU A 1 375 ? -13.707 -12.385 -22.308 1.00 74.25 375 LEU A N 1
ATOM 3112 C CA . LEU A 1 375 ? -12.743 -11.512 -22.986 1.00 74.25 375 LEU A CA 1
ATOM 3113 C C . LEU A 1 375 ? -13.385 -10.765 -24.159 1.00 74.25 375 LEU A C 1
ATOM 3115 O O . LEU A 1 375 ? -13.129 -9.580 -24.335 1.00 74.25 375 LEU A O 1
ATOM 3119 N N . ILE A 1 376 ? -14.300 -11.408 -24.892 1.00 77.25 376 ILE A N 1
ATOM 3120 C CA . ILE A 1 376 ? -15.063 -10.754 -25.968 1.00 77.25 376 ILE A CA 1
ATOM 3121 C C . ILE A 1 376 ? -15.845 -9.543 -25.438 1.00 77.25 376 ILE A C 1
ATOM 3123 O O . ILE A 1 376 ? -15.830 -8.488 -26.062 1.00 77.25 376 ILE A O 1
ATOM 3127 N N . LYS A 1 377 ? -16.465 -9.645 -24.252 1.00 78.00 377 LYS A N 1
ATOM 3128 C CA . LYS A 1 377 ? -17.176 -8.512 -23.622 1.00 78.00 377 LYS A CA 1
ATOM 3129 C C . LYS A 1 377 ? -16.260 -7.333 -23.263 1.00 78.00 377 LYS A C 1
ATOM 3131 O O . LYS A 1 377 ? -16.757 -6.234 -23.035 1.00 78.00 377 LYS A O 1
ATOM 3136 N N . MET A 1 378 ? -14.949 -7.557 -23.188 1.00 77.00 378 MET A N 1
ATOM 3137 C CA . MET A 1 378 ? -13.954 -6.532 -22.861 1.00 77.00 378 MET A CA 1
ATOM 3138 C C . MET A 1 378 ? -13.410 -5.822 -24.108 1.00 77.00 378 MET A C 1
ATOM 3140 O O . MET A 1 378 ? -12.808 -4.755 -23.973 1.00 77.00 378 MET A O 1
ATOM 3144 N N . LEU A 1 379 ? -13.650 -6.349 -25.315 1.00 78.44 379 LEU A N 1
ATOM 3145 C CA . LEU A 1 379 ? -13.200 -5.728 -26.564 1.00 78.44 379 LEU A CA 1
ATOM 3146 C C . LEU A 1 379 ? -13.825 -4.336 -26.753 1.00 78.44 379 LEU A C 1
ATOM 3148 O O . LEU A 1 379 ? -15.025 -4.183 -26.489 1.00 78.44 379 LEU A O 1
ATOM 3152 N N . PRO A 1 380 ? -13.047 -3.324 -27.180 1.00 74.31 380 PRO A N 1
ATOM 3153 C CA . PRO A 1 380 ? -13.569 -1.991 -27.463 1.00 74.31 380 PRO A CA 1
ATOM 3154 C C . PRO A 1 380 ? -14.792 -2.022 -28.387 1.00 74.31 380 PRO A C 1
ATOM 3156 O O . PRO A 1 380 ? -14.890 -2.826 -29.318 1.00 74.31 380 PRO A O 1
ATOM 3159 N N . SER A 1 381 ? -15.748 -1.129 -28.137 1.00 72.75 381 SER A N 1
ATOM 3160 C CA . SER A 1 381 ? -16.895 -0.957 -29.027 1.00 72.75 381 SER A CA 1
ATOM 3161 C C . SER A 1 381 ? -16.406 -0.571 -30.424 1.00 72.75 381 SER A C 1
ATOM 3163 O O . SER A 1 381 ? -15.702 0.423 -30.574 1.00 72.75 381 SER A O 1
ATOM 3165 N N . GLY A 1 382 ? -16.772 -1.357 -31.438 1.00 75.38 382 GLY A N 1
ATOM 3166 C CA . GLY A 1 382 ? -16.346 -1.130 -32.821 1.00 75.38 382 GLY A CA 1
ATOM 3167 C C . GLY A 1 382 ? -15.104 -1.910 -33.263 1.00 75.38 382 GLY A C 1
ATOM 3168 O O . GLY A 1 382 ? -14.728 -1.787 -34.426 1.00 75.38 382 GLY A O 1
ATOM 3169 N N . THR A 1 383 ? -14.490 -2.749 -32.411 1.00 80.25 383 THR A N 1
ATOM 3170 C CA . THR A 1 383 ? -13.400 -3.640 -32.857 1.00 80.25 383 THR A CA 1
ATOM 3171 C C . THR A 1 383 ? -13.900 -4.578 -33.970 1.00 80.25 383 THR A C 1
ATOM 3173 O O . THR A 1 383 ? -14.850 -5.335 -33.737 1.00 80.25 383 THR A O 1
ATOM 3176 N N . PRO A 1 384 ? -13.281 -4.587 -35.167 1.00 82.56 384 PRO A N 1
ATOM 3177 C CA . PRO A 1 384 ? -13.694 -5.460 -36.264 1.00 82.56 384 PRO A CA 1
ATOM 3178 C C . PRO A 1 384 ? -13.563 -6.944 -35.900 1.00 82.56 384 PRO A C 1
ATOM 3180 O O . PRO A 1 384 ? -12.546 -7.354 -35.347 1.00 82.56 384 PRO A O 1
ATOM 3183 N N . LEU A 1 385 ? -14.531 -7.782 -36.297 1.00 80.56 385 LEU A N 1
ATOM 3184 C CA . LEU A 1 385 ? -14.524 -9.242 -36.051 1.00 80.56 385 LEU A CA 1
ATOM 3185 C C . LEU A 1 385 ? -13.209 -9.932 -36.459 1.00 80.56 385 LEU A C 1
ATOM 3187 O O . LEU A 1 385 ? -12.769 -10.877 -35.807 1.00 80.56 385 LEU A O 1
ATOM 3191 N N . LYS A 1 386 ? -12.552 -9.435 -37.515 1.00 81.94 386 LYS A N 1
ATOM 3192 C CA . LYS A 1 386 ? -11.259 -9.946 -38.002 1.00 81.94 386 LYS A CA 1
ATOM 3193 C C . LYS A 1 386 ? -10.120 -9.764 -36.987 1.00 81.94 386 LYS A C 1
ATOM 3195 O O . LYS A 1 386 ? -9.175 -10.546 -36.992 1.00 81.94 386 LYS A O 1
ATOM 3200 N N . GLU A 1 387 ? -10.214 -8.770 -36.107 1.00 83.50 387 GLU A N 1
ATOM 3201 C CA . GLU A 1 387 ? -9.184 -8.423 -35.120 1.00 83.50 387 GLU A CA 1
ATOM 3202 C C . GLU A 1 387 ? -9.443 -9.027 -33.734 1.00 83.50 387 GLU A C 1
ATOM 3204 O O . GLU A 1 387 ? -8.534 -9.067 -32.907 1.00 83.50 387 GLU A O 1
ATOM 3209 N N . TRP A 1 388 ? -10.641 -9.573 -33.485 1.00 82.50 388 TRP A N 1
ATOM 3210 C CA . TRP A 1 388 ? -11.022 -10.118 -32.175 1.00 82.50 388 TRP A CA 1
ATOM 3211 C C . TRP A 1 388 ? -10.039 -11.177 -31.682 1.00 82.50 388 TRP A C 1
ATOM 3213 O O . TRP A 1 388 ? -9.612 -11.144 -30.533 1.00 82.50 388 TRP A O 1
ATOM 3223 N N . SER A 1 389 ? -9.629 -12.095 -32.560 1.00 81.50 389 SER A N 1
ATOM 3224 C CA . SER A 1 389 ? -8.681 -13.157 -32.203 1.00 81.50 389 SER A CA 1
ATOM 3225 C C . SER A 1 389 ? -7.312 -12.613 -31.776 1.00 81.50 389 SER A C 1
ATOM 3227 O O . SER A 1 389 ? -6.687 -13.155 -30.865 1.00 81.50 389 SER A O 1
ATOM 3229 N N . LYS A 1 390 ? -6.852 -11.527 -32.407 1.00 85.19 390 LYS A N 1
ATOM 3230 C CA . LYS A 1 390 ? -5.578 -10.868 -32.104 1.00 85.19 390 LYS A CA 1
ATOM 3231 C C . LYS A 1 390 ? -5.651 -10.137 -30.765 1.00 85.19 390 LYS A C 1
ATOM 3233 O O . LYS A 1 390 ? -4.759 -10.309 -29.937 1.00 85.19 390 LYS A O 1
ATOM 3238 N N . GLU A 1 391 ? -6.718 -9.378 -30.535 1.00 83.38 391 GLU A N 1
ATOM 3239 C CA . GLU A 1 391 ? -6.908 -8.634 -29.286 1.00 83.38 391 GLU A CA 1
ATOM 3240 C C . GLU A 1 391 ? -7.145 -9.562 -28.090 1.00 83.38 391 GLU A C 1
ATOM 3242 O O . GLU A 1 391 ? -6.568 -9.347 -27.027 1.00 83.38 391 GLU A O 1
ATOM 3247 N N . ILE A 1 392 ? -7.888 -10.659 -28.267 1.00 83.44 392 ILE A N 1
ATOM 3248 C CA . ILE A 1 392 ? -8.042 -11.684 -27.225 1.00 83.44 392 ILE A CA 1
ATOM 3249 C C . ILE A 1 392 ? -6.674 -12.267 -26.858 1.00 83.44 392 ILE A C 1
ATOM 3251 O O . ILE A 1 392 ? -6.308 -12.236 -25.687 1.00 83.44 392 ILE A O 1
ATOM 3255 N N . LYS A 1 393 ? -5.866 -12.699 -27.837 1.00 84.31 393 LYS A N 1
ATOM 3256 C CA . LYS A 1 393 ? -4.506 -13.212 -27.576 1.00 84.31 393 LYS A CA 1
ATOM 3257 C C . LYS A 1 393 ? -3.617 -12.194 -26.860 1.00 84.31 393 LYS A C 1
ATOM 3259 O O . LYS A 1 393 ? -2.811 -12.565 -26.010 1.00 84.31 393 LYS A O 1
ATOM 3264 N N . LYS A 1 394 ? -3.760 -10.906 -27.179 1.00 86.88 394 LYS A N 1
ATOM 3265 C CA . LYS A 1 394 ? -3.050 -9.824 -26.487 1.00 86.88 394 LYS A CA 1
ATOM 3266 C C . LYS A 1 394 ? -3.485 -9.717 -25.022 1.00 86.88 394 LYS A C 1
ATOM 3268 O O . LYS A 1 394 ? -2.627 -9.622 -24.149 1.00 86.88 394 LYS A O 1
ATOM 3273 N N . MET A 1 395 ? -4.786 -9.794 -24.736 1.00 87.00 395 MET A N 1
ATOM 3274 C CA . MET A 1 395 ? -5.302 -9.805 -23.361 1.00 87.00 395 MET A CA 1
ATOM 3275 C C . MET A 1 395 ? -4.836 -11.039 -22.580 1.00 87.00 395 MET A C 1
ATOM 3277 O O . MET A 1 395 ? -4.432 -10.910 -21.428 1.00 87.00 395 MET A O 1
ATOM 3281 N N . GLU A 1 396 ? -4.848 -12.222 -23.197 1.00 86.38 396 GLU A N 1
ATOM 3282 C CA . GLU A 1 396 ? -4.324 -13.459 -22.597 1.00 86.38 396 GLU A CA 1
ATOM 3283 C C . GLU A 1 396 ? -2.847 -13.309 -22.224 1.00 86.38 396 GLU A C 1
ATOM 3285 O O . GLU A 1 396 ? -2.453 -13.607 -21.096 1.00 86.38 396 GLU A O 1
ATOM 3290 N N . LYS A 1 397 ? -2.047 -12.759 -23.146 1.00 89.38 397 LYS A N 1
ATOM 3291 C CA . LYS A 1 397 ? -0.637 -12.449 -22.910 1.00 89.38 397 LYS A CA 1
ATOM 3292 C C . LYS A 1 397 ? -0.459 -11.460 -21.754 1.00 89.38 397 LYS A C 1
ATOM 3294 O O . LYS A 1 397 ? 0.376 -11.701 -20.889 1.00 89.38 397 LYS A O 1
ATOM 3299 N N . HIS A 1 398 ? -1.271 -10.402 -21.683 1.00 89.81 398 HIS A N 1
ATOM 3300 C CA . HIS A 1 398 ? -1.227 -9.441 -20.573 1.00 89.81 398 HIS A CA 1
ATOM 3301 C C . HIS A 1 398 ? -1.502 -10.108 -19.219 1.00 89.81 398 HIS A C 1
ATOM 3303 O O . HIS A 1 398 ? -0.797 -9.828 -18.253 1.00 89.81 398 HIS A O 1
ATOM 3309 N N . TYR A 1 399 ? -2.492 -11.005 -19.132 1.00 90.19 399 TYR A N 1
ATOM 3310 C CA . TYR A 1 399 ? -2.747 -11.750 -17.896 1.00 90.19 399 TYR A CA 1
ATOM 3311 C C . TYR A 1 399 ? -1.562 -12.645 -17.518 1.00 90.19 399 TYR A C 1
ATOM 3313 O O . TYR A 1 399 ? -1.144 -12.635 -16.358 1.00 90.19 399 TYR A O 1
ATOM 3321 N N . ALA A 1 400 ? -1.000 -13.368 -18.488 1.00 88.88 400 ALA A N 1
ATOM 3322 C CA . ALA A 1 400 ? 0.109 -14.290 -18.265 1.00 88.88 400 ALA A CA 1
ATOM 3323 C C . ALA A 1 400 ? 1.404 -13.583 -17.835 1.00 88.88 400 ALA A C 1
ATOM 3325 O O . ALA A 1 400 ? 2.083 -14.039 -16.914 1.00 88.88 400 ALA A O 1
ATOM 3326 N N . GLU A 1 401 ? 1.725 -12.452 -18.466 1.00 91.44 401 GLU A N 1
ATOM 3327 C CA . GLU A 1 401 ? 2.963 -11.695 -18.243 1.00 91.44 401 GLU A CA 1
ATOM 3328 C C . GLU A 1 401 ? 2.854 -10.643 -17.126 1.00 91.44 401 GLU A C 1
ATOM 3330 O O . GLU A 1 401 ? 3.857 -9.994 -16.791 1.00 91.44 401 GLU A O 1
ATOM 3335 N N . SER A 1 402 ? 1.669 -10.499 -16.524 1.00 94.31 402 SER A N 1
ATOM 3336 C CA . SER A 1 402 ? 1.418 -9.575 -15.418 1.00 94.31 402 SER A CA 1
ATOM 3337 C C . SER A 1 402 ? 2.355 -9.785 -14.234 1.00 94.31 402 SER A C 1
ATOM 3339 O O . SER A 1 402 ? 2.774 -10.898 -13.901 1.00 94.31 402 SER A O 1
ATOM 3341 N N . ILE A 1 403 ? 2.665 -8.688 -13.548 1.00 93.81 403 ILE A N 1
ATOM 3342 C CA . ILE A 1 403 ? 3.413 -8.723 -12.295 1.00 93.81 403 ILE A CA 1
ATOM 3343 C C . ILE A 1 403 ? 2.683 -9.568 -11.245 1.00 93.81 403 ILE A C 1
ATOM 3345 O O . ILE A 1 403 ? 3.331 -10.321 -10.528 1.00 93.81 403 ILE A O 1
ATOM 3349 N N . TYR A 1 404 ? 1.346 -9.555 -11.228 1.00 94.12 404 TYR A N 1
ATOM 3350 C CA . TYR A 1 404 ? 0.549 -10.406 -10.344 1.00 94.12 404 TYR A CA 1
ATOM 3351 C C . TYR A 1 404 ? 0.723 -11.899 -10.641 1.00 94.12 404 TYR A C 1
ATOM 3353 O O . TYR A 1 404 ? 0.839 -12.684 -9.705 1.00 94.12 404 TYR A O 1
ATOM 3361 N N . SER A 1 405 ? 0.809 -12.301 -11.915 1.00 92.69 405 SER A N 1
ATOM 3362 C CA . SER A 1 405 ? 1.120 -13.685 -12.314 1.00 92.69 405 SER A CA 1
ATOM 3363 C C . SER A 1 405 ? 2.499 -14.128 -11.801 1.00 92.69 405 SER A C 1
ATOM 3365 O O . SER A 1 405 ? 2.644 -15.210 -11.225 1.00 92.69 405 SER A O 1
ATOM 3367 N N . LYS A 1 406 ? 3.507 -13.251 -11.911 1.00 93.69 406 LYS A N 1
ATOM 3368 C CA . LYS A 1 406 ? 4.871 -13.494 -11.405 1.00 93.69 406 LYS A CA 1
ATOM 3369 C C . LYS A 1 406 ? 4.911 -13.588 -9.875 1.00 93.69 406 LYS A C 1
ATOM 3371 O O . LYS A 1 406 ? 5.483 -14.534 -9.339 1.00 93.69 406 LYS A O 1
ATOM 3376 N N . LEU A 1 407 ? 4.255 -12.657 -9.177 1.00 93.50 407 LEU A N 1
ATOM 3377 C CA . LEU A 1 407 ? 4.126 -12.663 -7.713 1.00 93.50 407 LEU A CA 1
ATOM 3378 C C . LEU A 1 407 ? 3.405 -13.925 -7.225 1.00 93.50 407 LEU A C 1
ATOM 3380 O O . LEU A 1 407 ? 3.847 -14.570 -6.278 1.00 93.50 407 LEU A O 1
ATOM 3384 N N . TYR A 1 408 ? 2.328 -14.322 -7.903 1.00 94.44 408 TYR A N 1
ATOM 3385 C CA . TYR A 1 408 ? 1.585 -15.536 -7.579 1.00 94.44 408 TYR A CA 1
ATOM 3386 C C . TYR A 1 408 ? 2.431 -16.799 -7.754 1.00 94.44 408 TYR A C 1
ATOM 3388 O O . TYR A 1 408 ? 2.376 -17.697 -6.916 1.00 94.44 408 TYR A O 1
ATOM 3396 N N . SER A 1 409 ? 3.248 -16.858 -8.805 1.00 92.50 409 SER A N 1
ATOM 3397 C CA . SER A 1 409 ? 4.145 -17.993 -9.060 1.00 92.50 409 SER A CA 1
ATOM 3398 C C . SER A 1 409 ? 5.274 -18.089 -8.029 1.00 92.50 409 SER A C 1
ATOM 3400 O O . SER A 1 409 ? 5.637 -19.186 -7.590 1.00 92.50 409 SER A O 1
ATOM 3402 N N . ALA A 1 410 ? 5.780 -16.948 -7.557 1.00 92.81 410 ALA A N 1
ATOM 3403 C CA . ALA A 1 410 ? 6.733 -16.907 -6.453 1.00 92.81 410 ALA A CA 1
ATOM 3404 C C . ALA A 1 410 ? 6.091 -17.387 -5.139 1.00 92.81 410 ALA A C 1
ATOM 3406 O O . ALA A 1 410 ? 6.640 -18.269 -4.480 1.00 92.81 410 ALA A O 1
ATOM 3407 N N . LEU A 1 411 ? 4.889 -16.898 -4.807 1.00 92.31 411 LEU A N 1
ATOM 3408 C CA . LEU A 1 411 ? 4.125 -17.350 -3.637 1.00 92.31 411 LEU A CA 1
ATOM 3409 C C . LEU A 1 411 ? 3.795 -18.844 -3.697 1.00 92.31 411 LEU A C 1
ATOM 3411 O O . LEU A 1 411 ? 3.864 -19.524 -2.682 1.00 92.31 411 LEU A O 1
ATOM 3415 N N . HIS A 1 412 ? 3.477 -19.377 -4.875 1.00 91.94 412 HIS A N 1
ATOM 3416 C CA . HIS A 1 412 ? 3.254 -20.810 -5.050 1.00 91.94 412 HIS A CA 1
ATOM 3417 C C . HIS A 1 412 ? 4.516 -21.626 -4.766 1.00 91.94 412 HIS A C 1
ATOM 3419 O O . HIS A 1 412 ? 4.450 -22.626 -4.059 1.00 91.94 412 HIS A O 1
ATOM 3425 N N . SER A 1 413 ? 5.672 -21.172 -5.259 1.00 90.38 413 SER A N 1
ATOM 3426 C CA . SER A 1 413 ? 6.964 -21.813 -4.974 1.00 90.38 413 SER A CA 1
ATOM 3427 C C . SER A 1 413 ? 7.260 -21.809 -3.468 1.00 90.38 413 SER A C 1
ATOM 3429 O O . SER A 1 413 ? 7.636 -22.831 -2.907 1.00 90.38 413 SER A O 1
ATOM 3431 N N . LEU A 1 414 ? 6.999 -20.689 -2.788 1.00 88.62 414 LEU A N 1
ATOM 3432 C CA . LEU A 1 414 ? 7.123 -20.585 -1.331 1.00 88.62 414 LEU A CA 1
ATOM 3433 C C . LEU A 1 414 ? 6.104 -21.462 -0.585 1.00 88.62 414 LEU A C 1
ATOM 3435 O O . LEU A 1 414 ? 6.435 -22.065 0.430 1.00 88.62 414 LEU A O 1
ATOM 3439 N N . SER A 1 415 ? 4.876 -21.591 -1.093 1.00 88.56 415 SER A N 1
ATOM 3440 C CA . SER A 1 415 ? 3.879 -22.500 -0.519 1.00 88.56 415 SER A CA 1
ATOM 3441 C C . SER A 1 415 ? 4.341 -23.954 -0.612 1.00 88.56 415 SER A C 1
ATOM 3443 O O . SER A 1 415 ? 4.164 -24.693 0.354 1.00 88.56 415 SER A O 1
ATOM 3445 N N . ALA A 1 416 ? 4.945 -24.357 -1.734 1.00 86.25 416 ALA A N 1
ATOM 3446 C CA . ALA A 1 416 ? 5.510 -25.693 -1.896 1.00 86.25 416 ALA A CA 1
ATOM 3447 C C . ALA A 1 416 ? 6.617 -25.947 -0.864 1.00 86.25 416 ALA A C 1
ATOM 3449 O O . ALA A 1 416 ? 6.588 -26.969 -0.186 1.00 86.25 416 ALA A O 1
ATOM 3450 N N . TRP A 1 417 ? 7.505 -24.972 -0.641 1.00 85.38 417 TRP A N 1
ATOM 3451 C CA . TRP A 1 417 ? 8.516 -25.049 0.418 1.00 85.38 417 TRP A CA 1
ATOM 3452 C C . TRP A 1 417 ? 7.918 -25.288 1.812 1.00 85.38 417 TRP A C 1
ATOM 3454 O O . TRP A 1 417 ? 8.377 -26.184 2.519 1.00 85.38 417 TRP A O 1
ATOM 3464 N N . THR A 1 418 ? 6.857 -24.562 2.190 1.00 83.25 418 THR A N 1
ATOM 3465 C CA . THR A 1 418 ? 6.200 -24.756 3.503 1.00 83.25 418 THR A CA 1
ATOM 3466 C C . THR A 1 418 ? 5.531 -26.125 3.659 1.00 83.25 418 THR A C 1
ATOM 3468 O O . THR A 1 418 ?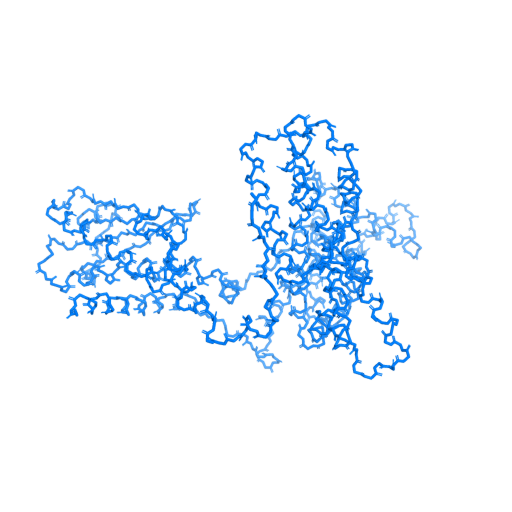 5.256 -26.551 4.775 1.00 83.25 418 THR A O 1
ATOM 3471 N N . GLN A 1 419 ? 5.259 -26.820 2.552 1.00 81.94 419 GLN A N 1
ATOM 3472 C CA . GLN A 1 419 ? 4.616 -28.136 2.531 1.00 81.94 419 GLN A CA 1
ATOM 3473 C C . GLN A 1 419 ? 5.614 -29.292 2.385 1.00 81.94 419 GLN A C 1
ATOM 3475 O O . GLN A 1 419 ? 5.244 -30.443 2.615 1.00 81.94 419 GLN A O 1
ATOM 3480 N N . SER A 1 420 ? 6.868 -29.011 2.022 1.00 76.25 420 SER A N 1
ATOM 3481 C CA . SER A 1 420 ? 7.905 -30.031 1.853 1.00 76.25 420 SER A CA 1
ATOM 3482 C C . SER A 1 420 ? 8.226 -30.750 3.174 1.00 76.25 420 SER A C 1
ATOM 3484 O O . SER A 1 420 ? 8.133 -30.133 4.234 1.00 76.25 420 SER A O 1
ATOM 3486 N N . PRO A 1 421 ? 8.637 -32.031 3.169 1.00 69.00 421 PRO A N 1
ATOM 3487 C CA . PRO A 1 421 ? 9.131 -32.733 4.364 1.00 69.00 421 PRO A CA 1
ATOM 3488 C C . PRO A 1 421 ? 10.421 -32.107 4.918 1.00 69.00 421 PRO A C 1
ATOM 3490 O O . PRO A 1 421 ? 11.260 -31.685 4.122 1.00 69.00 421 PRO A O 1
ATOM 3493 N N . GLU A 1 422 ? 10.612 -32.086 6.246 1.00 65.56 422 GLU A N 1
ATOM 3494 C CA . GLU A 1 422 ? 11.756 -31.443 6.938 1.00 65.56 422 GLU A CA 1
ATOM 3495 C C . GLU A 1 422 ? 13.125 -31.771 6.335 1.00 65.56 422 GLU A C 1
ATOM 3497 O O . GLU A 1 422 ? 13.918 -30.868 6.076 1.00 65.56 422 GLU A O 1
ATOM 3502 N N . GLU A 1 423 ? 13.351 -33.038 5.995 1.00 56.72 423 GLU A N 1
ATOM 3503 C CA . GLU A 1 423 ? 14.600 -33.550 5.415 1.00 56.72 423 GLU A CA 1
ATOM 3504 C C . GLU A 1 423 ? 14.946 -32.927 4.045 1.00 56.72 423 GLU A C 1
ATOM 3506 O O . GLU A 1 423 ? 16.109 -32.882 3.650 1.00 56.72 423 GLU A O 1
ATOM 3511 N N . SER A 1 424 ? 13.955 -32.384 3.329 1.00 59.62 424 SER A N 1
ATOM 3512 C CA . SER A 1 424 ? 14.110 -31.751 2.008 1.00 59.62 424 SER A CA 1
ATOM 3513 C C . SER A 1 424 ? 14.107 -30.212 2.038 1.00 59.62 424 SER A C 1
ATOM 3515 O O . SER A 1 424 ? 14.359 -29.575 1.010 1.00 59.62 424 SER A O 1
ATOM 3517 N N . ARG A 1 425 ? 13.838 -29.594 3.203 1.00 63.41 425 ARG A N 1
ATOM 3518 C CA . ARG A 1 425 ? 13.569 -28.145 3.333 1.00 63.41 425 ARG A CA 1
ATOM 3519 C C . ARG A 1 425 ? 14.804 -27.250 3.235 1.00 63.41 425 ARG A C 1
ATOM 3521 O O . ARG A 1 425 ? 14.681 -26.155 2.695 1.00 63.41 425 ARG A O 1
ATOM 3528 N N . ALA A 1 426 ? 15.958 -27.674 3.756 1.00 56.41 426 ALA A N 1
ATOM 3529 C CA . ALA A 1 426 ? 17.105 -26.775 3.950 1.00 56.41 426 ALA A CA 1
ATOM 3530 C C . ALA A 1 426 ? 18.151 -26.809 2.817 1.00 56.41 426 ALA A C 1
ATOM 3532 O O . ALA A 1 426 ? 18.700 -25.768 2.473 1.00 56.41 426 ALA A O 1
ATOM 3533 N N . ALA A 1 427 ? 18.412 -27.971 2.205 1.00 57.97 427 ALA A N 1
ATOM 3534 C CA . ALA A 1 427 ? 19.428 -28.103 1.149 1.00 57.97 427 ALA A CA 1
ATOM 3535 C C . ALA A 1 427 ? 18.835 -28.401 -0.242 1.00 57.97 427 ALA A C 1
ATOM 3537 O O . ALA A 1 427 ? 19.335 -27.898 -1.242 1.00 57.97 427 ALA A O 1
ATOM 3538 N N . GLY A 1 428 ? 17.733 -29.158 -0.321 1.00 69.00 428 GLY A N 1
ATOM 3539 C CA . GLY A 1 428 ? 17.167 -29.603 -1.602 1.00 69.00 428 GLY A CA 1
ATOM 3540 C C . GLY A 1 428 ? 16.208 -28.614 -2.274 1.00 69.00 428 GLY A C 1
ATOM 3541 O O . GLY A 1 428 ? 16.087 -28.612 -3.498 1.00 69.00 428 GLY A O 1
ATOM 3542 N N . PHE A 1 429 ? 15.520 -27.749 -1.515 1.00 81.00 429 PHE A N 1
ATOM 3543 C CA . PHE A 1 429 ? 14.485 -26.883 -2.095 1.00 81.00 429 PHE A CA 1
ATOM 3544 C C . PHE A 1 429 ? 15.048 -25.843 -3.073 1.00 81.00 429 PHE A C 1
ATOM 3546 O O . PHE A 1 429 ? 14.485 -25.670 -4.151 1.00 81.00 429 PHE A O 1
ATOM 3553 N N . LEU A 1 430 ? 16.162 -25.175 -2.751 1.00 80.00 430 LEU A N 1
ATOM 3554 C CA . LEU A 1 430 ? 16.762 -24.167 -3.642 1.00 80.00 430 LEU A CA 1
ATOM 3555 C C . LEU A 1 430 ? 17.260 -24.765 -4.969 1.00 80.00 430 LEU A C 1
ATOM 3557 O O . LEU A 1 430 ? 17.292 -24.062 -5.981 1.00 80.00 430 LEU A O 1
ATOM 3561 N N . GLU A 1 431 ? 17.609 -26.051 -4.965 1.00 83.00 431 GLU A N 1
ATOM 3562 C CA . GLU A 1 431 ? 18.034 -26.814 -6.143 1.00 83.00 431 GLU A CA 1
ATOM 3563 C C . GLU A 1 431 ? 16.856 -27.454 -6.897 1.00 83.00 431 GLU A C 1
ATOM 3565 O O . GLU A 1 431 ? 16.994 -27.851 -8.054 1.00 83.00 431 GLU A O 1
ATOM 3570 N N . SER A 1 432 ? 15.672 -27.508 -6.277 1.00 84.75 432 SER A N 1
ATOM 3571 C CA . SER A 1 432 ? 14.445 -27.989 -6.911 1.00 84.75 432 SER A CA 1
ATOM 3572 C C . SER A 1 432 ? 13.972 -27.068 -8.045 1.00 84.75 432 SER A C 1
ATOM 3574 O O . SER A 1 432 ? 14.354 -25.897 -8.144 1.00 84.75 432 SER A O 1
ATOM 3576 N N . ALA A 1 433 ? 13.063 -27.573 -8.886 1.00 84.94 433 ALA A N 1
ATOM 3577 C CA . ALA A 1 433 ? 12.430 -26.776 -9.937 1.00 84.94 433 ALA A CA 1
ATOM 3578 C C . ALA A 1 433 ? 11.736 -25.515 -9.381 1.00 84.94 433 ALA A C 1
ATOM 3580 O O . ALA A 1 433 ? 11.843 -24.441 -9.979 1.00 84.94 433 ALA A O 1
ATOM 3581 N N . ASP A 1 434 ? 11.087 -25.624 -8.216 1.00 85.25 434 ASP A N 1
ATOM 3582 C CA . ASP A 1 434 ? 10.403 -24.512 -7.553 1.00 85.25 434 ASP A CA 1
ATOM 3583 C C . ASP A 1 434 ? 11.394 -23.483 -6.986 1.00 85.25 434 ASP A C 1
ATOM 3585 O O . ASP A 1 434 ? 11.167 -22.278 -7.112 1.00 85.25 434 ASP A O 1
ATOM 3589 N N . GLY A 1 435 ? 12.525 -23.934 -6.435 1.00 85.44 435 GLY A N 1
ATOM 3590 C CA . GLY A 1 435 ? 13.595 -23.063 -5.940 1.00 85.44 435 GLY A CA 1
ATOM 3591 C C . GLY A 1 435 ? 14.308 -22.297 -7.054 1.00 85.44 435 GLY A C 1
ATOM 3592 O O . GLY A 1 435 ? 14.481 -21.078 -6.967 1.00 85.44 435 GLY A O 1
ATOM 3593 N N . LEU A 1 436 ? 14.648 -22.974 -8.156 1.00 87.69 436 LEU A N 1
ATOM 3594 C CA . LEU A 1 436 ? 15.241 -22.337 -9.338 1.00 87.69 436 LEU A CA 1
ATOM 3595 C C . LEU A 1 436 ? 14.290 -21.317 -9.973 1.00 87.69 436 LEU A C 1
ATOM 3597 O O . LEU A 1 436 ? 14.726 -20.245 -10.406 1.00 87.69 436 LEU A O 1
ATOM 3601 N N . ARG A 1 437 ? 12.991 -21.628 -10.013 1.00 88.88 437 ARG A N 1
ATOM 3602 C CA . ARG A 1 437 ? 11.946 -20.711 -10.477 1.00 88.88 437 ARG A CA 1
ATOM 3603 C C . ARG A 1 437 ? 11.843 -19.487 -9.576 1.00 88.88 437 ARG A C 1
ATOM 3605 O O . ARG A 1 437 ? 11.912 -18.365 -10.076 1.00 88.88 437 ARG A O 1
ATOM 3612 N N . LEU A 1 438 ? 11.775 -19.688 -8.259 1.00 90.06 438 LEU A N 1
ATOM 3613 C CA . LEU A 1 438 ? 11.754 -18.602 -7.283 1.00 90.06 438 LEU A CA 1
ATOM 3614 C C . LEU A 1 438 ? 12.978 -17.693 -7.440 1.00 90.06 438 LEU A C 1
ATOM 3616 O O . LEU A 1 438 ? 12.818 -16.482 -7.551 1.00 90.06 438 LEU A O 1
ATOM 3620 N N . LYS A 1 439 ? 14.186 -18.255 -7.574 1.00 90.06 439 LYS A N 1
ATOM 3621 C CA . LYS A 1 439 ? 15.420 -17.485 -7.801 1.00 90.06 439 LYS A CA 1
ATOM 3622 C C . LYS A 1 439 ? 15.342 -16.603 -9.054 1.00 90.06 439 LYS A C 1
ATOM 3624 O O . LYS A 1 439 ? 15.719 -15.433 -8.997 1.00 90.06 439 LYS A O 1
ATOM 3629 N N . ARG A 1 440 ? 14.821 -17.125 -10.173 1.00 91.31 440 ARG A N 1
ATOM 3630 C CA . ARG A 1 440 ? 14.615 -16.336 -11.407 1.00 91.31 440 ARG A CA 1
ATOM 3631 C C . ARG A 1 440 ? 13.607 -15.208 -11.191 1.00 91.31 440 ARG A C 1
ATOM 3633 O O . ARG A 1 440 ? 13.872 -14.074 -11.587 1.00 91.31 440 ARG A O 1
ATOM 3640 N N . LEU A 1 441 ? 12.478 -15.501 -10.544 1.00 91.00 441 LEU A N 1
ATOM 3641 C CA . LEU A 1 441 ? 11.446 -14.508 -10.237 1.00 91.00 441 LEU A CA 1
ATOM 3642 C C . LEU A 1 441 ? 11.980 -13.416 -9.302 1.00 91.00 441 LEU A C 1
ATOM 3644 O O . LEU A 1 441 ? 11.709 -12.240 -9.537 1.00 91.00 441 LEU A O 1
ATOM 3648 N N . MET A 1 442 ? 12.806 -13.772 -8.314 1.00 90.38 442 MET A N 1
ATOM 3649 C CA . MET A 1 442 ? 13.485 -12.811 -7.443 1.00 90.38 442 MET A CA 1
ATOM 3650 C C . MET A 1 442 ? 14.390 -11.869 -8.236 1.00 90.38 442 MET A C 1
ATOM 3652 O O . MET A 1 442 ? 14.335 -10.662 -8.020 1.00 90.38 442 MET A O 1
ATOM 3656 N N . SER A 1 443 ? 15.184 -12.375 -9.185 1.00 89.69 443 SER A N 1
ATOM 3657 C CA . SER A 1 443 ? 16.005 -11.519 -10.054 1.00 89.69 443 SER A CA 1
ATOM 3658 C C . SER A 1 443 ? 15.154 -10.549 -10.877 1.00 89.69 443 SER A C 1
ATOM 3660 O O . SER A 1 443 ? 15.489 -9.369 -10.978 1.00 89.69 443 SER A O 1
ATOM 3662 N N . VAL A 1 444 ? 14.024 -11.018 -11.420 1.00 89.12 444 VAL A N 1
ATOM 3663 C CA . VAL A 1 444 ? 13.075 -10.159 -12.145 1.00 89.12 444 VAL A CA 1
ATOM 3664 C C . VAL A 1 444 ? 12.497 -9.086 -11.222 1.00 89.12 444 VAL A C 1
ATOM 3666 O O . VAL A 1 444 ? 12.478 -7.916 -11.597 1.00 89.12 444 VAL A O 1
ATOM 3669 N N . MET A 1 445 ? 12.057 -9.443 -10.014 1.00 88.69 445 MET A N 1
ATOM 3670 C CA . MET A 1 445 ? 11.498 -8.481 -9.059 1.00 88.69 445 MET A CA 1
ATOM 3671 C C . MET A 1 445 ? 12.542 -7.464 -8.599 1.00 88.69 445 MET A C 1
ATOM 3673 O O . MET A 1 445 ? 12.259 -6.271 -8.652 1.00 88.69 445 MET A O 1
ATOM 3677 N N . LYS A 1 446 ? 13.767 -7.893 -8.265 1.00 88.88 446 LYS A N 1
ATOM 3678 C CA . LYS A 1 446 ? 14.874 -6.993 -7.896 1.00 88.88 446 LYS A CA 1
ATOM 3679 C C . LYS A 1 446 ? 15.187 -5.977 -8.992 1.00 88.88 446 LYS A C 1
ATOM 3681 O O . LYS A 1 446 ? 15.464 -4.822 -8.690 1.00 88.88 446 LYS A O 1
ATOM 3686 N N . PHE A 1 447 ? 15.088 -6.378 -10.258 1.00 88.88 447 PHE A N 1
ATOM 3687 C CA . PHE A 1 447 ? 15.275 -5.468 -11.387 1.00 88.88 447 PHE A CA 1
ATOM 3688 C C . PHE A 1 447 ? 14.115 -4.472 -11.563 1.00 88.88 447 PHE A C 1
ATOM 3690 O O . PHE A 1 447 ? 14.329 -3.335 -11.976 1.00 88.88 447 PHE A O 1
ATOM 3697 N N . ARG A 1 448 ? 12.873 -4.878 -11.273 1.00 87.62 448 ARG A N 1
ATOM 3698 C CA . ARG A 1 448 ? 11.671 -4.054 -11.510 1.00 87.62 448 ARG A CA 1
ATOM 3699 C C . ARG A 1 448 ? 11.289 -3.155 -10.333 1.00 87.62 448 ARG A C 1
ATOM 3701 O O . ARG A 1 448 ? 10.719 -2.090 -10.556 1.00 87.62 448 ARG A O 1
ATOM 3708 N N . LEU A 1 449 ? 11.601 -3.562 -9.105 1.00 88.44 449 LEU A N 1
ATOM 3709 C CA . LEU A 1 449 ? 11.199 -2.876 -7.878 1.00 88.44 449 LEU A CA 1
ATOM 3710 C C . LEU A 1 449 ? 11.701 -1.423 -7.777 1.00 88.44 449 LEU A C 1
ATOM 3712 O O . LEU A 1 449 ? 10.915 -0.586 -7.338 1.00 88.44 449 LEU A O 1
ATOM 3716 N N . PRO A 1 450 ? 12.927 -1.066 -8.218 1.00 88.75 450 PRO A N 1
ATOM 3717 C CA . PRO A 1 450 ? 13.372 0.328 -8.201 1.00 88.75 450 PRO A CA 1
ATOM 3718 C C . PRO A 1 450 ? 12.472 1.254 -9.028 1.00 88.75 450 PRO A C 1
ATOM 3720 O O . PRO A 1 450 ? 12.100 2.321 -8.555 1.00 88.75 450 PRO A O 1
ATOM 3723 N N . ALA A 1 451 ? 12.058 0.821 -10.224 1.00 88.19 451 ALA A N 1
ATOM 3724 C CA . ALA A 1 451 ? 11.164 1.604 -11.079 1.00 88.19 451 ALA A CA 1
ATOM 3725 C C . ALA A 1 451 ? 9.755 1.737 -10.476 1.00 88.19 451 ALA A C 1
ATOM 3727 O O . ALA A 1 451 ? 9.137 2.791 -10.577 1.00 88.19 451 ALA A O 1
ATOM 3728 N N . ILE A 1 452 ? 9.259 0.681 -9.818 1.00 90.25 452 ILE A N 1
ATOM 3729 C CA . ILE A 1 452 ? 7.975 0.712 -9.099 1.00 90.25 452 ILE A CA 1
ATOM 3730 C C . ILE A 1 452 ? 8.040 1.724 -7.954 1.00 90.25 452 ILE A C 1
ATOM 3732 O O . ILE A 1 452 ? 7.175 2.587 -7.867 1.00 90.25 452 ILE A O 1
ATOM 3736 N N . LYS A 1 453 ? 9.080 1.647 -7.113 1.00 88.56 453 LYS A N 1
ATOM 3737 C CA . LYS A 1 453 ? 9.256 2.534 -5.956 1.00 88.56 453 LYS A CA 1
ATOM 3738 C C . LYS A 1 453 ? 9.443 3.996 -6.361 1.00 88.56 453 LYS A C 1
ATOM 3740 O O . LYS A 1 453 ? 8.865 4.853 -5.712 1.00 88.56 453 LYS A O 1
ATOM 3745 N N . SER A 1 454 ? 10.190 4.267 -7.433 1.00 86.94 454 SER A N 1
ATOM 3746 C CA . SER A 1 454 ? 10.430 5.635 -7.916 1.00 86.94 454 SER A CA 1
ATOM 3747 C C . SER A 1 454 ? 9.159 6.295 -8.465 1.00 86.94 454 SER A C 1
ATOM 3749 O O . SER A 1 454 ? 8.887 7.463 -8.197 1.00 86.94 454 SER A O 1
ATOM 3751 N N . ILE A 1 455 ? 8.312 5.538 -9.171 1.00 90.12 455 ILE A N 1
ATOM 3752 C CA . ILE A 1 455 ? 6.999 6.045 -9.592 1.00 90.12 455 ILE A CA 1
ATOM 3753 C C . ILE A 1 455 ? 6.056 6.156 -8.389 1.00 90.12 455 ILE A C 1
ATOM 3755 O O . ILE A 1 455 ? 5.345 7.146 -8.276 1.00 90.12 455 ILE A O 1
ATOM 3759 N N . GLN A 1 456 ? 6.060 5.188 -7.469 1.00 89.88 456 GLN A N 1
ATOM 3760 C CA . GLN A 1 456 ? 5.251 5.223 -6.246 1.00 89.88 456 GLN A CA 1
ATOM 3761 C C . GLN A 1 456 ? 5.539 6.480 -5.403 1.00 89.88 456 GLN A C 1
ATOM 3763 O O . GLN A 1 456 ? 4.597 7.171 -5.024 1.00 89.88 456 GLN A O 1
ATOM 3768 N N . SER A 1 457 ? 6.812 6.808 -5.154 1.00 86.50 457 SER A N 1
ATOM 3769 C CA . SER A 1 457 ? 7.206 8.013 -4.408 1.00 86.50 457 SER A CA 1
ATOM 3770 C C . SER A 1 457 ? 6.763 9.284 -5.132 1.00 86.50 457 SER A C 1
ATOM 3772 O O . SER A 1 457 ? 6.113 10.147 -4.545 1.00 86.50 457 SER A O 1
ATOM 3774 N N . SER A 1 458 ? 7.023 9.353 -6.437 1.00 88.06 458 SER A N 1
ATOM 3775 C CA . SER A 1 458 ? 6.664 10.497 -7.276 1.00 88.06 458 SER A CA 1
ATOM 3776 C C . SER A 1 458 ? 5.146 10.736 -7.337 1.00 88.06 458 SER A C 1
ATOM 3778 O O . SER A 1 458 ? 4.692 11.877 -7.257 1.00 88.06 458 SER A O 1
ATOM 3780 N N . LEU A 1 459 ? 4.342 9.670 -7.445 1.00 88.50 459 LEU A N 1
ATOM 3781 C CA . LEU A 1 459 ? 2.877 9.743 -7.412 1.00 88.50 459 LEU A CA 1
ATOM 3782 C C . LEU A 1 459 ? 2.342 10.147 -6.035 1.00 88.50 459 LEU A C 1
ATOM 3784 O O . LEU A 1 459 ? 1.349 10.867 -5.983 1.00 88.50 459 LEU A O 1
ATOM 3788 N N . GLY A 1 460 ? 2.983 9.710 -4.946 1.00 85.38 460 GLY A N 1
ATOM 3789 C CA . GLY A 1 460 ? 2.644 10.135 -3.585 1.00 85.38 460 GLY A CA 1
ATOM 3790 C C . GLY A 1 460 ? 2.786 11.647 -3.416 1.00 85.38 460 GLY A C 1
ATOM 3791 O O . GLY A 1 460 ? 1.815 12.317 -3.075 1.00 85.38 460 GLY A O 1
ATOM 3792 N N . VAL A 1 461 ? 3.949 12.196 -3.786 1.00 84.94 461 VAL A N 1
ATOM 3793 C CA . VAL A 1 461 ? 4.209 13.647 -3.729 1.00 84.94 461 VAL A CA 1
ATOM 3794 C C . VAL A 1 461 ? 3.220 14.428 -4.596 1.00 84.94 461 VAL A C 1
ATOM 3796 O O . VAL A 1 461 ? 2.690 15.452 -4.167 1.00 84.94 461 VAL A O 1
ATOM 3799 N N . LEU A 1 462 ? 2.933 13.946 -5.809 1.00 84.31 462 LEU A N 1
ATOM 3800 C CA . LEU A 1 462 ? 1.960 14.573 -6.707 1.00 84.31 462 LEU A CA 1
ATOM 3801 C C . LEU A 1 462 ? 0.541 14.559 -6.141 1.00 84.31 462 LEU A C 1
ATOM 3803 O O . LEU A 1 462 ? -0.178 15.548 -6.271 1.00 84.31 462 LEU A O 1
ATOM 3807 N N . LEU A 1 463 ? 0.124 13.441 -5.543 1.00 81.75 463 LEU A N 1
ATOM 3808 C CA . LEU A 1 463 ? -1.199 13.305 -4.947 1.00 81.75 463 LEU A CA 1
ATOM 3809 C C . LEU A 1 463 ? -1.362 14.271 -3.777 1.00 81.75 463 LEU A C 1
ATOM 3811 O O . LEU A 1 463 ? -2.349 15.002 -3.748 1.00 81.75 463 LEU A O 1
ATOM 3815 N N . ASP A 1 464 ? -0.375 14.320 -2.881 1.00 76.81 464 ASP A N 1
ATOM 3816 C CA . ASP A 1 464 ? -0.367 15.272 -1.776 1.00 76.81 464 ASP A CA 1
ATOM 3817 C C . ASP A 1 464 ? -0.423 16.710 -2.323 1.00 76.81 464 ASP A C 1
ATOM 3819 O O . ASP A 1 464 ? -1.270 17.495 -1.899 1.00 76.81 464 ASP A O 1
ATOM 3823 N N . THR A 1 465 ? 0.396 17.040 -3.333 1.00 76.12 465 THR A N 1
ATOM 3824 C CA . THR A 1 465 ? 0.453 18.392 -3.938 1.00 76.12 465 THR A CA 1
ATOM 3825 C C . THR A 1 465 ? -0.875 18.791 -4.580 1.00 76.12 465 THR A C 1
ATOM 3827 O O . THR A 1 465 ? -1.319 19.931 -4.452 1.00 76.12 465 THR A O 1
ATOM 3830 N N . ASN A 1 466 ? -1.554 17.845 -5.227 1.00 73.75 466 ASN A N 1
ATOM 3831 C CA . ASN A 1 466 ? -2.882 18.056 -5.792 1.00 73.75 466 ASN A CA 1
ATOM 3832 C C . ASN A 1 466 ? -3.948 18.260 -4.703 1.00 73.75 466 ASN A C 1
ATOM 3834 O O . ASN A 1 466 ? -4.822 19.111 -4.846 1.00 73.75 466 ASN A O 1
ATOM 3838 N N . GLU A 1 467 ? -3.872 17.519 -3.597 1.00 69.75 467 GLU A N 1
ATOM 3839 C CA . GLU A 1 467 ? -4.767 17.711 -2.452 1.00 69.75 467 GLU A CA 1
ATOM 3840 C C . GLU A 1 467 ? -4.592 19.103 -1.817 1.00 69.75 467 GLU A C 1
ATOM 3842 O O . GLU A 1 467 ? -5.592 19.759 -1.525 1.00 69.75 467 GLU A O 1
ATOM 3847 N N . GLU A 1 468 ? -3.358 19.602 -1.676 1.00 68.94 468 GLU A N 1
ATOM 3848 C CA . GLU A 1 468 ? -3.096 20.972 -1.203 1.00 68.94 468 GLU A CA 1
ATOM 3849 C C . GLU A 1 468 ? -3.594 22.034 -2.194 1.00 68.94 468 GLU A C 1
ATOM 3851 O O . GLU A 1 468 ? -4.247 22.994 -1.781 1.00 68.94 468 GLU A O 1
ATOM 3856 N N . ALA A 1 469 ? -3.353 21.859 -3.497 1.00 60.91 469 ALA A N 1
ATOM 3857 C CA . ALA A 1 469 ? -3.819 22.797 -4.518 1.00 60.91 469 ALA A CA 1
ATOM 3858 C C . ALA A 1 469 ? -5.353 22.937 -4.519 1.00 60.91 469 ALA A C 1
ATOM 3860 O O . ALA A 1 469 ? -5.868 24.050 -4.609 1.00 60.91 469 ALA A O 1
ATOM 3861 N N . VAL A 1 470 ? -6.087 21.831 -4.343 1.00 59.84 470 VAL A N 1
ATOM 3862 C CA . VAL A 1 470 ? -7.558 21.837 -4.234 1.00 59.84 470 VAL A CA 1
ATOM 3863 C C . VAL A 1 470 ? -8.039 22.540 -2.959 1.00 59.84 470 VAL A C 1
ATOM 3865 O O . VAL A 1 470 ? -9.072 23.204 -2.987 1.00 59.84 470 VAL A O 1
ATOM 3868 N N . LEU A 1 471 ? -7.300 22.437 -1.849 1.00 56.75 471 LEU A N 1
ATOM 3869 C CA . LEU A 1 471 ? -7.612 23.149 -0.600 1.00 56.75 471 LEU A CA 1
ATOM 3870 C C . LEU A 1 471 ? -7.325 24.659 -0.681 1.00 56.75 471 LEU A C 1
ATOM 3872 O O . LEU A 1 471 ? -7.928 25.429 0.064 1.00 56.75 471 LEU A O 1
ATOM 3876 N N . GLN A 1 472 ? -6.406 25.078 -1.556 1.00 55.19 472 GLN A N 1
ATOM 3877 C CA . GLN A 1 472 ? -6.016 26.480 -1.756 1.00 55.19 472 GLN A CA 1
ATOM 3878 C C . GLN A 1 472 ? -6.720 27.160 -2.944 1.00 55.19 472 GLN A C 1
ATOM 3880 O O . GLN A 1 472 ? -6.550 28.365 -3.132 1.00 55.19 472 GLN A O 1
ATOM 3885 N N . ALA A 1 473 ? -7.479 26.415 -3.753 1.00 52.22 473 ALA A N 1
ATOM 3886 C CA . ALA A 1 473 ? -8.213 26.951 -4.895 1.00 52.22 473 ALA A CA 1
ATOM 3887 C C . ALA A 1 473 ? -9.385 27.841 -4.444 1.00 52.22 473 ALA A C 1
ATOM 3889 O O . ALA A 1 473 ? -10.123 27.505 -3.509 1.00 52.22 473 ALA A O 1
ATOM 3890 N N . GLU A 1 474 ? -9.561 28.979 -5.123 1.00 45.31 474 GLU A N 1
ATOM 3891 C CA . GLU A 1 474 ? -10.657 29.913 -4.856 1.00 45.31 474 GLU A CA 1
ATOM 3892 C C . GLU A 1 474 ? -12.026 29.217 -5.011 1.00 45.31 474 GLU A C 1
ATOM 3894 O O . GLU A 1 474 ? -12.213 28.426 -5.945 1.00 45.31 474 GLU A O 1
ATOM 3899 N N . PRO A 1 475 ? -12.990 29.502 -4.112 1.00 48.78 475 PRO A N 1
ATOM 3900 C CA . PRO A 1 475 ? -14.245 28.755 -3.969 1.00 48.78 475 PRO A CA 1
ATOM 3901 C C . PRO A 1 475 ? -15.127 28.698 -5.226 1.00 48.78 475 PRO A C 1
ATOM 3903 O O . PRO A 1 475 ? -15.998 27.834 -5.309 1.00 48.78 475 PRO A O 1
ATOM 3906 N N . ASP A 1 476 ? -14.889 29.561 -6.213 1.00 45.44 476 ASP A N 1
ATOM 3907 C CA . ASP A 1 476 ? -15.761 29.727 -7.378 1.00 45.44 476 ASP A CA 1
ATOM 3908 C C . ASP A 1 476 ? -15.432 28.807 -8.573 1.00 45.44 476 ASP A C 1
ATOM 3910 O O . ASP A 1 476 ? -16.195 28.774 -9.538 1.00 45.44 476 ASP A O 1
ATOM 3914 N N . THR A 1 477 ? -14.337 28.032 -8.543 1.00 46.94 477 THR A N 1
ATOM 3915 C CA . THR A 1 477 ? -13.892 27.237 -9.717 1.00 46.94 477 THR A CA 1
ATOM 3916 C C . THR A 1 477 ? -13.988 25.717 -9.560 1.00 46.94 477 THR A C 1
ATOM 3918 O O . THR A 1 477 ? -14.101 25.004 -10.557 1.00 46.94 477 THR A O 1
ATOM 3921 N N . VAL A 1 478 ? -14.004 25.196 -8.331 1.00 45.31 478 VAL A N 1
ATOM 3922 C CA . VAL A 1 478 ? -14.106 23.757 -8.034 1.00 45.31 478 VAL A CA 1
ATOM 3923 C C . VAL A 1 478 ? -15.017 23.594 -6.816 1.00 45.31 478 VAL A C 1
ATOM 3925 O O . VAL A 1 478 ? -14.802 24.309 -5.839 1.00 45.31 478 VAL A O 1
ATOM 3928 N N . PRO A 1 479 ? -16.014 22.680 -6.807 1.00 47.53 479 PRO A N 1
ATOM 3929 C CA . PRO A 1 479 ? -16.805 22.431 -5.607 1.00 47.53 479 PRO A CA 1
ATOM 3930 C C . PRO A 1 479 ? -15.868 21.998 -4.475 1.00 47.53 479 PRO A C 1
ATOM 3932 O O . PRO A 1 479 ? -15.364 20.871 -4.464 1.00 47.53 479 PRO A O 1
ATOM 3935 N N . GLN A 1 480 ? -15.601 22.920 -3.546 1.00 52.50 480 GLN A N 1
ATOM 3936 C CA . GLN A 1 480 ? -14.730 22.668 -2.409 1.00 52.50 480 GLN A CA 1
ATOM 3937 C C . GLN A 1 480 ? -15.310 21.503 -1.607 1.00 52.50 480 GLN A C 1
ATOM 3939 O O . GLN A 1 480 ? -16.493 21.484 -1.253 1.00 52.50 480 GLN A O 1
ATOM 3944 N N . ARG A 1 481 ? -14.479 20.493 -1.331 1.00 54.25 481 ARG A N 1
ATOM 3945 C CA . ARG A 1 481 ? -14.867 19.412 -0.422 1.00 54.25 481 ARG A CA 1
ATOM 3946 C C . ARG A 1 481 ? -15.186 20.029 0.937 1.00 54.25 481 ARG A C 1
ATOM 3948 O O . ARG A 1 481 ? -14.337 20.692 1.523 1.00 54.25 481 ARG A O 1
ATOM 3955 N N . GLN A 1 482 ? -16.393 19.787 1.443 1.00 57.31 482 GLN A N 1
ATOM 3956 C CA . GLN A 1 482 ? -16.747 20.174 2.805 1.00 57.31 482 GLN A CA 1
ATOM 3957 C C . GLN A 1 482 ? -15.863 19.396 3.782 1.00 57.31 482 GLN A C 1
ATOM 3959 O O . GLN A 1 482 ? -15.985 18.177 3.910 1.00 57.31 482 GLN A O 1
ATOM 3964 N N . LEU A 1 483 ? -14.953 20.103 4.447 1.00 61.66 483 LEU A N 1
ATOM 3965 C CA . LEU A 1 483 ? -14.189 19.559 5.562 1.00 61.66 483 LEU A CA 1
ATOM 3966 C C . LEU A 1 483 ? -15.147 19.329 6.731 1.00 61.66 483 LEU A C 1
ATOM 3968 O O . LEU A 1 483 ? -15.929 20.212 7.087 1.00 61.66 483 LEU A O 1
ATOM 3972 N N . ILE A 1 484 ? -15.098 18.140 7.329 1.00 67.62 484 ILE A N 1
ATOM 3973 C CA . ILE A 1 484 ? -15.943 17.835 8.483 1.00 67.62 484 ILE A CA 1
ATOM 3974 C C . ILE A 1 484 ? -15.278 18.408 9.733 1.00 67.62 484 ILE A C 1
ATOM 3976 O O . ILE A 1 484 ? -14.106 18.105 9.970 1.00 67.62 484 ILE A O 1
ATOM 3980 N N . PRO A 1 485 ? -15.997 19.177 10.574 1.00 75.69 485 PRO A N 1
ATOM 3981 C CA . PRO A 1 485 ? -15.487 19.594 11.873 1.00 75.69 485 PRO A CA 1
ATOM 3982 C C . PRO A 1 485 ? -15.387 18.358 12.775 1.00 75.69 485 PRO A C 1
ATOM 3984 O O . PRO A 1 485 ? -16.331 17.996 13.475 1.00 75.69 485 PRO A O 1
ATOM 3987 N N . LEU A 1 486 ? -14.253 17.655 12.707 1.00 75.44 486 LEU A N 1
ATOM 3988 C CA . LEU A 1 486 ? -14.082 16.330 13.311 1.00 75.44 486 LEU A CA 1
ATOM 3989 C C . LEU A 1 486 ? -14.305 16.333 14.820 1.00 75.44 486 LEU A C 1
ATOM 3991 O O . LEU A 1 486 ? -14.839 15.364 15.351 1.00 75.44 486 LEU A O 1
ATOM 3995 N N . ASP A 1 487 ? -13.948 17.417 15.508 1.00 74.81 487 ASP A N 1
ATOM 3996 C CA . ASP A 1 487 ? -14.199 17.544 16.941 1.00 74.81 487 ASP A CA 1
ATOM 3997 C C . ASP A 1 487 ? -15.688 17.619 17.270 1.00 74.81 487 ASP A C 1
ATOM 3999 O O . ASP A 1 487 ? -16.143 16.962 18.211 1.00 74.81 487 ASP A O 1
ATOM 4003 N N . ASP A 1 488 ? -16.458 18.371 16.488 1.00 80.62 488 ASP A N 1
ATOM 4004 C CA . ASP A 1 488 ? -17.900 18.490 16.684 1.00 80.62 488 ASP A CA 1
ATOM 4005 C C . ASP A 1 488 ? -18.620 17.223 16.236 1.00 80.62 488 ASP A C 1
ATOM 4007 O O . ASP A 1 488 ? -19.527 16.756 16.924 1.00 80.62 488 ASP A O 1
ATOM 4011 N N . PHE A 1 489 ? -18.155 16.592 15.156 1.00 84.38 489 PHE A N 1
ATOM 4012 C CA . PHE A 1 489 ? -18.674 15.306 14.710 1.00 84.38 489 PHE A CA 1
ATOM 4013 C C . PHE A 1 489 ? -18.400 14.198 15.732 1.00 84.38 489 PHE A C 1
ATOM 4015 O O . PHE A 1 489 ? -19.310 13.447 16.074 1.00 84.38 489 PHE A O 1
ATOM 4022 N N . ARG A 1 490 ? -17.190 14.136 16.299 1.00 84.38 490 ARG A N 1
ATOM 4023 C CA . ARG A 1 490 ? -16.842 13.195 17.372 1.00 84.38 490 ARG A CA 1
ATOM 4024 C C . ARG A 1 490 ? -17.732 13.396 18.596 1.00 84.38 490 ARG A C 1
ATOM 4026 O O . ARG A 1 490 ? -18.236 12.421 19.148 1.00 84.38 490 ARG A O 1
ATOM 4033 N N . LYS A 1 491 ? -17.960 14.647 19.017 1.00 85.94 491 LYS A N 1
ATOM 4034 C CA . LYS A 1 491 ? -18.881 14.955 20.126 1.00 85.94 491 LYS A CA 1
ATOM 4035 C C . LYS A 1 491 ? -20.304 14.509 19.795 1.00 85.94 491 LYS A C 1
ATOM 4037 O O . LYS A 1 491 ? -20.914 13.808 20.600 1.00 85.94 491 LYS A O 1
ATOM 4042 N N . ALA A 1 492 ? -20.816 14.873 18.620 1.00 88.06 492 ALA A N 1
ATOM 4043 C CA . ALA A 1 492 ? -22.157 14.507 18.171 1.00 88.06 492 ALA A CA 1
ATOM 4044 C C . ALA A 1 492 ? -22.340 12.984 18.123 1.00 88.06 492 ALA A C 1
ATOM 4046 O O . ALA A 1 492 ? -23.323 12.467 18.651 1.00 88.06 492 ALA A O 1
ATOM 4047 N N . TRP A 1 493 ? -21.356 12.262 17.583 1.00 90.50 493 TRP A N 1
ATOM 4048 C CA . TRP A 1 493 ? -21.328 10.804 17.568 1.00 90.50 493 TRP A CA 1
ATOM 4049 C C . TRP A 1 493 ? -21.338 10.217 18.983 1.00 90.50 493 TRP A C 1
ATOM 4051 O O . TRP A 1 493 ? -22.156 9.347 19.277 1.00 90.50 493 TRP A O 1
ATOM 4061 N N . SER A 1 494 ? -20.501 10.729 19.893 1.00 89.25 494 SER A N 1
ATOM 4062 C CA . SER A 1 494 ? -20.497 10.301 21.296 1.00 89.25 494 SER A CA 1
ATOM 4063 C C . SER A 1 494 ? -21.852 10.478 21.980 1.00 89.25 494 SER A C 1
ATOM 4065 O O . SER A 1 494 ? -22.264 9.589 22.725 1.00 89.25 494 SER A O 1
ATOM 4067 N N . TYR A 1 495 ? -22.551 11.592 21.743 1.00 89.38 495 TYR A N 1
ATOM 4068 C CA . TYR A 1 495 ? -23.888 11.826 22.301 1.00 89.38 495 TYR A CA 1
ATOM 4069 C C . TYR A 1 495 ? -24.947 10.917 21.678 1.00 89.38 495 TYR A C 1
ATOM 4071 O O . TYR A 1 495 ? -25.757 10.331 22.401 1.00 89.38 495 TYR A O 1
ATOM 4079 N N . PHE A 1 496 ? -24.927 10.780 20.353 1.00 91.81 496 PHE A N 1
ATOM 4080 C CA . PHE A 1 496 ? -25.859 9.943 19.607 1.00 91.81 496 PHE A CA 1
ATOM 4081 C C . PHE A 1 496 ? -25.731 8.470 20.010 1.00 91.81 496 PHE A C 1
ATOM 4083 O O . PHE A 1 496 ? -26.693 7.877 20.493 1.00 91.81 496 PHE A O 1
ATOM 4090 N N . CYS A 1 497 ? -24.524 7.912 19.896 1.00 91.12 497 CYS A N 1
ATOM 4091 C CA . CYS A 1 497 ? -24.226 6.515 20.199 1.00 91.12 497 CYS A CA 1
ATOM 4092 C C . CYS A 1 497 ? -24.578 6.177 21.653 1.00 91.12 497 CYS A C 1
ATOM 4094 O O . CYS A 1 497 ? -25.297 5.220 21.920 1.00 91.12 497 CYS A O 1
ATOM 4096 N N . SER A 1 498 ? -24.166 7.028 22.595 1.00 92.06 498 SER A N 1
ATOM 4097 C CA . SER A 1 498 ? -24.491 6.866 24.012 1.00 92.06 498 SER A CA 1
ATOM 4098 C C . SER A 1 498 ? -25.999 6.846 24.278 1.00 92.06 498 SER A C 1
ATOM 4100 O O . SER A 1 498 ? -26.478 5.996 25.028 1.00 92.06 498 SER A O 1
ATOM 4102 N N . SER A 1 499 ? -26.763 7.740 23.646 1.00 90.19 499 SER A N 1
ATOM 4103 C CA . SER A 1 499 ? -28.215 7.822 23.841 1.00 90.19 499 SER A CA 1
ATOM 4104 C C . SER A 1 499 ? -28.938 6.604 23.271 1.00 90.19 499 SER A C 1
ATOM 4106 O O . SER A 1 499 ? -29.766 6.013 23.962 1.00 90.19 499 SER A O 1
ATOM 4108 N N . VAL A 1 500 ? -28.590 6.203 22.044 1.00 91.81 500 VAL A N 1
ATOM 4109 C CA . VAL A 1 500 ? -29.200 5.054 21.362 1.00 91.81 500 VAL A CA 1
ATOM 4110 C C . VAL A 1 500 ? -28.855 3.749 22.076 1.00 91.81 500 VAL A C 1
ATOM 4112 O O . VAL A 1 500 ? -29.756 2.977 22.387 1.00 91.81 500 VAL A O 1
ATOM 4115 N N . LEU A 1 501 ? -27.580 3.519 22.408 1.00 91.56 501 LEU A N 1
ATOM 4116 C CA . LEU A 1 501 ? -27.162 2.297 23.100 1.00 91.56 501 LEU A CA 1
ATOM 4117 C C . LEU A 1 501 ? -27.781 2.183 24.490 1.00 91.56 501 LEU A C 1
ATOM 4119 O O . LEU A 1 501 ? -28.209 1.101 24.869 1.00 91.56 501 LEU A O 1
ATOM 4123 N N . THR A 1 502 ? -27.867 3.288 25.239 1.00 91.19 502 THR A N 1
ATOM 4124 C CA . THR A 1 502 ? -28.503 3.275 26.565 1.00 91.19 502 THR A CA 1
ATOM 4125 C C . THR A 1 502 ? -29.982 2.911 26.453 1.00 91.19 502 THR A C 1
ATOM 4127 O O . THR A 1 502 ? -30.462 2.092 27.229 1.00 91.19 502 THR A O 1
ATOM 4130 N N . LEU A 1 503 ? -30.698 3.490 25.482 1.00 90.69 503 LEU A N 1
ATOM 4131 C CA . LEU A 1 503 ? -32.110 3.183 25.254 1.00 90.69 503 LEU A CA 1
ATOM 4132 C C . LEU A 1 503 ? -32.311 1.701 24.920 1.00 90.69 503 LEU A C 1
ATOM 4134 O O . LEU A 1 503 ? -33.099 1.036 25.585 1.00 90.69 503 LEU A O 1
ATOM 4138 N N . LEU A 1 504 ? -31.573 1.191 23.931 1.00 89.44 504 LEU A N 1
ATOM 4139 C CA . LEU A 1 504 ? -31.701 -0.195 23.480 1.00 89.44 504 LEU A CA 1
ATOM 4140 C C . LEU A 1 504 ? -31.308 -1.192 24.576 1.00 89.44 504 LEU A C 1
ATOM 4142 O O . LEU A 1 504 ? -32.018 -2.170 24.782 1.00 89.44 504 LEU A O 1
ATOM 4146 N N . TYR A 1 505 ? -30.228 -0.913 25.315 1.00 89.56 505 TYR A N 1
ATOM 4147 C CA . TYR A 1 505 ? -29.764 -1.770 26.406 1.00 89.56 505 TYR A CA 1
ATOM 4148 C C . TYR A 1 505 ? -30.855 -1.977 27.455 1.00 89.56 505 TYR A C 1
ATOM 4150 O O . TYR A 1 505 ? -31.127 -3.105 27.832 1.00 89.56 505 TYR A O 1
ATOM 4158 N N . TYR A 1 506 ? -31.518 -0.909 27.911 1.00 88.19 506 TYR A N 1
ATOM 4159 C CA . TYR A 1 506 ? -32.557 -1.036 28.937 1.00 88.19 506 TYR A CA 1
ATOM 4160 C C . TYR A 1 506 ? -33.905 -1.532 28.404 1.00 88.19 506 TYR A C 1
ATOM 4162 O O . TYR A 1 506 ? -34.670 -2.086 29.188 1.00 88.19 506 TYR A O 1
ATOM 4170 N N . GLN A 1 507 ? -34.192 -1.372 27.107 1.00 85.44 507 GLN A N 1
ATOM 4171 C CA . GLN A 1 507 ? -35.381 -1.959 26.479 1.00 85.44 507 GLN A CA 1
ATOM 4172 C C . GLN A 1 507 ? -35.306 -3.491 26.426 1.00 85.44 507 GLN A C 1
ATOM 4174 O O . GLN A 1 507 ? -36.304 -4.149 26.707 1.00 85.44 507 GLN A O 1
ATOM 4179 N N . GLU A 1 508 ? -34.124 -4.057 26.160 1.00 74.19 508 GLU A N 1
ATOM 4180 C CA . GLU A 1 508 ? -33.912 -5.515 26.090 1.00 74.19 508 GLU A CA 1
ATOM 4181 C C . GLU A 1 508 ? -34.145 -6.225 27.442 1.00 74.19 508 GLU A C 1
ATOM 4183 O O . GLU A 1 508 ? -34.432 -7.413 27.465 1.00 74.19 508 GLU A O 1
ATOM 4188 N N . PHE A 1 509 ? -34.071 -5.511 28.574 1.00 59.12 509 PHE A N 1
ATOM 4189 C CA . PHE A 1 509 ? -34.376 -6.061 29.909 1.00 59.12 509 PHE A CA 1
ATOM 4190 C C . PHE A 1 509 ? -35.841 -5.881 30.346 1.00 59.12 509 PHE A C 1
ATOM 4192 O O . PHE A 1 509 ? -36.195 -6.281 31.457 1.00 59.12 509 PHE A O 1
ATOM 4199 N N . THR A 1 510 ? -36.671 -5.226 29.530 1.00 52.41 510 THR A N 1
ATOM 4200 C CA . THR A 1 510 ? -38.106 -5.013 29.808 1.00 52.41 510 THR A CA 1
ATOM 4201 C C . THR A 1 510 ? -39.041 -5.902 28.986 1.00 52.41 510 THR A C 1
ATOM 4203 O O . THR A 1 510 ? -40.241 -5.908 29.265 1.00 52.41 510 THR A O 1
ATOM 4206 N N . GLU A 1 511 ? -38.503 -6.649 28.021 1.00 37.59 511 GLU A N 1
ATOM 4207 C CA . GLU A 1 511 ? -39.161 -7.775 27.335 1.00 37.59 511 GLU A CA 1
ATOM 4208 C C . GLU A 1 511 ? -38.747 -9.100 27.985 1.00 37.59 511 GLU A C 1
ATOM 4210 O O . GLU A 1 511 ? -39.617 -9.999 28.071 1.00 37.59 511 GLU A O 1
#

Sequence (511 aa):
MKSFDSNDKSFEERFDPKLRTIGDSQLQNHDQEKEQTPTSKFFRLEFSESIPLETKTFLSEKLPDMLDFPGRLGLKINYASHLLRFIDQTTYETEIGSPLPKNVTLPASRIDSFIDSRSFKVTIILPKKLETAEVIVNITRNVFSKLFGNIFFNEQILPLEFYQQSVKGQKQITAAIPEILDLVKEFNFHSDSLEGHCESVAKSYRLSMEKEGDQIRKQLIDEWREKWKAQSLSTEEQHTLSSIFTEFKELFRTNPEQFNQKVSERVKQLNSHLHFILPHEMRVYENFEQERFSHYIRSVLHKLEEISALAGFIEELYEQLKQPPEAVELDGVGTQIRSRMRQLRKEKKVILFYVPEMPQNSELDNIRQKFPLRLIKMLPSGTPLKEWSKEIKKMEKHYAESIYSKLYSALHSLSAWTQSPEESRAAGFLESADGLRLKRLMSVMKFRLPAIKSIQSSLGVLLDTNEEAVLQAEPDTVPQRQLIPLDDFRKAWSYFCSSVLTLLYYQEFTE

Secondary structure (DSSP, 8-state):
----------TTGGG-GGG-SS-HHHHHHHHHSS-PPPGGGGEEEEE-TTS-HHHHHHHHHHHHHHHHHHHHTT-----S-EEEEEEEHHHHHHHHTSPPPTTPPSSEEEEEE-TTTS-EEEEEEE-S---SHHHHHHHHHHHHIIIIIIIHIIIIITTSHHHHHHH--SPPP---HHHHHHHHHHTT---HHHHHHHHHHHHHHT--HHHHHHHHHHHHHHHHHHHHHTT---HHHHHHHHHHHHHHHHHHHH-HHHHHHHHHHHHHHHHHHH--S-TTTHHHHHHHHHH-HHHHHHHHHHHHHHHHHHHHHHHHHHHHTTS---HHHHHHHHHHHHHHHHHHHHTTS--GGG-TTSPP-HHHHHHHHHTHHHHHTTSPTT--HHHHHHHHHHHHHHHHHSHHHHHHHHHHHHHHHHHS-HHHHTTTTTTSHHHHHHHHHHHHHHHHHHHHHHHHHHHHHHHHHHHHHHHHS-TTTS-------HHHHHHHHHHHHHHHHHHHHHHHTT-